Protein AF-A0A0N4XZR8-F1 (afdb_monomer)

pLDDT: mean 72.8, std 21.76, range [27.3, 98.44]

Structure (mmCIF, N/CA/C/O backbone):
data_AF-A0A0N4XZR8-F1
#
_entry.id   AF-A0A0N4XZR8-F1
#
loop_
_atom_site.group_PDB
_atom_site.id
_atom_site.type_symbol
_atom_site.label_atom_id
_atom_site.label_alt_id
_atom_site.label_comp_id
_atom_site.label_asym_id
_atom_site.label_entity_id
_atom_site.label_seq_id
_atom_site.pdbx_PDB_ins_code
_atom_site.Cartn_x
_atom_site.Cartn_y
_atom_site.Cartn_z
_atom_site.occupancy
_atom_site.B_iso_or_equiv
_atom_site.auth_seq_id
_atom_site.auth_comp_id
_atom_site.auth_asym_id
_atom_site.auth_atom_id
_atom_site.pdbx_PDB_model_num
ATOM 1 N N . MET A 1 1 ? 13.103 40.406 -37.052 1.00 43.69 1 MET A N 1
ATOM 2 C CA . MET A 1 1 ? 14.361 39.636 -37.102 1.00 43.69 1 MET A CA 1
ATOM 3 C C . MET A 1 1 ? 15.328 40.404 -36.229 1.00 43.69 1 MET A C 1
ATOM 5 O O . MET A 1 1 ? 16.016 41.290 -36.711 1.00 43.69 1 MET A O 1
ATOM 9 N N . GLU A 1 2 ? 15.231 40.161 -34.929 1.00 39.22 2 GLU A N 1
ATOM 10 C CA . GLU A 1 2 ? 16.139 40.693 -33.917 1.00 39.22 2 GLU A CA 1
ATOM 11 C C . GLU A 1 2 ? 16.948 39.500 -33.421 1.00 39.22 2 GLU A C 1
ATOM 13 O O . GLU A 1 2 ? 16.396 38.419 -33.206 1.00 39.22 2 GLU A O 1
ATOM 18 N N . ILE A 1 3 ? 18.261 39.684 -33.400 1.00 51.00 3 ILE A N 1
ATOM 19 C CA . ILE A 1 3 ? 19.243 38.695 -32.980 1.00 51.00 3 ILE A CA 1
ATOM 20 C C . ILE A 1 3 ? 19.350 38.851 -31.465 1.00 51.00 3 ILE A C 1
ATOM 22 O O . ILE A 1 3 ? 19.669 39.935 -30.985 1.00 51.00 3 ILE A O 1
ATOM 26 N N . ASP A 1 4 ? 18.985 37.789 -30.754 1.00 51.94 4 ASP A N 1
ATOM 27 C CA . ASP A 1 4 ? 19.028 37.687 -29.298 1.00 51.94 4 ASP A CA 1
ATOM 28 C C . ASP A 1 4 ? 20.400 37.132 -28.899 1.00 51.94 4 ASP A C 1
ATOM 30 O O . ASP A 1 4 ? 20.757 36.001 -29.250 1.00 51.94 4 ASP A O 1
ATOM 34 N N . ASP A 1 5 ? 21.197 37.979 -28.252 1.00 47.44 5 ASP A N 1
ATOM 35 C CA . ASP A 1 5 ? 22.560 37.686 -27.832 1.00 47.44 5 ASP A CA 1
ATOM 36 C C . ASP A 1 5 ? 22.550 36.890 -26.524 1.00 47.44 5 ASP A C 1
ATOM 38 O O . ASP A 1 5 ? 22.048 37.317 -25.483 1.00 47.44 5 ASP A O 1
ATOM 42 N N . GLY A 1 6 ? 23.140 35.699 -26.598 1.00 46.34 6 GLY A N 1
ATOM 43 C CA . GLY A 1 6 ? 23.194 34.734 -25.515 1.00 46.34 6 GLY A CA 1
ATOM 44 C C . GLY A 1 6 ? 23.878 35.250 -24.250 1.00 46.34 6 GLY A C 1
ATOM 45 O O . GLY A 1 6 ? 25.059 35.598 -24.243 1.00 46.34 6 GLY A O 1
ATOM 46 N N . HIS A 1 7 ? 23.155 35.143 -23.138 1.00 40.09 7 HIS A N 1
ATOM 47 C CA . HIS A 1 7 ? 23.732 35.084 -21.804 1.00 40.09 7 HIS A CA 1
ATOM 48 C C . HIS A 1 7 ? 23.892 33.621 -21.371 1.00 40.09 7 HIS A C 1
ATOM 50 O O . HIS A 1 7 ? 22.936 32.946 -20.996 1.00 40.09 7 HIS A O 1
ATOM 56 N N . CYS A 1 8 ? 25.135 33.137 -21.400 1.00 43.66 8 CYS A N 1
ATOM 57 C CA . CYS A 1 8 ? 25.556 31.950 -20.662 1.00 43.66 8 CYS A CA 1
ATOM 58 C C . CYS A 1 8 ? 25.603 32.278 -19.162 1.00 43.66 8 CYS A C 1
ATOM 60 O O . CYS A 1 8 ? 26.544 32.923 -18.700 1.00 43.66 8 CYS A O 1
ATOM 62 N N . SER A 1 9 ? 24.624 31.798 -18.397 1.00 41.44 9 SER A N 1
ATOM 63 C CA . SER A 1 9 ? 24.728 31.686 -16.940 1.00 41.44 9 SER A CA 1
ATOM 64 C C . SER A 1 9 ? 25.113 30.257 -16.574 1.00 41.44 9 SER A C 1
ATOM 66 O O . SER A 1 9 ? 24.297 29.343 -16.634 1.00 41.44 9 SER A O 1
ATOM 68 N N . SER A 1 10 ? 26.378 30.075 -16.197 1.00 48.41 10 SER A N 1
ATOM 69 C CA . SER A 1 10 ? 26.842 28.907 -15.456 1.00 48.41 10 SER A CA 1
ATOM 70 C C . SER A 1 10 ? 26.347 29.007 -14.011 1.00 48.41 10 S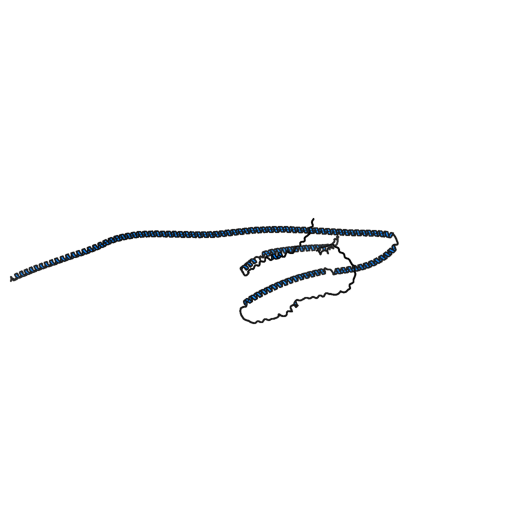ER A C 1
ATOM 72 O O . SER A 1 10 ? 26.773 29.904 -13.282 1.00 48.41 10 SER A O 1
ATOM 74 N N . SER A 1 11 ? 25.476 28.097 -13.584 1.00 43.12 11 SER A N 1
ATOM 75 C CA . SER A 1 11 ? 25.121 27.937 -12.170 1.00 43.12 11 SER A CA 1
ATOM 76 C C . SER A 1 11 ? 24.927 26.459 -11.833 1.00 43.12 11 SER A C 1
ATOM 78 O O . SER A 1 11 ? 23.817 26.017 -11.561 1.00 43.12 11 SER A O 1
ATOM 80 N N . ASP A 1 12 ? 26.025 25.711 -11.848 1.00 49.22 12 ASP A N 1
ATOM 81 C CA . ASP A 1 12 ? 26.140 24.406 -11.199 1.00 49.22 12 ASP A CA 1
ATOM 82 C C . ASP A 1 12 ? 27.288 24.512 -10.192 1.00 49.22 12 ASP A C 1
ATOM 84 O O . ASP A 1 12 ? 28.428 24.662 -10.627 1.00 49.22 12 ASP A O 1
ATOM 88 N N . ALA A 1 13 ? 26.979 24.503 -8.883 1.00 51.62 13 ALA A N 1
ATOM 89 C CA . ALA A 1 13 ? 27.855 24.016 -7.791 1.00 51.62 13 ALA A CA 1
ATOM 90 C C . ALA A 1 13 ? 27.392 24.358 -6.344 1.00 51.62 13 ALA A C 1
ATOM 92 O O . ALA A 1 13 ? 28.215 24.288 -5.437 1.00 51.62 13 ALA A O 1
ATOM 93 N N . GLU A 1 14 ? 26.123 24.693 -6.059 1.00 50.53 14 GLU A N 1
ATOM 94 C CA . GLU A 1 14 ? 25.687 24.954 -4.659 1.00 50.53 14 GLU A CA 1
ATOM 95 C C . GLU A 1 14 ? 24.485 24.114 -4.171 1.00 50.53 14 GLU A C 1
ATOM 97 O O . GLU A 1 14 ? 23.904 24.400 -3.129 1.00 50.53 14 GLU A O 1
ATOM 102 N N . GLY A 1 15 ? 24.119 23.033 -4.873 1.00 46.91 15 GLY A N 1
ATOM 103 C CA . GLY A 1 15 ? 22.958 22.199 -4.510 1.00 46.91 15 GLY A CA 1
ATOM 104 C C . GLY A 1 15 ? 23.203 21.086 -3.478 1.00 46.91 15 GLY A C 1
ATOM 105 O O . GLY A 1 15 ? 22.269 20.682 -2.788 1.00 46.91 15 GLY A O 1
ATOM 106 N N . ASP A 1 16 ? 24.439 20.599 -3.329 1.00 50.31 16 ASP A N 1
ATOM 107 C CA . ASP A 1 16 ? 24.679 19.310 -2.649 1.00 50.31 16 ASP A CA 1
ATOM 108 C C . ASP A 1 16 ? 25.039 19.409 -1.156 1.00 50.31 16 ASP A C 1
ATOM 110 O O . ASP A 1 16 ? 25.024 18.402 -0.446 1.00 50.31 16 ASP A O 1
ATOM 114 N N . VAL A 1 17 ? 25.318 20.605 -0.627 1.00 54.53 17 VAL A N 1
ATOM 115 C CA . VAL A 1 17 ? 25.693 20.759 0.796 1.00 54.53 17 VAL A CA 1
ATOM 116 C C . VAL A 1 17 ? 24.458 20.869 1.703 1.00 54.53 17 VAL A C 1
ATOM 118 O O . VAL A 1 17 ? 24.457 20.343 2.816 1.00 54.53 17 VAL A O 1
ATOM 121 N N . GLU A 1 18 ? 23.351 21.441 1.217 1.00 51.22 18 GLU A N 1
ATOM 122 C CA . GLU A 1 18 ? 22.131 21.622 2.021 1.00 51.22 18 GLU A CA 1
ATOM 123 C C . GLU A 1 18 ? 21.293 20.337 2.185 1.00 51.22 18 GLU A C 1
ATOM 125 O O . GLU A 1 18 ? 20.494 20.216 3.121 1.00 51.22 18 GLU A O 1
ATOM 130 N N . GLN A 1 19 ? 21.473 19.343 1.307 1.00 52.06 19 GLN A N 1
ATOM 131 C CA . GLN A 1 19 ? 20.739 18.074 1.387 1.00 52.06 19 GLN A CA 1
ATOM 132 C C . GLN A 1 19 ? 21.348 17.099 2.410 1.00 52.06 19 GLN A C 1
ATOM 134 O O . GLN A 1 19 ? 20.619 16.318 3.025 1.00 52.06 19 GLN A O 1
ATOM 139 N N . ILE A 1 20 ? 22.656 17.201 2.675 1.00 54.44 20 ILE A N 1
ATOM 140 C CA . ILE A 1 20 ? 23.339 16.398 3.701 1.00 54.44 20 ILE A CA 1
ATOM 141 C C . ILE A 1 20 ? 23.019 16.929 5.111 1.00 54.44 20 ILE A C 1
ATOM 143 O O . ILE A 1 20 ? 22.817 16.139 6.036 1.00 54.44 20 ILE A O 1
ATOM 147 N N . GLU A 1 21 ? 22.853 18.245 5.283 1.00 51.66 21 GLU A N 1
ATOM 148 C CA . GLU A 1 21 ? 22.509 18.839 6.586 1.00 51.66 21 GLU A CA 1
ATOM 149 C C . GLU A 1 21 ? 21.049 18.599 7.019 1.00 51.66 21 GLU A C 1
ATOM 151 O O . GLU A 1 21 ? 20.761 18.535 8.220 1.00 51.66 21 GLU A O 1
ATOM 156 N N . ARG A 1 22 ? 20.116 18.381 6.077 1.00 52.62 22 ARG A N 1
ATOM 157 C CA . ARG A 1 22 ? 18.727 18.001 6.411 1.00 52.62 22 ARG A CA 1
ATOM 158 C C . ARG A 1 22 ? 18.585 16.542 6.864 1.00 52.62 22 ARG A C 1
ATOM 160 O O . ARG A 1 22 ? 17.687 16.257 7.654 1.00 52.62 22 ARG A O 1
ATOM 167 N N . LEU A 1 23 ? 19.484 15.637 6.466 1.00 51.50 23 LEU A N 1
ATOM 168 C CA . LEU A 1 23 ? 19.452 14.228 6.894 1.00 51.50 23 LEU A CA 1
ATOM 169 C C . LEU A 1 23 ? 20.031 13.990 8.302 1.00 51.50 23 LEU A C 1
ATOM 171 O O . LEU A 1 23 ? 19.769 12.952 8.907 1.00 51.50 23 LEU A O 1
ATOM 175 N N . ALA A 1 24 ? 20.750 14.960 8.876 1.00 50.91 24 ALA A N 1
ATOM 176 C CA . ALA A 1 24 ? 21.344 14.839 10.211 1.00 50.91 24 ALA A CA 1
ATOM 177 C C . ALA A 1 24 ? 20.384 15.177 11.379 1.00 50.91 24 ALA A C 1
ATOM 179 O O . ALA A 1 24 ? 20.765 15.038 12.542 1.00 50.91 24 ALA A O 1
ATOM 180 N N . ARG A 1 25 ? 19.135 15.601 11.117 1.00 50.84 25 ARG A N 1
ATOM 181 C CA . ARG A 1 25 ? 18.188 16.075 12.158 1.00 50.84 25 ARG A CA 1
ATOM 182 C C . ARG A 1 25 ? 17.179 15.037 12.674 1.00 50.84 25 ARG A C 1
ATOM 184 O O . ARG A 1 25 ? 16.281 15.398 13.432 1.00 50.84 25 ARG A O 1
ATOM 191 N N . HIS A 1 26 ? 17.330 13.755 12.342 1.00 50.31 26 HIS A N 1
ATOM 192 C CA . HIS A 1 26 ? 16.429 12.687 12.814 1.00 50.31 26 HIS A CA 1
ATOM 193 C C . HIS A 1 26 ? 17.143 11.578 13.602 1.00 50.31 26 HIS A C 1
ATOM 195 O O . HIS A 1 26 ? 16.786 10.408 13.509 1.00 50.31 26 HIS A O 1
ATOM 201 N N . SER A 1 27 ? 18.147 11.934 14.407 1.00 46.78 27 SER A N 1
ATOM 202 C CA . SER A 1 27 ? 18.712 11.019 15.406 1.00 46.78 27 SER A CA 1
ATOM 203 C C . SER A 1 27 ? 17.998 11.213 16.745 1.00 46.78 27 SER A C 1
ATOM 205 O O . SER A 1 27 ? 18.275 12.159 17.482 1.00 46.78 27 SER A O 1
ATOM 207 N N . ALA A 1 28 ? 17.046 10.331 17.056 1.00 55.81 28 ALA A N 1
ATOM 208 C CA . ALA A 1 28 ? 16.466 10.226 18.390 1.00 55.81 28 ALA A CA 1
ATOM 209 C C . ALA A 1 28 ? 17.314 9.250 19.219 1.00 55.81 28 ALA A C 1
ATOM 211 O O . ALA A 1 28 ? 17.250 8.036 19.035 1.00 55.81 28 ALA A O 1
ATOM 212 N N . VAL A 1 29 ? 18.130 9.778 20.135 1.00 58.34 29 VAL A N 1
ATOM 213 C CA . VAL A 1 29 ? 18.889 8.959 21.090 1.00 58.34 29 VAL A CA 1
ATOM 214 C C . VAL A 1 29 ? 17.948 8.541 22.219 1.00 58.34 29 VAL A C 1
ATOM 216 O O . VAL A 1 29 ? 17.728 9.285 23.173 1.00 58.34 29 VAL A O 1
ATOM 219 N N . VAL A 1 30 ? 17.367 7.347 22.104 1.00 58.53 30 VAL A N 1
ATOM 220 C CA . VAL A 1 30 ? 16.531 6.753 23.154 1.00 58.53 30 VAL A CA 1
ATOM 221 C C . VAL A 1 30 ? 17.444 6.087 24.183 1.00 58.53 30 VAL A C 1
ATOM 223 O O . VAL A 1 30 ? 18.068 5.064 23.907 1.00 58.53 30 VAL A O 1
ATOM 226 N N . LYS A 1 31 ? 17.542 6.669 25.382 1.00 70.44 31 LYS A N 1
ATOM 227 C CA . LYS A 1 31 ? 18.174 6.010 26.532 1.00 70.44 31 LYS A CA 1
ATOM 228 C C . LYS A 1 31 ? 17.197 4.983 27.094 1.00 70.44 31 LYS A C 1
ATOM 230 O O . LYS A 1 31 ? 16.239 5.350 27.767 1.00 70.44 31 LYS A O 1
ATOM 235 N N . LEU A 1 32 ? 17.427 3.713 26.780 1.00 71.94 32 LEU A N 1
ATOM 236 C CA . LEU A 1 32 ? 16.693 2.604 27.376 1.00 71.94 32 LEU A CA 1
ATOM 237 C C . LEU A 1 32 ? 17.395 2.191 28.667 1.00 71.94 32 LEU A C 1
ATOM 239 O O . LEU A 1 32 ? 18.562 1.806 28.647 1.00 71.94 32 LEU A O 1
ATOM 243 N N . ASP A 1 33 ? 16.673 2.297 29.776 1.00 73.31 33 ASP A N 1
ATOM 244 C CA . ASP A 1 33 ? 17.107 1.776 31.064 1.00 73.31 33 ASP A CA 1
ATOM 245 C C . ASP A 1 33 ? 16.840 0.264 31.100 1.00 73.31 33 ASP A C 1
ATOM 247 O O . ASP A 1 33 ? 15.709 -0.191 31.299 1.00 73.31 33 ASP A O 1
ATOM 251 N N . LEU A 1 34 ? 17.881 -0.513 30.800 1.00 75.44 34 LEU A N 1
ATOM 252 C CA . LEU A 1 34 ? 17.815 -1.974 30.722 1.00 75.44 34 LEU A CA 1
ATOM 253 C C . LEU A 1 34 ? 17.823 -2.645 32.102 1.00 75.44 34 LEU A C 1
ATOM 255 O O . LEU A 1 34 ? 17.602 -3.854 32.174 1.00 75.44 34 LEU A O 1
ATOM 259 N N . ASP A 1 35 ? 18.012 -1.882 33.181 1.00 80.88 35 ASP A N 1
ATOM 260 C CA . ASP A 1 35 ? 17.936 -2.404 34.548 1.00 80.88 35 ASP A CA 1
ATOM 261 C C . ASP A 1 35 ? 16.470 -2.613 34.981 1.00 80.88 35 ASP A C 1
ATOM 263 O O . ASP A 1 35 ? 16.170 -3.359 35.918 1.00 80.88 35 ASP A O 1
ATOM 267 N N . SER A 1 36 ? 15.518 -2.027 34.243 1.00 79.75 36 SER A N 1
ATOM 268 C CA . SER A 1 36 ? 14.090 -2.295 34.394 1.00 79.75 36 SER A CA 1
ATOM 269 C C . SER A 1 36 ? 13.683 -3.572 33.648 1.00 79.75 36 SER A C 1
ATOM 271 O O . SER A 1 36 ? 13.525 -3.587 32.425 1.00 79.75 36 SER A O 1
ATOM 273 N N . SER A 1 37 ? 13.434 -4.648 34.401 1.00 80.38 37 SER A N 1
ATOM 274 C CA . SER A 1 37 ? 12.974 -5.956 33.889 1.00 80.38 37 SER A CA 1
ATOM 275 C C . SER A 1 37 ? 11.764 -5.854 32.942 1.00 80.38 37 SER A C 1
ATOM 277 O O . SER A 1 37 ? 11.705 -6.517 31.906 1.00 80.38 37 SER A O 1
ATOM 279 N N . THR A 1 38 ? 10.828 -4.952 33.239 1.00 80.44 38 THR A N 1
ATOM 280 C CA . THR A 1 38 ? 9.650 -4.668 32.405 1.00 80.44 38 THR A CA 1
ATOM 281 C C . THR A 1 38 ? 10.000 -4.032 31.058 1.00 80.44 38 THR A C 1
ATOM 283 O O . THR A 1 38 ? 9.399 -4.379 30.038 1.00 80.44 38 THR A O 1
ATOM 286 N N . VAL A 1 39 ? 10.994 -3.139 31.017 1.00 80.56 39 VAL A N 1
ATOM 287 C CA . VAL A 1 39 ? 11.469 -2.521 29.767 1.00 80.56 39 VAL A CA 1
ATOM 288 C C . VAL A 1 39 ? 12.229 -3.551 28.934 1.00 80.56 39 VAL A C 1
ATOM 290 O O . VAL A 1 39 ? 11.979 -3.671 27.736 1.00 80.56 39 VAL A O 1
ATOM 293 N N . ALA A 1 40 ? 13.076 -4.367 29.568 1.00 79.19 40 ALA A N 1
ATOM 294 C CA . ALA A 1 40 ? 13.799 -5.446 28.901 1.00 79.19 40 ALA A CA 1
ATOM 295 C C . ALA A 1 40 ? 12.854 -6.495 28.281 1.00 79.19 40 ALA A C 1
ATOM 297 O O . ALA A 1 40 ? 13.058 -6.902 27.137 1.00 79.19 40 ALA A O 1
ATOM 298 N N . GLN A 1 41 ? 11.787 -6.890 28.988 1.00 80.94 41 GLN A N 1
ATOM 299 C CA . GLN A 1 41 ? 10.768 -7.799 28.448 1.00 80.94 41 GLN A CA 1
ATOM 300 C C . GLN A 1 41 ? 10.012 -7.189 27.268 1.00 80.94 41 GLN A C 1
ATOM 302 O O . GLN A 1 41 ? 9.840 -7.857 26.254 1.00 80.94 41 GLN A O 1
ATOM 307 N N . THR A 1 42 ? 9.627 -5.915 27.353 1.00 79.69 42 THR A N 1
ATOM 308 C CA . THR A 1 42 ? 8.917 -5.228 26.261 1.00 79.69 42 THR A CA 1
ATOM 309 C C . THR A 1 42 ? 9.796 -5.107 25.012 1.00 79.69 42 THR A C 1
ATOM 311 O O . THR A 1 42 ? 9.336 -5.357 23.902 1.00 79.69 42 THR A O 1
ATOM 314 N N . VAL A 1 43 ? 11.087 -4.800 25.178 1.00 78.31 43 VAL A N 1
ATOM 315 C CA . VAL A 1 43 ? 12.054 -4.753 24.070 1.00 78.31 43 VAL A CA 1
ATOM 316 C C . VAL A 1 43 ? 12.259 -6.139 23.452 1.00 78.31 43 VAL A C 1
ATOM 318 O O . VAL A 1 43 ? 12.287 -6.260 22.230 1.00 78.31 43 VAL A O 1
ATOM 321 N N . LEU A 1 44 ? 12.353 -7.197 24.263 1.00 76.19 44 LEU A N 1
ATOM 322 C CA . LEU A 1 44 ? 12.463 -8.573 23.766 1.00 76.19 44 LEU A CA 1
ATOM 323 C C . LEU A 1 44 ? 11.197 -9.042 23.032 1.00 76.19 44 LEU A C 1
ATOM 325 O O . LEU A 1 44 ? 11.311 -9.768 22.045 1.00 76.19 44 LEU A O 1
ATOM 329 N N . GLU A 1 45 ? 10.015 -8.613 23.472 1.00 76.38 45 GLU A N 1
ATOM 330 C CA . GLU A 1 45 ? 8.738 -8.932 22.828 1.00 76.38 45 GLU A CA 1
ATOM 331 C C . GLU A 1 45 ? 8.589 -8.195 21.485 1.00 76.38 45 GLU A C 1
ATOM 333 O O . GLU A 1 45 ? 8.210 -8.798 20.484 1.00 76.38 45 GLU A O 1
ATOM 338 N N . VAL A 1 46 ? 8.987 -6.918 21.417 1.00 73.31 46 VAL A N 1
ATOM 339 C CA . VAL A 1 46 ? 8.976 -6.120 20.175 1.00 73.31 46 VAL A CA 1
ATOM 340 C C . VAL A 1 46 ? 10.023 -6.621 19.172 1.00 73.31 46 VAL A C 1
ATOM 342 O O . VAL A 1 46 ? 9.742 -6.719 17.979 1.00 73.31 46 VAL A O 1
ATOM 345 N N . LEU A 1 47 ? 11.213 -7.021 19.633 1.00 66.62 47 LEU A N 1
ATOM 346 C CA . LEU A 1 47 ? 12.251 -7.603 18.769 1.00 66.62 47 LEU A CA 1
ATOM 347 C C . LEU A 1 47 ? 11.938 -9.039 18.315 1.00 66.62 47 LEU A C 1
ATOM 349 O O . LEU A 1 47 ? 12.574 -9.540 17.385 1.00 66.62 47 LEU A O 1
ATOM 353 N N . ARG A 1 48 ? 10.958 -9.715 18.930 1.00 67.56 48 ARG A N 1
ATOM 354 C CA . ARG A 1 48 ? 10.490 -11.042 18.499 1.00 67.56 48 ARG A CA 1
ATOM 355 C C . ARG A 1 48 ? 9.606 -11.009 17.248 1.00 67.56 48 ARG A C 1
ATOM 357 O O . ARG A 1 48 ? 9.362 -12.073 16.684 1.00 67.56 48 ARG A O 1
ATOM 364 N N . VAL A 1 49 ? 9.174 -9.834 16.781 1.00 53.91 49 VAL A N 1
ATOM 365 C CA . VAL A 1 49 ? 8.147 -9.715 15.730 1.00 53.91 49 VAL A CA 1
ATOM 366 C C . VAL A 1 49 ? 8.650 -9.946 14.294 1.00 53.91 49 VAL A C 1
ATOM 368 O O . VAL A 1 49 ? 7.819 -10.168 13.425 1.00 53.91 49 VAL A O 1
ATOM 371 N N . ASP A 1 50 ? 9.955 -10.021 14.001 1.00 46.97 50 ASP A N 1
ATOM 372 C CA . ASP A 1 50 ? 10.403 -10.115 12.591 1.00 46.97 50 ASP A CA 1
ATOM 373 C C . ASP A 1 50 ? 11.389 -11.256 12.285 1.00 46.97 50 ASP A C 1
ATOM 375 O O . ASP A 1 50 ? 12.421 -11.098 11.632 1.00 46.97 50 ASP A O 1
ATOM 379 N N . LYS A 1 51 ? 11.058 -12.463 12.759 1.00 52.41 51 LYS A N 1
ATOM 380 C CA . LYS A 1 51 ? 11.699 -13.715 12.313 1.00 52.41 51 LYS A CA 1
ATOM 381 C C . LYS A 1 51 ? 10.706 -14.707 11.711 1.00 52.41 51 LYS A C 1
ATOM 383 O O . LYS A 1 51 ? 10.855 -15.907 11.916 1.00 52.41 51 LYS A O 1
ATOM 388 N N . GLU A 1 52 ? 9.718 -14.251 10.943 1.00 49.91 52 GLU A N 1
ATOM 389 C CA . GLU A 1 52 ? 8.960 -15.176 10.095 1.00 49.91 52 GLU A CA 1
ATOM 390 C C . GLU A 1 52 ? 9.820 -15.634 8.896 1.00 49.91 52 GLU A C 1
ATOM 392 O O . GLU A 1 52 ? 10.088 -14.844 7.984 1.00 49.91 52 GLU A O 1
ATOM 397 N N . PRO A 1 53 ? 10.223 -16.920 8.805 1.00 56.47 53 PRO A N 1
ATOM 398 C CA . PRO A 1 53 ? 11.013 -17.436 7.681 1.00 56.47 53 PRO A CA 1
ATOM 399 C C . PRO A 1 53 ? 10.208 -17.511 6.372 1.00 56.47 53 PRO A C 1
ATOM 401 O O . PRO A 1 53 ? 10.751 -17.835 5.316 1.00 56.47 53 PRO A O 1
ATOM 404 N N . SER A 1 54 ? 8.898 -17.267 6.437 1.00 58.34 54 SER A N 1
ATOM 405 C CA . SER A 1 54 ? 7.943 -17.474 5.348 1.00 58.34 54 SER A CA 1
ATOM 406 C C . SER A 1 54 ? 8.011 -16.363 4.298 1.00 58.34 54 SER A C 1
ATOM 408 O O . SER A 1 54 ? 8.007 -16.645 3.097 1.00 58.34 54 SER A O 1
ATOM 410 N N . ARG A 1 55 ? 8.158 -15.102 4.728 1.00 57.44 55 ARG A N 1
ATOM 411 C CA . ARG A 1 55 ? 8.277 -13.944 3.823 1.00 57.44 55 ARG A CA 1
ATOM 412 C C . ARG A 1 55 ? 9.631 -13.897 3.112 1.00 57.44 55 ARG A C 1
ATOM 414 O O . ARG A 1 55 ? 9.682 -13.646 1.908 1.00 57.44 55 ARG A O 1
ATOM 421 N N . SER A 1 56 ? 10.714 -14.206 3.825 1.00 58.22 56 SER A N 1
ATOM 422 C CA . SER A 1 56 ? 12.060 -14.250 3.242 1.00 58.22 56 SER A CA 1
ATOM 423 C C . SER A 1 56 ? 12.225 -15.419 2.266 1.00 58.22 56 SER A C 1
ATOM 425 O O . SER A 1 56 ? 12.772 -15.217 1.185 1.00 58.22 56 SER A O 1
ATOM 427 N N . ASN A 1 57 ? 11.671 -16.604 2.560 1.00 62.31 57 ASN A N 1
ATOM 428 C CA . ASN A 1 57 ? 11.699 -17.743 1.633 1.00 62.31 57 ASN A CA 1
ATOM 429 C C . ASN A 1 57 ? 10.900 -17.500 0.347 1.00 62.31 57 ASN A C 1
ATOM 431 O O . ASN A 1 57 ? 11.317 -17.960 -0.716 1.00 62.31 57 ASN A O 1
ATOM 435 N N . ALA A 1 58 ? 9.767 -16.794 0.411 1.00 68.62 58 ALA A N 1
ATOM 436 C CA . ALA A 1 58 ? 8.987 -16.462 -0.782 1.00 68.62 58 ALA A CA 1
ATOM 437 C C . ALA A 1 58 ? 9.756 -15.505 -1.712 1.00 68.62 58 ALA A C 1
ATOM 439 O O . ALA A 1 58 ? 9.858 -15.763 -2.913 1.00 68.62 58 ALA A O 1
ATOM 440 N N . MET A 1 59 ? 10.377 -14.457 -1.157 1.00 66.62 59 MET A N 1
ATOM 441 C CA . MET A 1 59 ? 11.222 -13.544 -1.937 1.00 66.62 59 MET A CA 1
ATOM 442 C C . MET A 1 59 ? 12.489 -14.223 -2.471 1.00 66.62 59 MET A C 1
ATOM 444 O O . MET A 1 59 ? 12.832 -14.034 -3.638 1.00 66.62 59 MET A O 1
ATOM 448 N N . PHE A 1 60 ? 13.147 -15.077 -1.679 1.00 73.31 60 PHE A N 1
ATOM 449 C CA . PHE A 1 60 ? 14.324 -15.828 -2.134 1.00 73.31 60 PHE A CA 1
ATOM 450 C C . PHE A 1 60 ? 13.997 -16.817 -3.257 1.00 73.31 60 PHE A C 1
ATOM 452 O O . PHE A 1 60 ? 14.773 -16.945 -4.203 1.00 73.31 60 PHE A O 1
ATOM 459 N N . LYS A 1 61 ? 12.840 -17.489 -3.202 1.00 75.50 61 LYS A N 1
ATOM 460 C CA . LYS A 1 61 ? 12.374 -18.361 -4.293 1.00 75.50 61 LYS A CA 1
ATOM 461 C C . LYS A 1 61 ? 12.097 -17.570 -5.574 1.00 75.50 61 LYS A C 1
ATOM 463 O O . LYS A 1 61 ? 12.486 -18.021 -6.647 1.00 75.50 61 LYS A O 1
ATOM 468 N N . GLY A 1 62 ? 11.493 -16.384 -5.462 1.00 82.31 62 GLY A N 1
ATOM 469 C CA . GLY A 1 62 ? 11.256 -15.495 -6.604 1.00 82.31 62 GLY A CA 1
ATOM 470 C C . GLY A 1 62 ? 12.550 -14.996 -7.253 1.00 82.31 62 GLY A C 1
ATOM 471 O O . GLY A 1 62 ? 12.681 -15.037 -8.474 1.00 82.31 62 GLY A O 1
ATOM 472 N N . LEU A 1 63 ? 13.536 -14.591 -6.446 1.00 83.44 63 LEU A N 1
ATOM 473 C CA . LEU A 1 63 ? 14.857 -14.181 -6.937 1.00 83.44 63 LEU A CA 1
ATOM 474 C C . LEU A 1 63 ? 15.617 -15.341 -7.585 1.00 83.44 63 LEU A C 1
ATOM 476 O O . LEU A 1 63 ? 16.200 -15.163 -8.649 1.00 83.44 63 LEU A O 1
ATOM 480 N N . LYS A 1 64 ? 15.559 -16.539 -6.992 1.00 88.25 64 LYS A N 1
ATOM 481 C CA . LYS A 1 64 ? 16.175 -17.738 -7.569 1.00 88.25 64 LYS A CA 1
ATOM 482 C C . LYS A 1 64 ? 15.570 -18.089 -8.931 1.00 88.25 64 LYS A C 1
ATOM 484 O O . LYS A 1 64 ? 16.324 -18.351 -9.859 1.00 88.25 64 LYS A O 1
ATOM 489 N N . SER A 1 65 ? 14.241 -18.039 -9.064 1.00 87.12 65 SER A N 1
ATOM 490 C CA . SER A 1 65 ? 13.559 -18.281 -10.346 1.00 87.12 65 SER A CA 1
ATOM 491 C C . SER A 1 65 ? 13.971 -17.260 -11.406 1.00 87.12 65 SER A C 1
ATOM 493 O O . SER A 1 65 ? 14.320 -17.646 -12.514 1.00 87.12 65 SER A O 1
ATOM 495 N N . LYS A 1 66 ? 14.007 -15.965 -11.057 1.00 89.69 66 LYS A N 1
ATOM 496 C CA . LYS A 1 66 ? 14.429 -14.908 -11.989 1.00 89.69 66 LYS A CA 1
ATOM 497 C C . LYS A 1 66 ? 15.879 -15.073 -12.442 1.00 89.69 66 LYS A C 1
ATOM 499 O O . LYS A 1 66 ? 16.169 -14.896 -13.619 1.00 89.69 66 LYS A O 1
ATOM 504 N N . LEU A 1 67 ? 16.773 -15.439 -11.522 1.00 90.75 67 LEU A N 1
ATOM 505 C CA . LEU A 1 67 ? 18.177 -15.691 -11.842 1.00 90.75 67 LEU A CA 1
ATOM 506 C C . LEU A 1 67 ? 18.332 -16.899 -12.779 1.00 90.75 67 LEU A C 1
ATOM 508 O O . LEU A 1 67 ? 19.145 -16.874 -13.698 1.00 90.75 67 LEU A O 1
ATOM 512 N N . GLU A 1 68 ? 17.539 -17.950 -12.568 1.00 91.94 68 GLU A N 1
ATOM 513 C CA . GLU A 1 68 ? 17.545 -19.143 -13.416 1.00 91.94 68 GLU A CA 1
ATOM 514 C C . GLU A 1 68 ? 16.986 -18.860 -14.822 1.00 91.94 68 GLU A C 1
ATOM 516 O O . GLU A 1 68 ? 17.521 -19.361 -15.813 1.00 91.94 68 GLU A O 1
ATOM 521 N N . ASP A 1 69 ? 15.968 -18.004 -14.930 1.00 93.00 69 ASP A N 1
ATOM 522 C CA . ASP A 1 69 ? 15.411 -17.565 -16.213 1.00 93.00 69 ASP A CA 1
ATOM 523 C C . ASP A 1 69 ? 16.384 -16.658 -16.987 1.00 93.00 69 ASP A C 1
ATOM 525 O O . ASP A 1 69 ? 16.554 -16.828 -18.199 1.00 93.00 69 ASP A O 1
ATOM 529 N N . GLU A 1 70 ? 17.089 -15.742 -16.311 1.00 91.12 70 GLU A N 1
ATOM 530 C CA . GLU A 1 70 ? 18.147 -14.942 -16.944 1.00 91.12 70 GLU A CA 1
ATOM 531 C C . GLU A 1 70 ? 19.339 -15.795 -17.384 1.00 91.12 70 GLU A C 1
ATOM 533 O O . GLU A 1 70 ? 19.858 -15.590 -18.482 1.00 91.12 70 GLU A O 1
ATOM 538 N N . ALA A 1 71 ? 19.732 -16.797 -16.591 1.00 91.81 71 ALA A N 1
ATOM 539 C CA . ALA A 1 71 ? 20.783 -17.737 -16.972 1.00 91.81 71 ALA A CA 1
ATOM 540 C C . ALA A 1 71 ? 20.404 -18.535 -18.231 1.00 91.81 71 ALA A C 1
ATOM 542 O O . ALA A 1 71 ? 21.221 -18.665 -19.144 1.00 91.81 71 ALA A O 1
ATOM 543 N N . LYS A 1 72 ? 19.151 -19.003 -18.337 1.00 93.12 72 LYS A N 1
ATOM 544 C CA . LYS A 1 72 ? 18.638 -19.673 -19.548 1.00 93.12 72 LYS A CA 1
ATOM 545 C C . LYS A 1 72 ? 18.607 -18.736 -20.754 1.00 93.12 72 LYS A C 1
ATOM 547 O O . LYS A 1 72 ? 18.954 -19.150 -21.858 1.00 93.12 72 LYS A O 1
ATOM 552 N N . LYS A 1 73 ? 18.236 -17.468 -20.556 1.00 91.25 73 LYS A N 1
ATOM 553 C CA . LYS A 1 73 ? 18.228 -16.458 -21.623 1.00 91.25 73 LYS A CA 1
ATOM 554 C C . LYS A 1 73 ? 19.641 -16.148 -22.125 1.00 91.25 73 LYS A C 1
ATOM 556 O O . LYS A 1 73 ? 19.856 -16.093 -23.333 1.00 91.25 73 LYS A O 1
ATOM 561 N N . LEU A 1 74 ? 20.606 -16.010 -21.216 1.00 91.81 74 LEU A N 1
ATOM 562 C CA . LEU A 1 74 ? 22.025 -15.864 -21.550 1.00 91.81 74 LEU A CA 1
ATOM 563 C C . LEU A 1 74 ? 22.556 -17.094 -22.289 1.00 91.81 74 LEU A C 1
ATOM 565 O O . LEU A 1 74 ? 23.207 -16.941 -23.317 1.00 91.81 74 LEU A O 1
ATOM 569 N N . GLN A 1 75 ? 22.226 -18.301 -21.826 1.00 93.38 75 GLN A N 1
ATOM 570 C CA . GLN A 1 75 ? 22.616 -19.546 -22.490 1.00 93.38 75 GLN A CA 1
ATOM 571 C C . GLN A 1 75 ? 22.066 -19.633 -23.922 1.00 93.38 75 GLN A C 1
ATOM 573 O O . GLN A 1 75 ? 22.814 -19.971 -24.838 1.00 93.38 75 GLN A O 1
ATOM 578 N N . ALA A 1 76 ? 20.797 -19.270 -24.131 1.00 90.25 76 ALA A N 1
ATOM 579 C CA . ALA A 1 76 ? 20.191 -19.217 -25.460 1.00 90.25 76 ALA A CA 1
ATOM 580 C C . ALA A 1 76 ? 20.868 -18.169 -26.361 1.00 90.25 76 ALA A C 1
ATOM 582 O O . ALA A 1 76 ? 21.131 -18.440 -27.531 1.00 90.25 76 ALA A O 1
ATOM 583 N N . SER A 1 77 ? 21.212 -16.998 -25.816 1.00 89.69 77 SER A N 1
ATOM 584 C CA . SER A 1 77 ? 21.922 -15.959 -26.568 1.00 89.69 77 SER A CA 1
ATOM 585 C C . SER A 1 77 ? 23.334 -16.406 -26.955 1.00 89.69 77 SER A C 1
ATOM 587 O O . SER A 1 77 ? 23.747 -16.206 -28.093 1.00 89.69 77 SER A O 1
ATOM 589 N N . VAL A 1 78 ? 24.065 -17.061 -26.046 1.00 93.25 78 VAL A N 1
ATOM 590 C CA . VAL A 1 78 ? 25.387 -17.643 -26.332 1.00 93.25 78 VAL A CA 1
ATOM 591 C C . VAL A 1 78 ? 25.282 -18.727 -27.406 1.00 93.25 78 VAL A C 1
ATOM 593 O O . VAL A 1 78 ? 26.109 -18.749 -28.314 1.00 93.25 78 VAL A O 1
ATOM 596 N N . GLN A 1 79 ? 24.250 -19.576 -27.360 1.00 91.31 79 GLN A N 1
ATOM 597 C CA . GLN A 1 79 ? 23.993 -20.562 -28.413 1.00 91.31 79 GLN A CA 1
ATOM 598 C C . GLN A 1 79 ? 23.738 -19.895 -29.769 1.00 91.31 79 GLN A C 1
ATOM 600 O O . GLN A 1 79 ? 24.393 -20.264 -30.740 1.00 91.31 79 GLN A O 1
ATOM 605 N N . GLN A 1 80 ? 22.897 -18.860 -29.830 1.00 91.75 80 GLN A N 1
ATOM 606 C CA . GLN A 1 80 ? 22.659 -18.107 -31.068 1.00 91.75 80 GLN A CA 1
ATOM 607 C C . GLN A 1 80 ? 23.931 -17.459 -31.622 1.00 91.75 80 GLN A C 1
ATOM 609 O O . GLN A 1 80 ? 24.188 -17.546 -32.821 1.00 91.75 80 GLN A O 1
ATOM 614 N N . TYR A 1 81 ? 24.758 -16.849 -30.769 1.00 87.25 81 TYR A N 1
ATOM 615 C CA . TYR A 1 81 ? 26.035 -16.284 -31.208 1.00 87.25 81 TYR A CA 1
ATOM 616 C C . TYR A 1 81 ? 27.002 -17.364 -31.691 1.00 87.25 81 TYR A C 1
ATOM 618 O O . TYR A 1 81 ? 27.666 -17.175 -32.707 1.00 87.25 81 TYR A O 1
ATOM 626 N N . SER A 1 82 ? 27.061 -18.511 -31.010 1.00 87.75 82 SER A N 1
ATOM 627 C CA . SER A 1 82 ? 27.897 -19.637 -31.435 1.00 87.75 82 SER A CA 1
ATOM 628 C C . SER A 1 82 ? 27.441 -20.229 -32.773 1.00 87.75 82 SER A C 1
ATOM 630 O O . SER A 1 82 ? 28.274 -20.621 -33.591 1.00 87.75 82 SER A O 1
ATOM 632 N N . GLU A 1 83 ? 26.134 -20.230 -33.036 1.00 89.56 83 GLU A N 1
ATOM 633 C CA . GLU A 1 83 ? 25.546 -20.679 -34.294 1.00 89.56 83 GLU A CA 1
ATOM 634 C C . GLU A 1 83 ? 25.808 -19.674 -35.424 1.00 89.56 83 GLU A C 1
ATOM 636 O O . GLU A 1 83 ? 26.226 -20.080 -36.505 1.00 89.56 83 GLU A O 1
ATOM 641 N N . GLN A 1 84 ? 25.698 -18.365 -35.164 1.00 90.12 84 GLN A N 1
ATOM 642 C CA . GLN A 1 84 ? 26.108 -17.324 -36.118 1.00 90.12 84 GLN A CA 1
ATOM 643 C C . GLN A 1 84 ? 27.597 -17.413 -36.466 1.00 90.12 84 GLN A C 1
ATOM 645 O O . GLN A 1 84 ? 27.962 -17.306 -37.636 1.00 90.12 84 GLN A O 1
ATOM 650 N N . LEU A 1 85 ? 28.460 -17.645 -35.473 1.00 86.69 85 LEU A N 1
ATOM 651 C CA . LEU A 1 85 ? 29.894 -17.825 -35.703 1.00 86.69 85 LEU A CA 1
ATOM 652 C C . LEU A 1 85 ? 30.172 -19.090 -36.519 1.00 86.69 85 LEU A C 1
ATOM 654 O O . LEU A 1 85 ? 30.993 -19.065 -37.432 1.00 86.69 85 LEU A O 1
ATOM 658 N N . SER A 1 86 ? 29.463 -20.181 -36.226 1.00 85.62 86 SER A N 1
ATOM 659 C CA . SER A 1 86 ? 29.581 -21.435 -36.976 1.00 85.62 86 SER A CA 1
ATOM 660 C C . SER A 1 86 ? 29.151 -21.249 -38.431 1.00 85.62 86 SER A C 1
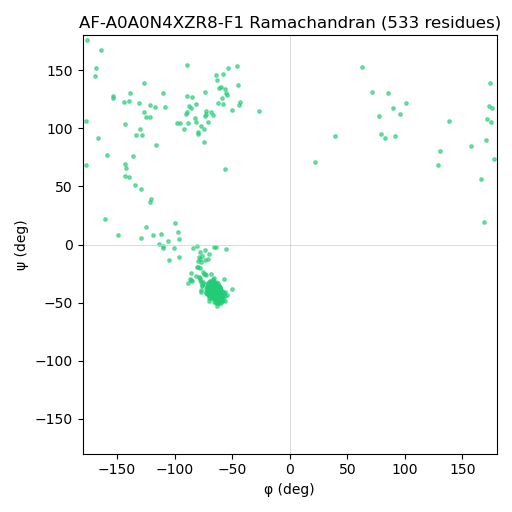ATOM 662 O O . SER A 1 86 ? 29.891 -21.640 -39.328 1.00 85.62 86 SER A O 1
ATOM 664 N N . GLN A 1 87 ? 28.037 -20.555 -38.679 1.00 85.50 87 GLN A N 1
ATOM 665 C CA . GLN A 1 87 ? 27.586 -20.201 -40.029 1.00 85.50 87 GLN A CA 1
ATOM 666 C C . GLN A 1 87 ? 28.586 -19.286 -40.752 1.00 85.50 87 GLN A C 1
ATOM 668 O O . GLN A 1 87 ? 28.839 -19.466 -41.941 1.00 85.50 87 GLN A O 1
ATOM 673 N N . GLN A 1 88 ? 29.210 -18.335 -40.049 1.00 82.75 88 GLN A N 1
ATOM 674 C CA . GLN A 1 88 ? 30.247 -17.473 -40.621 1.00 82.75 88 GLN A CA 1
ATOM 675 C C . GLN A 1 88 ? 31.502 -18.271 -41.010 1.00 82.75 88 GLN A C 1
ATOM 677 O O . GLN A 1 88 ? 32.062 -18.064 -42.088 1.00 82.75 88 GLN A O 1
ATOM 682 N N . VAL A 1 89 ? 31.931 -19.213 -40.168 1.00 82.75 89 VAL A N 1
ATOM 683 C CA . VAL A 1 89 ? 33.068 -20.103 -40.448 1.00 82.75 89 VAL A CA 1
ATOM 684 C C . VAL A 1 89 ? 32.745 -21.071 -41.587 1.00 82.75 89 VAL A C 1
ATOM 686 O O . VAL A 1 89 ? 33.593 -21.311 -42.447 1.00 82.75 89 VAL A O 1
ATOM 689 N N . GLU A 1 90 ? 31.522 -21.592 -41.643 1.00 80.19 90 GLU A N 1
ATOM 690 C CA . GLU A 1 90 ? 31.066 -22.482 -42.709 1.00 80.19 90 GLU A CA 1
ATOM 691 C C . GLU A 1 90 ? 30.930 -21.748 -44.048 1.00 80.19 90 GLU A C 1
ATOM 693 O O . GLU A 1 90 ? 31.330 -22.288 -45.073 1.00 80.19 90 GLU A O 1
ATOM 698 N N . HIS A 1 91 ? 30.527 -20.474 -44.051 1.00 72.06 91 HIS A N 1
ATOM 699 C CA . HIS A 1 91 ? 30.556 -19.622 -45.244 1.00 72.06 91 HIS A CA 1
ATOM 700 C C . HIS A 1 91 ? 31.992 -19.358 -45.739 1.00 72.06 91 HIS A C 1
ATOM 702 O O . HIS A 1 91 ? 32.252 -19.355 -46.943 1.00 72.06 91 HIS A O 1
ATOM 708 N N . ILE A 1 92 ? 32.957 -19.172 -44.831 1.00 73.06 92 ILE A N 1
ATOM 709 C CA . ILE A 1 92 ? 34.382 -19.018 -45.185 1.00 73.06 92 ILE A CA 1
ATOM 710 C C . ILE A 1 92 ? 34.954 -20.335 -45.739 1.00 73.06 92 ILE A C 1
ATOM 712 O O . ILE A 1 92 ? 35.742 -20.326 -46.689 1.00 73.06 92 ILE A O 1
ATOM 716 N N . ARG A 1 93 ? 34.539 -21.478 -45.181 1.00 71.00 93 ARG A N 1
ATOM 717 C CA . ARG A 1 93 ? 34.984 -22.809 -45.618 1.00 71.00 93 ARG A CA 1
ATOM 718 C C . ARG A 1 93 ? 34.311 -23.253 -46.928 1.00 71.00 93 ARG A C 1
ATOM 720 O O . ARG A 1 93 ? 34.974 -23.837 -47.778 1.00 71.00 93 ARG A O 1
ATOM 727 N N . GLY A 1 94 ? 33.042 -22.911 -47.137 1.00 59.78 94 GLY A N 1
ATOM 728 C CA . GLY A 1 94 ? 32.318 -23.124 -48.394 1.00 59.78 94 GLY A CA 1
ATOM 729 C C . GLY A 1 94 ? 32.893 -22.298 -49.547 1.00 59.78 94 GLY A C 1
ATOM 730 O O . GLY A 1 94 ? 33.039 -22.809 -50.651 1.00 59.78 94 GLY A O 1
ATOM 731 N N . ALA A 1 95 ? 33.346 -21.069 -49.274 1.00 55.31 95 ALA A N 1
ATOM 732 C CA . ALA A 1 95 ? 34.023 -20.222 -50.260 1.00 55.31 95 ALA A CA 1
ATOM 733 C C . ALA A 1 95 ? 35.442 -20.698 -50.641 1.00 55.31 95 ALA A C 1
ATOM 735 O O . ALA A 1 95 ? 36.014 -20.198 -51.606 1.00 55.31 95 ALA A O 1
ATOM 736 N N . SER A 1 96 ? 36.029 -21.641 -49.895 1.00 54.25 96 SER A N 1
ATOM 737 C CA . SER A 1 96 ? 37.392 -22.145 -50.128 1.00 54.25 96 SER A CA 1
ATOM 738 C C . SER A 1 96 ? 37.454 -23.588 -50.641 1.00 54.25 96 SER A C 1
ATOM 740 O O . SER A 1 96 ? 38.546 -24.055 -50.960 1.00 54.25 96 SER A O 1
ATOM 742 N N . SER A 1 97 ? 36.315 -24.281 -50.774 1.00 49.41 97 SER A N 1
ATOM 743 C CA . SER A 1 97 ? 36.278 -25.678 -51.234 1.00 49.41 97 SER A CA 1
ATOM 744 C C . SER A 1 97 ? 35.607 -25.909 -52.592 1.00 49.41 97 SER A C 1
ATOM 746 O O . SER A 1 97 ? 35.585 -27.058 -53.031 1.00 49.41 97 SER A O 1
ATOM 748 N N . ASP A 1 98 ? 35.116 -24.872 -53.278 1.00 41.81 98 ASP A N 1
ATOM 749 C CA . ASP A 1 98 ? 34.556 -25.013 -54.629 1.00 41.81 98 ASP A CA 1
ATOM 750 C C . ASP A 1 98 ? 35.395 -24.234 -55.649 1.00 41.81 98 ASP A C 1
ATOM 752 O O . ASP A 1 98 ? 35.194 -23.056 -55.953 1.00 41.81 98 ASP A O 1
ATOM 756 N N . ALA A 1 99 ? 36.440 -24.909 -56.121 1.00 51.19 99 ALA A N 1
ATOM 757 C CA . ALA A 1 99 ? 37.256 -24.453 -57.226 1.00 51.19 99 ALA A CA 1
ATOM 758 C C . ALA A 1 99 ? 36.481 -24.646 -58.537 1.00 51.19 99 ALA A C 1
ATOM 760 O O . ALA A 1 99 ? 36.504 -25.726 -59.122 1.00 51.19 99 ALA A O 1
ATOM 761 N N . GLY A 1 100 ? 35.875 -23.563 -59.029 1.00 47.75 100 GLY A N 1
ATOM 762 C CA . GLY A 1 100 ? 35.619 -23.389 -60.458 1.00 47.75 100 GLY A CA 1
ATOM 763 C C . GLY A 1 100 ? 34.199 -22.999 -60.840 1.00 47.75 100 GLY A C 1
ATOM 764 O O . GLY A 1 100 ? 33.464 -23.840 -61.342 1.00 47.75 100 GLY A O 1
ATOM 765 N N . SER A 1 101 ? 33.863 -21.709 -60.727 1.00 41.62 101 SER A N 1
ATOM 766 C CA . SER A 1 101 ? 33.188 -20.935 -61.789 1.00 41.62 101 SER A CA 1
ATOM 767 C C . SER A 1 101 ? 32.852 -19.512 -61.320 1.00 41.62 101 SER A C 1
ATOM 769 O O . SER A 1 101 ? 32.099 -19.309 -60.380 1.00 41.62 101 SER A O 1
ATOM 771 N N . GLU A 1 102 ? 33.462 -18.541 -62.001 1.00 46.88 102 GLU A N 1
ATOM 772 C CA . GLU A 1 102 ? 32.949 -17.200 -62.325 1.00 46.88 102 GLU A CA 1
ATOM 773 C C . GLU A 1 102 ? 32.129 -16.417 -61.276 1.00 46.88 102 GLU A C 1
ATOM 775 O O . GLU A 1 102 ? 30.903 -16.446 -61.270 1.00 46.88 102 GLU A O 1
ATOM 780 N N . SER A 1 103 ? 32.806 -15.573 -60.486 1.00 39.78 103 SER A N 1
ATOM 781 C CA . SER A 1 103 ? 32.432 -14.158 -60.254 1.00 39.78 103 SER A CA 1
ATOM 782 C C . SER A 1 103 ? 33.344 -13.539 -59.198 1.00 39.78 103 SER A C 1
ATOM 784 O O . SER A 1 103 ? 33.223 -13.800 -58.004 1.00 39.78 103 SER A O 1
ATOM 786 N N . GLY A 1 104 ? 34.279 -12.698 -59.638 1.00 47.25 104 GLY A N 1
ATOM 787 C CA . GLY A 1 104 ? 35.112 -11.909 -58.737 1.00 47.25 104 GLY A CA 1
ATOM 788 C C . GLY A 1 104 ? 34.307 -10.771 -58.112 1.00 47.25 104 GLY A C 1
ATOM 789 O O . GLY A 1 104 ? 33.972 -9.811 -58.799 1.00 47.25 104 GLY A O 1
ATOM 790 N N . SER A 1 105 ? 34.042 -10.858 -56.807 1.00 40.91 105 SER A N 1
ATOM 791 C CA . SER A 1 105 ? 33.576 -9.734 -55.992 1.00 40.91 105 SER A CA 1
ATOM 792 C C . SER A 1 105 ? 34.469 -9.552 -54.767 1.00 40.91 105 SER A C 1
ATOM 794 O O . SER A 1 105 ? 34.962 -10.498 -54.155 1.00 40.91 105 SER A O 1
ATOM 796 N N . SER A 1 106 ? 34.735 -8.288 -54.473 1.00 46.91 106 SER A N 1
ATOM 797 C CA . SER A 1 106 ? 35.791 -7.756 -53.625 1.00 46.91 106 SER A CA 1
ATOM 798 C C . SER A 1 106 ? 35.654 -8.102 -52.138 1.00 46.91 106 SER A C 1
ATOM 800 O O . SER A 1 106 ? 34.828 -7.518 -51.439 1.00 46.91 106 SER A O 1
ATOM 802 N N . ILE A 1 107 ? 36.548 -8.936 -51.603 1.00 46.12 107 ILE A N 1
ATOM 803 C CA . ILE A 1 107 ? 36.761 -9.086 -50.151 1.00 46.12 107 ILE A CA 1
ATOM 804 C C . ILE A 1 107 ? 38.269 -9.133 -49.881 1.00 46.12 107 ILE A C 1
ATOM 806 O O . ILE A 1 107 ? 38.859 -10.189 -49.678 1.00 46.12 107 ILE A O 1
ATOM 810 N N . THR A 1 108 ? 38.953 -7.985 -49.931 1.00 39.31 108 THR A N 1
ATOM 811 C CA . THR A 1 108 ? 40.328 -7.889 -49.379 1.00 39.31 108 THR A CA 1
ATOM 812 C C . THR A 1 108 ? 40.704 -6.503 -48.832 1.00 39.31 108 THR A C 1
ATOM 814 O O . THR A 1 108 ? 41.851 -6.285 -48.465 1.00 39.31 108 THR A O 1
ATOM 817 N N . ARG A 1 109 ? 39.784 -5.532 -48.710 1.00 40.44 109 ARG A N 1
ATOM 818 C CA . ARG A 1 109 ? 40.132 -4.181 -48.204 1.00 40.44 109 ARG A CA 1
ATOM 819 C C . ARG A 1 109 ? 39.168 -3.608 -47.155 1.00 40.44 109 ARG A C 1
ATOM 821 O O . ARG A 1 109 ? 38.726 -2.474 -47.277 1.00 40.44 109 ARG A O 1
ATOM 828 N N . ARG A 1 110 ? 38.859 -4.364 -46.095 1.00 44.53 110 ARG A N 1
ATOM 829 C CA . ARG A 1 110 ? 38.151 -3.841 -44.902 1.00 44.53 110 ARG A CA 1
ATOM 830 C C . ARG A 1 110 ? 38.704 -4.399 -43.584 1.00 44.53 110 ARG A C 1
ATOM 832 O O . ARG A 1 110 ? 37.964 -5.011 -42.830 1.00 44.53 110 ARG A O 1
ATOM 839 N N . PHE A 1 111 ? 39.995 -4.211 -43.298 1.00 37.38 111 PHE A N 1
ATOM 840 C CA . PHE A 1 111 ? 40.551 -4.631 -41.996 1.00 37.38 111 PHE A CA 1
ATOM 841 C C . PHE A 1 111 ? 41.370 -3.585 -41.224 1.00 37.38 111 PHE A C 1
ATOM 843 O O . PHE A 1 111 ? 41.882 -3.912 -40.163 1.00 37.38 111 PHE A O 1
ATOM 850 N N . LEU A 1 112 ? 41.461 -2.324 -41.663 1.00 36.84 112 LEU A N 1
ATOM 851 C CA . LEU A 1 112 ? 42.252 -1.307 -40.945 1.00 36.84 112 LEU A CA 1
ATOM 852 C C . LEU A 1 112 ? 41.611 0.087 -40.971 1.00 36.84 112 LEU A C 1
ATOM 854 O O . LEU A 1 112 ? 42.22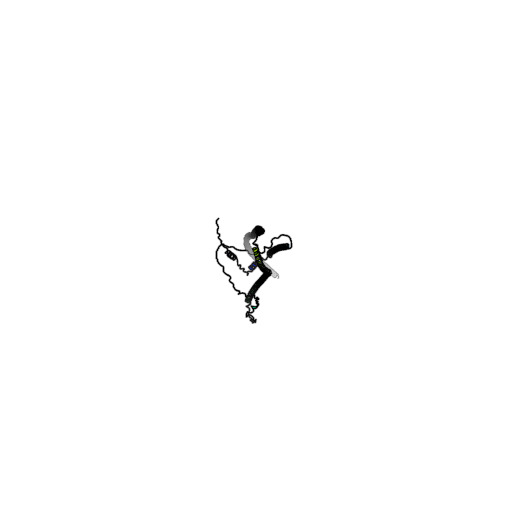1 1.024 -41.470 1.00 36.84 112 LEU A O 1
ATOM 858 N N . ASN A 1 113 ? 40.384 0.251 -40.464 1.00 36.91 113 ASN A N 1
ATOM 859 C CA . ASN A 1 113 ? 39.927 1.597 -40.095 1.00 36.91 113 ASN A CA 1
ATOM 860 C C . ASN A 1 113 ? 38.767 1.590 -39.091 1.00 36.91 113 ASN A C 1
ATOM 862 O O . ASN A 1 113 ? 37.626 1.826 -39.466 1.00 36.91 113 ASN A O 1
ATOM 866 N N . THR A 1 114 ? 39.069 1.330 -37.815 1.00 33.44 114 THR A N 1
ATOM 867 C CA . THR A 1 114 ? 38.235 1.802 -36.691 1.00 33.44 114 THR A CA 1
ATOM 868 C C . THR A 1 114 ? 38.975 1.647 -35.363 1.00 33.44 114 THR A C 1
ATOM 870 O O . THR A 1 114 ? 38.860 0.606 -34.733 1.00 33.44 114 THR A O 1
ATOM 873 N N . VAL A 1 115 ? 39.705 2.683 -34.931 1.00 33.94 115 VAL A N 1
ATOM 874 C CA . VAL A 1 115 ? 39.808 3.110 -33.519 1.00 33.94 115 VAL A CA 1
ATOM 875 C C . VAL A 1 115 ? 40.130 4.609 -33.522 1.00 33.94 115 VAL A C 1
ATOM 877 O O . VAL A 1 115 ? 41.102 5.015 -34.151 1.00 33.94 115 VAL A O 1
ATOM 880 N N . GLY A 1 116 ? 39.336 5.420 -32.818 1.00 29.55 116 GLY A N 1
ATOM 881 C CA . GLY A 1 116 ? 39.704 6.799 -32.472 1.00 29.55 116 GLY A CA 1
ATOM 882 C C . GLY A 1 116 ? 38.661 7.852 -32.827 1.00 29.55 116 GLY A C 1
ATOM 883 O O . GLY A 1 116 ? 38.886 8.679 -33.704 1.00 29.55 116 GLY A O 1
ATOM 884 N N . GLY A 1 117 ? 37.520 7.828 -32.139 1.00 29.38 117 GLY A N 1
ATOM 885 C CA . GLY A 1 117 ? 36.630 8.982 -32.064 1.00 29.38 117 GLY A CA 1
ATOM 886 C C . GLY A 1 117 ? 36.983 9.890 -30.882 1.00 29.38 117 GLY A C 1
ATOM 887 O O . GLY A 1 117 ? 37.449 9.403 -29.853 1.00 29.38 117 GLY A O 1
ATOM 888 N N . SER A 1 118 ? 36.617 11.171 -31.038 1.00 28.83 118 SER A N 1
ATOM 889 C CA . SER A 1 118 ? 36.444 12.223 -30.014 1.00 28.83 118 SER A CA 1
ATOM 890 C C . SER A 1 118 ? 37.715 12.999 -29.600 1.00 28.83 118 SER A C 1
ATOM 892 O O . SER A 1 118 ? 38.721 12.397 -29.265 1.00 28.83 118 SER A O 1
ATOM 894 N N . SER A 1 119 ? 37.777 14.339 -29.544 1.00 29.23 119 SER A N 1
ATOM 895 C CA . SER A 1 119 ? 36.760 15.406 -29.589 1.00 29.23 119 SER A CA 1
ATOM 896 C C . SER A 1 119 ? 37.427 16.771 -29.873 1.00 29.23 119 SER A C 1
ATOM 898 O O . SER A 1 119 ? 38.621 16.928 -29.647 1.00 29.23 119 SER A O 1
ATOM 900 N N . SER A 1 120 ? 36.588 17.762 -30.190 1.00 27.52 120 SER A N 1
ATOM 901 C CA . SER A 1 120 ? 36.758 19.215 -29.996 1.00 27.52 120 SER A CA 1
ATOM 902 C C . SER A 1 120 ? 37.417 20.086 -31.072 1.00 27.52 120 SER A C 1
ATOM 904 O O . SER A 1 120 ? 38.596 20.007 -31.395 1.00 27.52 120 SER A O 1
ATOM 906 N N . ALA A 1 121 ? 36.558 20.999 -31.534 1.00 33.88 121 ALA A N 1
ATOM 907 C CA . ALA A 1 121 ? 36.782 22.245 -32.245 1.00 33.88 121 ALA A CA 1
ATOM 908 C C . ALA A 1 121 ? 37.890 23.131 -31.650 1.00 33.88 121 ALA A C 1
ATOM 910 O O . ALA A 1 121 ? 38.101 23.119 -30.444 1.00 33.88 121 ALA A O 1
ATOM 911 N N . THR A 1 122 ? 38.511 23.970 -32.489 1.00 31.08 122 THR A N 1
ATOM 912 C CA . THR A 1 122 ? 38.229 25.422 -32.593 1.00 31.08 122 THR A CA 1
ATOM 913 C C . THR A 1 122 ? 39.225 26.101 -33.541 1.00 31.08 122 THR A C 1
ATOM 915 O O . THR A 1 122 ? 40.415 25.853 -33.401 1.00 31.08 122 THR A O 1
ATOM 918 N N . ASN A 1 123 ? 38.712 27.028 -34.369 1.00 29.53 123 ASN A N 1
ATOM 919 C CA . ASN A 1 123 ? 39.319 28.314 -34.773 1.00 29.53 123 ASN A CA 1
ATOM 920 C C . ASN A 1 123 ? 40.652 28.295 -35.561 1.00 29.53 123 ASN A C 1
ATOM 922 O O . ASN A 1 123 ? 41.472 27.412 -35.403 1.00 29.53 123 ASN A O 1
ATOM 926 N N . VAL A 1 124 ? 41.032 29.246 -36.413 1.00 32.38 124 VAL A N 1
ATOM 927 C CA . VAL A 1 124 ? 40.493 30.474 -37.017 1.00 32.38 124 VAL A CA 1
ATOM 928 C C . VAL A 1 124 ? 41.519 30.801 -38.121 1.00 32.38 124 VAL A C 1
ATOM 930 O O . VAL A 1 124 ? 42.714 30.557 -37.951 1.00 32.38 124 VAL A O 1
ATOM 933 N N . HIS A 1 125 ? 41.067 31.336 -39.253 1.00 34.22 125 HIS A N 1
ATOM 934 C CA . HIS A 1 125 ? 41.930 32.043 -40.200 1.00 34.22 125 HIS A CA 1
ATOM 935 C C . HIS A 1 125 ? 42.611 33.222 -39.486 1.00 34.22 125 HIS A C 1
ATOM 937 O O . HIS A 1 125 ? 41.890 34.113 -39.058 1.00 34.22 125 HIS A O 1
ATOM 943 N N . ASP A 1 126 ? 43.944 33.292 -39.420 1.00 27.30 126 ASP A N 1
ATOM 944 C CA . ASP A 1 126 ? 44.626 34.457 -39.991 1.00 27.30 126 ASP A CA 1
ATOM 945 C C . ASP A 1 126 ? 46.147 34.329 -40.122 1.00 27.30 126 ASP A C 1
ATOM 947 O O . ASP A 1 126 ? 46.840 33.621 -39.395 1.00 27.30 126 ASP A O 1
ATOM 951 N N . SER A 1 127 ? 46.613 35.064 -41.120 1.00 36.84 127 SER A N 1
ATOM 952 C CA . SER A 1 127 ? 47.968 35.200 -41.637 1.00 36.84 127 SER A CA 1
ATOM 953 C C . SER A 1 127 ? 48.952 35.787 -40.628 1.00 36.84 127 SER A C 1
ATOM 955 O O . SER A 1 127 ? 48.631 36.809 -40.041 1.00 36.84 127 SER A O 1
ATOM 957 N N . LEU A 1 128 ? 50.200 35.296 -40.581 1.00 37.06 128 LEU A N 1
ATOM 958 C CA . LEU A 1 128 ? 51.393 36.152 -40.463 1.00 37.06 128 LEU A CA 1
ATOM 959 C C . LEU A 1 128 ? 52.646 35.479 -41.061 1.00 37.06 128 LEU A C 1
ATOM 961 O O . LEU A 1 128 ? 53.009 34.353 -40.735 1.00 37.06 128 LEU A O 1
ATOM 965 N N . ASN A 1 129 ? 53.288 36.241 -41.947 1.00 34.94 129 ASN A N 1
ATOM 966 C CA . ASN A 1 129 ? 54.612 36.059 -42.542 1.00 34.94 129 ASN A CA 1
ATOM 967 C C . ASN A 1 129 ? 55.739 35.875 -41.512 1.00 34.94 129 ASN A C 1
ATOM 969 O O . ASN A 1 129 ? 55.690 36.509 -40.465 1.00 34.94 129 ASN A O 1
ATOM 973 N N . LEU A 1 130 ? 56.800 35.152 -41.911 1.00 34.47 130 LEU A N 1
ATOM 974 C CA . LEU A 1 130 ? 58.249 35.475 -41.821 1.00 34.47 130 LEU A CA 1
ATOM 975 C C . LEU A 1 130 ? 59.019 34.189 -42.231 1.00 34.47 130 LEU A C 1
ATOM 977 O O . LEU A 1 130 ? 58.859 33.154 -41.604 1.00 34.47 130 LEU A O 1
ATOM 981 N N . SER A 1 131 ? 59.660 34.095 -43.402 1.00 31.83 131 SER A N 1
ATOM 982 C CA . SER A 1 131 ? 60.923 34.735 -43.816 1.00 31.83 131 SER A CA 1
ATOM 983 C C . SER A 1 131 ? 62.187 34.055 -43.253 1.00 31.83 131 SER A C 1
ATOM 985 O O . SER A 1 131 ? 62.511 34.265 -42.093 1.00 31.83 131 SER A O 1
ATOM 987 N N . VAL A 1 132 ? 62.944 33.407 -44.162 1.00 31.61 132 VAL A N 1
ATOM 988 C CA . VAL A 1 132 ? 64.416 33.166 -44.154 1.00 31.61 132 VAL A CA 1
ATOM 989 C C . VAL A 1 132 ? 64.928 32.136 -43.115 1.00 31.61 132 VAL A C 1
ATOM 991 O O . VAL A 1 132 ? 64.601 32.216 -41.947 1.00 31.61 132 VAL A O 1
ATOM 994 N N . GLY A 1 133 ? 65.762 31.141 -43.440 1.00 28.12 133 GLY A N 1
ATOM 995 C CA . GLY A 1 133 ? 66.573 30.939 -44.636 1.00 28.12 133 GLY A CA 1
ATOM 996 C C . GLY A 1 133 ? 67.329 29.603 -44.664 1.00 28.12 133 GLY A C 1
ATOM 997 O O . GLY A 1 133 ? 67.313 28.817 -43.721 1.00 28.12 133 GLY A O 1
ATOM 998 N N . ASN A 1 134 ? 67.999 29.393 -45.798 1.00 37.81 134 ASN A N 1
ATOM 999 C CA . ASN A 1 134 ? 69.047 28.401 -46.025 1.00 37.81 134 ASN A CA 1
ATOM 1000 C C . ASN A 1 134 ? 70.207 28.553 -45.029 1.00 37.81 134 ASN A C 1
ATOM 1002 O O . ASN A 1 134 ? 70.746 29.651 -44.914 1.00 37.81 134 ASN A O 1
ATOM 1006 N N . ALA A 1 135 ? 70.663 27.442 -44.449 1.00 32.91 135 ALA A N 1
ATOM 1007 C CA . ALA A 1 135 ? 72.046 27.169 -44.024 1.00 32.91 135 ALA A CA 1
ATOM 1008 C C . ALA A 1 135 ? 72.062 25.722 -43.491 1.00 32.91 135 ALA A C 1
ATOM 1010 O O . ALA A 1 135 ? 71.332 25.403 -42.565 1.00 32.91 135 ALA A O 1
ATOM 1011 N N . LEU A 1 136 ? 72.638 24.774 -44.229 1.00 33.75 136 LEU A N 1
ATOM 1012 C CA . LEU A 1 136 ? 74.036 24.322 -44.162 1.00 33.75 136 LEU A CA 1
ATOM 1013 C C . LEU A 1 136 ? 74.140 23.006 -43.385 1.00 33.75 136 LEU A C 1
ATOM 1015 O O . LEU A 1 136 ? 73.739 22.898 -42.233 1.00 33.75 136 LEU A O 1
ATOM 1019 N N . MET A 1 137 ? 74.684 22.014 -44.088 1.00 36.50 137 MET A N 1
ATOM 1020 C CA . MET A 1 137 ? 75.341 20.853 -43.511 1.00 36.50 137 MET A CA 1
ATOM 1021 C C . MET A 1 137 ? 76.287 21.273 -42.389 1.00 36.50 137 MET A C 1
ATOM 1023 O O . MET A 1 137 ? 77.104 22.169 -42.597 1.00 36.50 137 MET A O 1
ATOM 1027 N N . GLU A 1 138 ? 76.279 20.524 -41.294 1.00 33.28 138 GLU A N 1
ATOM 1028 C CA . GLU A 1 138 ? 77.473 20.357 -40.480 1.00 33.28 138 GLU A CA 1
ATOM 1029 C C . GLU A 1 138 ? 77.504 18.932 -39.924 1.00 33.28 138 GLU A C 1
ATOM 1031 O O . GLU A 1 138 ? 76.546 18.448 -39.318 1.00 33.28 138 GLU A O 1
ATOM 1036 N N . GLU A 1 139 ? 78.597 18.242 -40.244 1.00 37.50 139 GLU A N 1
ATOM 1037 C CA . GLU A 1 139 ? 79.014 16.983 -39.646 1.00 37.50 139 GLU A CA 1
ATOM 1038 C C . GLU A 1 139 ? 79.114 17.153 -38.129 1.00 37.50 139 GLU A C 1
ATOM 1040 O O . GLU A 1 139 ? 79.794 18.058 -37.649 1.00 37.50 139 GLU A O 1
ATOM 1045 N N . VAL A 1 140 ? 78.513 16.239 -37.367 1.00 34.12 140 VAL A N 1
ATOM 1046 C CA . VAL A 1 140 ? 78.944 15.998 -35.990 1.00 34.12 140 VAL A CA 1
ATOM 1047 C C . VAL A 1 140 ? 79.351 14.541 -35.874 1.00 34.12 140 VAL A C 1
ATOM 1049 O O . VAL A 1 140 ? 78.607 13.609 -36.172 1.00 34.12 140 VAL A O 1
ATOM 1052 N N . THR A 1 141 ? 80.614 14.431 -35.505 1.00 36.72 141 THR A N 1
ATOM 1053 C CA . THR A 1 141 ? 81.490 13.285 -35.365 1.00 36.72 141 THR A CA 1
ATOM 1054 C C . THR A 1 141 ? 80.991 12.226 -34.391 1.00 36.72 141 THR A C 1
ATOM 1056 O O . THR A 1 141 ? 80.411 12.525 -33.349 1.00 36.72 141 THR A O 1
ATOM 1059 N N . GLU A 1 142 ? 81.325 10.985 -34.738 1.00 41.94 142 GLU A N 1
ATOM 1060 C CA . GLU A 1 142 ? 81.316 9.789 -33.902 1.00 41.94 142 GLU A CA 1
ATOM 1061 C C . GLU A 1 142 ? 81.925 10.059 -32.518 1.00 41.94 142 GLU A C 1
ATOM 1063 O O . GLU A 1 142 ? 83.092 10.433 -32.398 1.00 41.94 142 GLU A O 1
ATOM 1068 N N . GLY A 1 143 ? 81.135 9.853 -31.466 1.00 40.88 143 GLY A N 1
ATOM 1069 C CA . GLY A 1 143 ? 81.609 10.021 -30.097 1.00 40.88 143 GLY A CA 1
ATOM 1070 C C . GLY A 1 143 ? 80.488 10.062 -29.069 1.00 40.88 143 GLY A C 1
ATOM 1071 O O . GLY A 1 143 ? 80.370 11.057 -28.375 1.00 40.88 143 GLY A O 1
ATOM 1072 N N . ASP A 1 144 ? 79.648 9.024 -29.027 1.00 33.34 144 ASP A N 1
ATOM 1073 C CA . ASP A 1 144 ? 79.031 8.513 -27.787 1.00 33.34 144 ASP A CA 1
ATOM 1074 C C . ASP A 1 144 ? 78.190 7.269 -28.108 1.00 33.34 144 ASP A C 1
ATOM 1076 O O . ASP A 1 144 ? 76.961 7.226 -28.071 1.00 33.34 144 ASP A O 1
ATOM 1080 N N . LEU A 1 145 ? 78.914 6.217 -28.477 1.00 36.69 145 LEU A N 1
ATOM 1081 C CA . LEU A 1 145 ? 78.458 4.839 -28.416 1.00 36.69 145 LEU A CA 1
ATOM 1082 C C . LEU A 1 145 ? 79.246 4.208 -27.273 1.00 36.69 145 LEU A C 1
ATOM 1084 O O . LEU A 1 145 ? 80.471 4.175 -27.345 1.00 36.69 145 LEU A O 1
ATOM 1088 N N . LEU A 1 146 ? 78.520 3.746 -26.250 1.00 39.56 146 LEU A N 1
ATOM 1089 C CA . LEU A 1 146 ? 78.807 2.645 -25.316 1.00 39.56 146 LEU A CA 1
ATOM 1090 C C . LEU A 1 146 ? 78.423 3.017 -23.879 1.00 39.56 146 LEU A C 1
ATOM 1092 O O . LEU A 1 146 ? 79.146 3.715 -23.175 1.00 39.56 146 LEU A O 1
ATOM 1096 N N . GLY A 1 147 ? 77.322 2.437 -23.404 1.00 30.23 147 GLY A N 1
ATOM 1097 C CA . GLY A 1 147 ? 77.063 2.361 -21.973 1.00 30.23 147 GLY A CA 1
ATOM 1098 C C . GLY A 1 147 ? 75.598 2.180 -21.636 1.00 30.23 147 GLY A C 1
ATOM 1099 O O . GLY A 1 147 ? 74.922 3.154 -21.334 1.00 30.23 147 GLY A O 1
ATOM 1100 N N . LEU A 1 148 ? 75.125 0.933 -21.649 1.00 32.69 148 LEU A N 1
ATOM 1101 C CA . LEU A 1 148 ? 74.571 0.265 -20.464 1.00 32.69 148 LEU A CA 1
ATOM 1102 C C . LEU A 1 148 ? 73.916 -1.050 -20.895 1.00 32.69 148 LEU A C 1
ATOM 1104 O O . LEU A 1 148 ? 72.731 -1.127 -21.215 1.00 32.69 148 LEU A O 1
ATOM 1108 N N . GLU A 1 149 ? 74.739 -2.096 -20.884 1.00 32.06 149 GLU A N 1
ATOM 1109 C CA . GLU A 1 149 ? 74.276 -3.471 -20.803 1.00 32.06 149 GLU A CA 1
ATOM 1110 C C . GLU A 1 149 ? 73.511 -3.708 -19.499 1.00 32.06 149 GLU A C 1
ATOM 1112 O O . GLU A 1 149 ? 73.932 -3.360 -18.392 1.00 32.06 149 GLU A O 1
ATOM 1117 N N . SER A 1 150 ? 72.388 -4.383 -19.678 1.00 33.31 150 SER A N 1
ATOM 1118 C CA . SER A 1 150 ? 71.609 -5.121 -18.704 1.00 33.31 150 SER A CA 1
ATOM 1119 C C . SER A 1 150 ? 72.475 -5.969 -17.763 1.00 33.31 150 SER A C 1
ATOM 1121 O O . SER A 1 150 ? 73.144 -6.906 -18.190 1.00 33.31 150 SER A O 1
ATOM 1123 N N . SER A 1 151 ? 72.357 -5.741 -16.451 1.00 31.17 151 SER A N 1
ATOM 1124 C CA . SER A 1 151 ? 72.693 -6.756 -15.449 1.00 31.17 151 SER A CA 1
ATOM 1125 C C . SER A 1 151 ? 71.555 -6.915 -14.449 1.00 31.17 151 SER A C 1
ATOM 1127 O O . SER A 1 151 ? 71.367 -6.155 -13.499 1.00 31.17 151 SER A O 1
ATOM 1129 N N . SER A 1 152 ? 70.775 -7.956 -14.702 1.00 40.56 152 SER A N 1
ATOM 1130 C CA . SER A 1 152 ? 69.849 -8.606 -13.790 1.00 40.56 152 SER A CA 1
ATOM 1131 C C . SER A 1 152 ? 70.511 -8.945 -12.447 1.00 40.56 152 SER A C 1
ATOM 1133 O O . SER A 1 152 ? 71.365 -9.829 -12.373 1.00 40.56 152 SER A O 1
ATOM 1135 N N . ARG A 1 153 ? 70.050 -8.325 -11.352 1.00 36.78 153 ARG A N 1
ATOM 1136 C CA . ARG A 1 153 ? 70.236 -8.856 -9.990 1.00 36.78 153 ARG A CA 1
ATOM 1137 C C . ARG A 1 153 ? 68.948 -8.808 -9.176 1.00 36.78 153 ARG A C 1
ATOM 1139 O O . ARG A 1 153 ? 68.624 -7.841 -8.493 1.00 36.78 153 ARG A O 1
ATOM 1146 N N . GLN A 1 154 ? 68.273 -9.949 -9.233 1.00 37.72 154 GLN A N 1
ATOM 1147 C CA . GLN A 1 154 ? 67.439 -10.555 -8.202 1.00 37.72 154 GLN A CA 1
ATOM 1148 C C . GLN A 1 154 ? 67.860 -10.135 -6.778 1.00 37.72 154 GLN A C 1
ATOM 1150 O O . GLN A 1 154 ? 68.932 -10.505 -6.302 1.00 37.72 154 GLN A O 1
ATOM 1155 N N . ARG A 1 155 ? 66.993 -9.414 -6.060 1.00 37.44 155 ARG A N 1
ATOM 1156 C CA . ARG A 1 155 ? 67.038 -9.327 -4.593 1.00 37.44 155 ARG A CA 1
ATOM 1157 C C . ARG A 1 155 ? 65.664 -9.661 -4.025 1.00 37.44 155 ARG A C 1
ATOM 1159 O O . ARG A 1 155 ? 64.785 -8.817 -3.915 1.00 37.44 155 ARG A O 1
ATOM 1166 N N . ARG A 1 156 ? 65.504 -10.938 -3.666 1.00 35.97 156 ARG A N 1
ATOM 1167 C CA . ARG A 1 156 ? 64.512 -11.397 -2.691 1.00 35.97 156 ARG A CA 1
ATOM 1168 C C . ARG A 1 156 ? 64.944 -10.857 -1.325 1.00 35.97 156 ARG A C 1
ATOM 1170 O O . ARG A 1 156 ? 65.989 -11.260 -0.828 1.00 35.97 156 ARG A O 1
ATOM 1177 N N . PHE A 1 157 ? 64.162 -9.962 -0.733 1.00 35.41 157 PHE A N 1
ATOM 1178 C CA . PHE A 1 157 ? 64.305 -9.602 0.677 1.00 35.41 157 PHE A CA 1
ATOM 1179 C C . PHE A 1 157 ? 63.442 -10.552 1.513 1.00 35.41 157 PHE A C 1
ATOM 1181 O O . PHE A 1 157 ? 62.220 -10.577 1.378 1.00 35.41 157 PHE A O 1
ATOM 1188 N N . SER A 1 158 ? 64.089 -11.377 2.339 1.00 40.50 158 SER A N 1
ATOM 1189 C CA . SER A 1 158 ? 63.434 -12.217 3.340 1.00 40.50 158 SER A CA 1
ATOM 1190 C C . SER A 1 158 ? 63.210 -11.412 4.621 1.00 40.50 158 SER A C 1
ATOM 1192 O O . SER A 1 158 ? 64.160 -10.873 5.182 1.00 40.50 158 SER A O 1
ATOM 1194 N N . LEU A 1 159 ? 61.973 -11.382 5.117 1.00 43.53 159 LEU A N 1
ATOM 1195 C CA . LEU A 1 159 ? 61.568 -10.737 6.377 1.00 43.53 159 LEU A CA 1
ATOM 1196 C C . LEU A 1 159 ? 62.171 -11.383 7.644 1.00 43.53 159 LEU A C 1
ATOM 1198 O O . LEU A 1 159 ? 61.970 -10.891 8.749 1.00 43.53 159 LEU A O 1
ATOM 1202 N N . SER A 1 160 ? 62.940 -12.462 7.500 1.00 45.41 160 SER A N 1
ATOM 1203 C CA . SER A 1 160 ? 63.595 -13.197 8.586 1.00 45.41 160 SER A CA 1
ATOM 1204 C C . SER A 1 160 ? 64.803 -12.482 9.215 1.00 45.41 160 SER A C 1
ATOM 1206 O O . SER A 1 160 ? 65.319 -12.966 10.216 1.00 45.41 160 SER A O 1
ATOM 1208 N N . THR A 1 161 ? 65.241 -11.330 8.695 1.00 45.81 161 THR A N 1
ATOM 1209 C CA . THR A 1 161 ? 66.430 -10.607 9.200 1.00 45.81 161 THR A CA 1
ATOM 1210 C C . THR A 1 161 ? 66.112 -9.343 10.012 1.00 45.81 161 THR A C 1
ATOM 1212 O O . THR A 1 161 ? 67.031 -8.664 10.453 1.00 45.81 161 THR A O 1
ATOM 1215 N N . LEU A 1 162 ? 64.832 -9.025 10.252 1.00 43.88 162 LEU A N 1
ATOM 1216 C CA . LEU A 1 162 ? 64.413 -7.821 10.998 1.00 43.88 162 LEU A CA 1
ATOM 1217 C C . LEU A 1 162 ? 64.019 -8.080 12.467 1.00 43.88 162 LEU A C 1
ATOM 1219 O O . LEU A 1 162 ? 63.775 -7.130 13.198 1.00 43.88 162 LEU A O 1
ATOM 1223 N N . PHE A 1 163 ? 64.019 -9.338 12.929 1.00 45.25 163 PHE A N 1
ATOM 1224 C CA . PHE A 1 163 ? 63.675 -9.706 14.317 1.00 45.25 163 PHE A CA 1
ATOM 1225 C C . PHE A 1 163 ? 64.851 -10.235 15.163 1.00 45.25 163 PHE A C 1
ATOM 1227 O O . PHE A 1 163 ? 64.641 -10.672 16.289 1.00 45.25 163 PHE A O 1
ATOM 1234 N N . GLN A 1 164 ? 66.096 -10.163 14.679 1.00 44.25 164 GLN A N 1
ATOM 1235 C CA . GLN A 1 164 ? 67.290 -10.582 15.442 1.00 44.25 164 GLN A CA 1
ATOM 1236 C C . GLN A 1 164 ? 68.064 -9.419 16.090 1.00 44.25 164 GLN A C 1
ATOM 1238 O O . GLN A 1 164 ? 69.224 -9.569 16.466 1.00 44.25 164 GLN A O 1
ATOM 1243 N N . SER A 1 165 ? 67.456 -8.242 16.251 1.00 45.00 165 SER A N 1
ATOM 1244 C CA . SER A 1 165 ? 68.111 -7.106 16.918 1.00 45.00 165 SER A CA 1
ATOM 1245 C C . SER A 1 165 ? 67.137 -6.301 17.776 1.00 45.00 165 SER A C 1
ATOM 1247 O O . SER A 1 165 ? 66.868 -5.136 17.508 1.00 45.00 165 SER A O 1
ATOM 1249 N N . ILE A 1 166 ? 66.625 -6.935 18.834 1.00 39.06 166 ILE A N 1
ATOM 1250 C CA . ILE A 1 166 ? 66.145 -6.243 20.037 1.00 39.06 166 ILE A CA 1
ATOM 1251 C C . ILE A 1 166 ? 66.892 -6.862 21.229 1.00 39.06 166 ILE A C 1
ATOM 1253 O O . ILE A 1 166 ? 66.660 -8.028 21.549 1.00 39.06 166 ILE A O 1
ATOM 1257 N N . PRO A 1 167 ? 67.824 -6.135 21.866 1.00 37.41 167 PRO A N 1
ATOM 1258 C CA . PRO A 1 167 ? 68.449 -6.569 23.107 1.00 37.41 167 PRO A CA 1
ATOM 1259 C C . PRO A 1 167 ? 67.467 -6.427 24.275 1.00 37.41 167 PRO A C 1
ATOM 1261 O O . PRO A 1 167 ? 66.904 -5.355 24.479 1.00 37.41 167 PRO A O 1
ATOM 1264 N N . GLY A 1 168 ? 67.336 -7.487 25.074 1.00 42.22 168 GLY A N 1
ATOM 1265 C CA . GLY A 1 168 ? 66.699 -7.443 26.389 1.00 42.22 168 GLY A CA 1
ATOM 1266 C C . GLY A 1 168 ? 65.207 -7.756 26.373 1.00 42.22 168 GLY A C 1
ATOM 1267 O O . GLY A 1 168 ? 64.393 -6.864 26.194 1.00 42.22 168 GLY A O 1
ATOM 1268 N N . LEU A 1 169 ? 64.878 -9.032 26.589 1.00 39.00 169 LEU A N 1
ATOM 1269 C CA . LEU A 1 169 ? 63.739 -9.531 27.377 1.00 39.00 169 LEU A CA 1
ATOM 1270 C C . LEU A 1 169 ? 63.758 -11.062 27.268 1.00 39.00 169 LEU A C 1
ATOM 1272 O O . LEU A 1 169 ? 63.011 -11.697 26.530 1.00 39.00 169 LEU A O 1
ATOM 1276 N N . SER A 1 170 ? 64.711 -11.667 27.967 1.00 37.16 170 SER A N 1
ATOM 1277 C CA . SER A 1 170 ? 64.723 -13.097 28.251 1.00 37.16 170 SER A CA 1
ATOM 1278 C C . SER A 1 170 ? 64.971 -13.254 29.739 1.00 37.16 170 SER A C 1
ATOM 1280 O O . SER A 1 170 ? 65.989 -12.787 30.236 1.00 37.16 170 SER A O 1
ATOM 1282 N N . GLY A 1 171 ? 64.035 -13.918 30.411 1.00 35.44 171 GLY A N 1
ATOM 1283 C CA . GLY A 1 171 ? 64.269 -14.577 31.689 1.00 35.44 171 GLY A CA 1
ATOM 1284 C C . GLY A 1 171 ? 64.281 -13.675 32.918 1.00 35.44 171 GLY A C 1
ATOM 1285 O O . GLY A 1 171 ? 65.332 -13.213 33.346 1.00 35.44 171 GLY A O 1
ATOM 1286 N N . SER A 1 172 ? 63.135 -13.570 33.584 1.00 36.91 172 SER A N 1
ATOM 1287 C CA . SER A 1 172 ? 63.126 -13.539 35.046 1.00 36.91 172 SER A CA 1
ATOM 1288 C C . SER A 1 172 ? 62.180 -14.623 35.534 1.00 36.91 172 SER A C 1
ATOM 1290 O O . SER A 1 172 ? 60.986 -14.640 35.236 1.00 36.91 172 SER A O 1
ATOM 1292 N N . THR A 1 173 ? 62.816 -15.576 36.188 1.00 34.97 173 THR A N 1
ATOM 1293 C CA . THR A 1 173 ? 62.329 -16.796 36.800 1.00 34.97 173 THR A CA 1
ATOM 1294 C C . THR A 1 173 ? 61.370 -16.505 37.947 1.00 34.97 173 THR A C 1
ATOM 1296 O O . THR A 1 173 ? 61.536 -15.532 38.678 1.00 34.97 173 THR A O 1
ATOM 1299 N N . LEU A 1 174 ? 60.383 -17.385 38.092 1.00 39.41 174 LEU A N 1
ATOM 1300 C CA . LEU A 1 174 ? 59.551 -17.523 39.281 1.00 39.41 174 LEU A CA 1
ATOM 1301 C C . LEU A 1 174 ? 60.427 -17.863 40.493 1.00 39.41 174 LEU A C 1
ATOM 1303 O O . LEU A 1 174 ? 61.255 -18.766 40.389 1.00 39.41 174 LEU A O 1
ATOM 1307 N N . ASP A 1 175 ? 60.173 -17.202 41.619 1.00 31.70 175 ASP A N 1
ATOM 1308 C CA . ASP A 1 175 ? 60.419 -17.747 42.956 1.00 31.70 175 ASP A CA 1
ATOM 1309 C C . ASP A 1 175 ? 59.227 -17.367 43.858 1.00 31.70 175 ASP A C 1
ATOM 1311 O O . ASP A 1 175 ? 58.813 -16.201 43.844 1.00 31.70 175 ASP A O 1
ATOM 1315 N N . PRO A 1 176 ? 58.624 -18.322 44.592 1.00 45.47 176 PRO A N 1
ATOM 1316 C CA . PRO A 1 176 ? 57.515 -18.068 45.499 1.00 45.47 176 PRO A CA 1
ATOM 1317 C C . PRO A 1 176 ? 58.054 -17.726 46.894 1.00 45.47 176 PRO A C 1
ATOM 1319 O O . PRO A 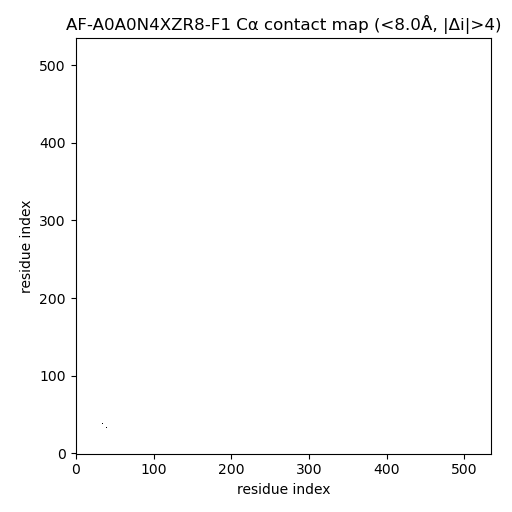1 176 ? 58.851 -18.472 47.459 1.00 45.47 176 PRO A O 1
ATOM 1322 N N . VAL A 1 177 ? 57.602 -16.608 47.460 1.00 41.75 177 VAL A N 1
ATOM 1323 C CA . VAL A 1 177 ? 57.800 -16.299 48.880 1.00 41.75 177 VAL A CA 1
ATOM 1324 C C . VAL A 1 177 ? 56.429 -16.224 49.531 1.00 41.75 177 VAL A C 1
ATOM 1326 O O . VAL A 1 177 ? 55.592 -15.410 49.140 1.00 41.75 177 VAL A O 1
ATOM 1329 N N . ASP A 1 178 ? 56.236 -17.118 50.494 1.00 41.28 178 ASP A N 1
ATOM 1330 C CA . ASP A 1 178 ? 55.101 -17.206 51.402 1.00 41.28 178 ASP A CA 1
ATOM 1331 C C . ASP A 1 178 ? 54.870 -15.882 52.141 1.00 41.28 178 ASP A C 1
ATOM 1333 O O . ASP A 1 178 ? 55.780 -15.350 52.779 1.00 41.28 178 ASP A O 1
ATOM 1337 N N . PHE A 1 179 ? 53.633 -15.390 52.099 1.00 38.84 179 PHE A N 1
ATOM 1338 C CA . PHE A 1 179 ? 53.076 -14.499 53.112 1.00 38.84 179 PHE A CA 1
ATOM 1339 C C . PHE A 1 179 ? 51.601 -14.857 53.313 1.00 38.84 179 PHE A C 1
ATOM 1341 O O . PHE A 1 179 ? 50.744 -14.540 52.488 1.00 38.84 179 PHE A O 1
ATOM 1348 N N . ASP A 1 180 ? 51.345 -15.548 54.421 1.00 42.31 180 ASP A N 1
ATOM 1349 C CA . ASP A 1 180 ? 50.054 -15.587 55.095 1.00 42.31 180 ASP A CA 1
ATOM 1350 C C . ASP A 1 180 ? 49.711 -14.169 55.576 1.00 42.31 180 ASP A C 1
ATOM 1352 O O . ASP A 1 180 ? 50.503 -13.567 56.298 1.00 42.31 180 ASP A O 1
ATOM 1356 N N . ASP A 1 181 ? 48.573 -13.623 55.137 1.00 41.53 181 ASP A N 1
ATOM 1357 C CA . ASP A 1 181 ? 47.586 -12.974 56.012 1.00 41.53 181 ASP A CA 1
ATOM 1358 C C . ASP A 1 181 ? 46.455 -12.293 55.209 1.00 41.53 181 ASP A C 1
ATOM 1360 O O . ASP A 1 181 ? 46.642 -11.311 54.492 1.00 41.53 181 ASP A O 1
ATOM 1364 N N . ASN A 1 182 ? 45.246 -12.797 55.474 1.00 39.78 182 ASN A N 1
ATOM 1365 C CA . ASN A 1 182 ? 44.037 -12.027 55.772 1.00 39.78 182 ASN A CA 1
ATOM 1366 C C . ASN A 1 182 ? 43.188 -11.436 54.617 1.00 39.78 182 ASN A C 1
ATOM 1368 O O . ASN A 1 182 ? 43.347 -10.299 54.180 1.00 39.78 182 ASN A O 1
ATOM 1372 N N . GLU A 1 183 ? 42.199 -12.237 54.201 1.00 46.16 183 GLU A N 1
ATOM 1373 C CA . GLU A 1 183 ? 40.798 -11.863 53.924 1.00 46.16 183 GLU A CA 1
ATOM 1374 C C . GLU A 1 183 ? 40.501 -10.377 53.623 1.00 46.16 183 GLU A C 1
ATOM 1376 O O . GLU A 1 183 ? 39.891 -9.682 54.424 1.00 46.16 183 GLU A O 1
ATOM 1381 N N . THR A 1 184 ? 40.904 -9.849 52.464 1.00 49.62 184 THR A N 1
ATOM 1382 C CA . THR A 1 184 ? 40.325 -8.602 51.891 1.00 49.62 184 THR A CA 1
ATOM 1383 C C . THR A 1 184 ? 40.585 -8.450 50.380 1.00 49.62 184 THR A C 1
ATOM 1385 O O . THR A 1 184 ? 40.535 -7.348 49.836 1.00 49.62 184 THR A O 1
ATOM 1388 N N . LEU A 1 185 ? 40.859 -9.547 49.659 1.00 45.50 185 LEU A N 1
ATOM 1389 C CA . LEU A 1 185 ? 41.255 -9.509 48.238 1.00 45.50 185 LEU A CA 1
ATOM 1390 C C . LEU A 1 185 ? 40.192 -10.047 47.258 1.00 45.50 185 LEU A C 1
ATOM 1392 O O . LEU A 1 185 ? 40.402 -10.006 46.048 1.00 45.50 185 LEU A O 1
ATOM 1396 N N . ASP A 1 186 ? 39.033 -10.513 47.723 1.00 49.28 186 ASP A N 1
ATOM 1397 C CA . ASP A 1 186 ? 38.035 -11.112 46.818 1.00 49.28 186 ASP A CA 1
ATOM 1398 C C . ASP A 1 186 ? 37.188 -10.078 46.051 1.00 49.28 186 ASP A C 1
ATOM 1400 O O . ASP A 1 186 ? 36.649 -10.373 44.981 1.00 49.28 186 ASP A O 1
ATOM 1404 N N . GLU A 1 187 ? 37.128 -8.828 46.520 1.00 49.06 187 GLU A N 1
ATOM 1405 C CA . GLU A 1 187 ? 36.309 -7.785 45.885 1.00 49.06 187 GLU A CA 1
ATOM 1406 C C . GLU A 1 187 ? 37.061 -7.026 44.772 1.00 49.06 187 GLU A C 1
ATOM 1408 O O . GLU A 1 187 ? 36.488 -6.705 43.727 1.00 49.06 187 GLU A O 1
ATOM 1413 N N . TRP A 1 188 ? 38.378 -6.841 44.918 1.00 50.53 188 TRP A N 1
ATOM 1414 C CA . TRP A 1 188 ? 39.228 -6.204 43.899 1.00 50.53 188 TRP A CA 1
ATOM 1415 C C . TRP A 1 188 ? 39.750 -7.203 42.855 1.00 50.53 188 TRP A C 1
ATOM 1417 O O . TRP A 1 188 ? 39.894 -6.845 41.684 1.00 50.53 188 TRP A O 1
ATOM 1427 N N . GLY A 1 189 ? 39.934 -8.476 43.227 1.00 49.56 189 GLY A N 1
ATOM 1428 C CA . GLY A 1 189 ? 40.273 -9.551 42.290 1.00 49.56 189 GLY A CA 1
ATOM 1429 C C . GLY A 1 189 ? 39.172 -9.799 41.254 1.00 49.56 189 GLY A C 1
ATOM 1430 O O . GLY A 1 189 ? 39.458 -9.928 40.066 1.00 49.56 189 GLY A O 1
ATOM 1431 N N . SER A 1 190 ? 37.894 -9.761 41.654 1.00 53.97 190 SER A N 1
ATOM 1432 C CA . SER A 1 190 ? 36.764 -9.947 40.726 1.00 53.97 190 SER A CA 1
ATOM 1433 C C . SER A 1 190 ? 36.650 -8.818 39.692 1.00 53.97 190 SER A C 1
ATOM 1435 O O . SER A 1 190 ? 36.351 -9.068 38.522 1.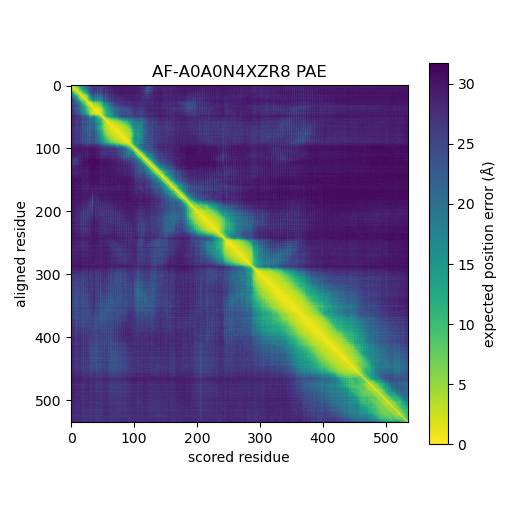00 53.97 190 SER A O 1
ATOM 1437 N N . GLY A 1 191 ? 36.927 -7.572 40.095 1.00 54.91 191 GLY A N 1
ATOM 1438 C CA . GLY A 1 191 ? 36.950 -6.412 39.199 1.00 54.91 191 GLY A CA 1
ATOM 1439 C C . GLY A 1 191 ? 38.080 -6.483 38.171 1.00 54.91 191 GLY A C 1
ATOM 1440 O O . GLY A 1 191 ? 37.832 -6.281 36.982 1.00 54.91 191 GLY A O 1
ATOM 1441 N N . VAL A 1 192 ? 39.285 -6.857 38.614 1.00 57.34 192 VAL A N 1
ATOM 1442 C CA . VAL A 1 192 ? 40.472 -7.009 37.757 1.00 57.34 192 VAL A CA 1
ATOM 1443 C C . VAL A 1 192 ? 40.350 -8.216 36.819 1.00 57.34 192 VAL A C 1
ATOM 1445 O O . VAL A 1 192 ? 40.741 -8.131 35.659 1.00 57.34 192 VAL A O 1
ATOM 1448 N N . ILE A 1 193 ? 39.738 -9.321 37.255 1.00 60.25 193 ILE A N 1
ATOM 1449 C CA . ILE A 1 193 ? 39.475 -10.491 36.398 1.00 60.25 193 ILE A CA 1
ATOM 1450 C C . ILE A 1 193 ? 38.394 -10.171 35.355 1.00 60.25 193 ILE A C 1
ATOM 1452 O O . ILE A 1 193 ? 38.516 -10.564 34.194 1.00 60.25 193 ILE A O 1
ATOM 1456 N N . LYS A 1 194 ? 37.354 -9.406 35.718 1.00 60.78 194 LYS A N 1
ATOM 1457 C CA . LYS A 1 194 ? 36.331 -8.944 34.764 1.00 60.78 194 LYS A CA 1
ATOM 1458 C C . LYS A 1 194 ? 36.883 -7.920 33.771 1.00 60.78 194 LYS A C 1
ATOM 1460 O O . LYS A 1 194 ? 36.483 -7.959 32.609 1.00 60.78 194 LYS A O 1
ATOM 1465 N N . SER A 1 195 ? 37.778 -7.017 34.182 1.00 60.91 195 SER A N 1
ATOM 1466 C CA . SER A 1 195 ? 38.445 -6.092 33.255 1.00 60.91 195 SER A CA 1
ATOM 1467 C C . SER A 1 195 ? 39.443 -6.822 32.358 1.00 60.91 195 SER A C 1
ATOM 1469 O O . SER A 1 195 ? 39.384 -6.649 31.148 1.00 60.91 195 SER A O 1
ATOM 1471 N N . ALA A 1 196 ? 40.251 -7.736 32.904 1.00 66.19 196 ALA A N 1
ATOM 1472 C CA . ALA A 1 196 ? 41.158 -8.576 32.124 1.00 66.19 196 ALA A CA 1
ATOM 1473 C C . ALA A 1 196 ? 40.404 -9.462 31.116 1.00 66.19 196 ALA A C 1
ATOM 1475 O O . ALA A 1 196 ? 40.840 -9.607 29.980 1.00 66.19 196 ALA A O 1
ATOM 1476 N N . SER A 1 197 ? 39.233 -9.994 31.481 1.00 68.69 197 SER A N 1
ATOM 1477 C CA . SER A 1 197 ? 38.364 -10.749 30.567 1.00 68.69 197 SER A CA 1
ATOM 1478 C C . SER A 1 197 ? 37.779 -9.872 29.449 1.00 68.69 197 SER A C 1
ATOM 1480 O O . SER A 1 197 ? 37.702 -10.305 28.295 1.00 68.69 197 SER A O 1
ATOM 1482 N N . LYS A 1 198 ? 37.415 -8.617 29.749 1.00 73.88 198 LYS A N 1
ATOM 1483 C CA . LYS A 1 198 ? 36.984 -7.639 28.737 1.00 73.88 198 LYS A CA 1
ATOM 1484 C C . LYS A 1 198 ? 38.127 -7.277 27.791 1.00 73.88 198 LYS A C 1
ATOM 1486 O O . LYS A 1 198 ? 37.928 -7.329 26.581 1.00 73.88 198 LYS A O 1
ATOM 1491 N N . ASP A 1 199 ? 39.317 -7.004 28.315 1.00 74.69 199 ASP A N 1
ATOM 1492 C CA . ASP A 1 199 ? 40.500 -6.681 27.512 1.00 74.69 199 ASP A CA 1
ATOM 1493 C C . ASP A 1 199 ? 40.939 -7.876 26.653 1.00 74.69 199 ASP A C 1
ATOM 1495 O O . ASP A 1 199 ? 41.268 -7.717 25.479 1.00 74.69 199 ASP A O 1
ATOM 1499 N N . GLN A 1 200 ? 40.830 -9.099 27.177 1.00 77.00 200 GLN A N 1
ATOM 1500 C CA . GLN A 1 200 ? 41.066 -10.333 26.426 1.00 77.00 200 GLN A CA 1
ATOM 1501 C C . GLN A 1 200 ? 40.035 -10.538 25.305 1.00 77.00 200 GLN A C 1
ATOM 1503 O O . GLN A 1 200 ? 40.390 -10.982 24.213 1.00 77.00 200 GLN A O 1
ATOM 1508 N N . THR A 1 201 ? 38.776 -10.155 25.530 1.00 78.56 201 THR A N 1
ATOM 1509 C CA . THR A 1 201 ? 37.724 -10.196 24.502 1.00 78.56 201 THR A CA 1
ATOM 1510 C C . THR A 1 201 ? 37.956 -9.138 23.421 1.00 78.56 201 THR A C 1
ATOM 1512 O O . THR A 1 201 ? 37.808 -9.427 22.236 1.00 78.56 201 THR A O 1
ATOM 1515 N N . VAL A 1 202 ? 38.368 -7.925 23.801 1.00 82.69 202 VAL A N 1
ATOM 1516 C CA . VAL A 1 202 ? 38.717 -6.853 22.855 1.00 82.69 202 VAL A CA 1
ATOM 1517 C C . VAL A 1 202 ? 39.936 -7.245 22.020 1.00 82.69 202 VAL A C 1
ATOM 1519 O O . VAL A 1 202 ? 39.940 -7.025 20.807 1.00 82.69 202 VAL A O 1
ATOM 1522 N N . LEU A 1 203 ? 40.942 -7.878 22.626 1.00 83.75 203 LEU A N 1
ATOM 1523 C CA . LEU A 1 203 ? 42.106 -8.407 21.914 1.00 83.75 203 LEU A CA 1
ATOM 1524 C C . LEU A 1 203 ? 41.719 -9.524 20.943 1.00 83.75 203 LEU A C 1
ATOM 1526 O O . LEU A 1 203 ? 42.128 -9.462 19.787 1.00 83.75 203 LEU A O 1
ATOM 1530 N N . ALA A 1 204 ? 40.878 -10.476 21.360 1.00 81.19 204 ALA A N 1
ATOM 1531 C CA . ALA A 1 204 ? 40.372 -11.532 20.484 1.00 81.19 204 ALA A CA 1
ATOM 1532 C C . ALA A 1 204 ? 39.586 -10.954 19.294 1.00 81.19 204 ALA A C 1
ATOM 1534 O O . ALA A 1 204 ? 39.888 -11.258 18.147 1.00 81.19 204 ALA A O 1
ATOM 1535 N N . GLN A 1 205 ? 38.668 -10.013 19.537 1.00 81.88 205 GLN A N 1
ATOM 1536 C CA . GLN A 1 205 ? 37.916 -9.345 18.468 1.00 81.88 205 GLN A CA 1
ATOM 1537 C C . GLN A 1 205 ? 38.807 -8.518 17.532 1.00 81.88 205 GLN A C 1
ATOM 1539 O O . GLN A 1 205 ? 38.539 -8.416 16.334 1.00 81.88 205 GLN A O 1
ATOM 1544 N N . THR A 1 206 ? 39.857 -7.891 18.064 1.00 85.62 206 THR A N 1
ATOM 1545 C CA . THR A 1 206 ? 40.818 -7.126 17.258 1.00 85.62 206 THR A CA 1
ATOM 1546 C C . THR A 1 206 ? 41.691 -8.061 16.423 1.00 85.62 206 THR A C 1
ATOM 1548 O O . THR A 1 206 ? 41.971 -7.764 15.261 1.00 85.62 206 THR A O 1
ATOM 1551 N N . GLN A 1 207 ? 42.062 -9.215 16.979 1.00 88.62 207 GLN A N 1
ATOM 1552 C CA . GLN A 1 207 ? 42.782 -10.273 16.283 1.00 88.62 207 GLN A CA 1
ATOM 1553 C C . GLN A 1 207 ? 41.928 -10.888 15.168 1.00 88.62 207 GLN A C 1
ATOM 1555 O O . GLN A 1 207 ? 42.414 -10.995 14.044 1.00 88.62 207 GLN A O 1
ATOM 1560 N N . ASP A 1 208 ? 40.655 -11.187 15.422 1.00 86.75 208 ASP A N 1
ATOM 1561 C CA . ASP A 1 208 ? 39.725 -11.718 14.419 1.00 86.75 208 ASP A CA 1
ATOM 1562 C C . ASP A 1 208 ? 39.526 -10.728 13.263 1.00 86.75 208 ASP A C 1
ATOM 1564 O O . ASP A 1 208 ? 39.698 -11.080 12.097 1.00 86.75 208 ASP A O 1
ATOM 1568 N N . LYS A 1 209 ? 39.305 -9.440 13.564 1.00 88.81 209 LYS A N 1
ATOM 1569 C CA . LYS A 1 209 ? 39.213 -8.385 12.536 1.00 88.81 209 LYS A CA 1
ATOM 1570 C C . LYS A 1 209 ? 40.501 -8.237 11.720 1.00 88.81 209 LYS A C 1
ATOM 1572 O O . LYS A 1 209 ? 40.451 -7.939 10.523 1.00 88.81 209 LYS A O 1
ATOM 1577 N N . ALA A 1 210 ? 41.663 -8.402 12.351 1.00 88.12 210 ALA A N 1
ATOM 1578 C CA . ALA A 1 210 ? 42.944 -8.371 11.654 1.00 88.12 210 ALA A CA 1
ATOM 1579 C C . ALA A 1 210 ? 43.115 -9.595 10.741 1.00 88.12 210 ALA A C 1
ATOM 1581 O O . ALA A 1 210 ? 43.573 -9.444 9.606 1.00 88.12 210 ALA A O 1
ATOM 1582 N N . LEU A 1 211 ? 42.703 -10.782 11.195 1.00 90.88 211 LEU A N 1
ATOM 1583 C CA . LEU A 1 211 ? 42.720 -12.011 10.403 1.00 90.88 211 LEU A CA 1
ATOM 1584 C C . LEU A 1 211 ? 41.778 -11.924 9.196 1.00 90.88 211 LEU A C 1
ATOM 1586 O O . LEU A 1 211 ? 42.219 -12.230 8.088 1.00 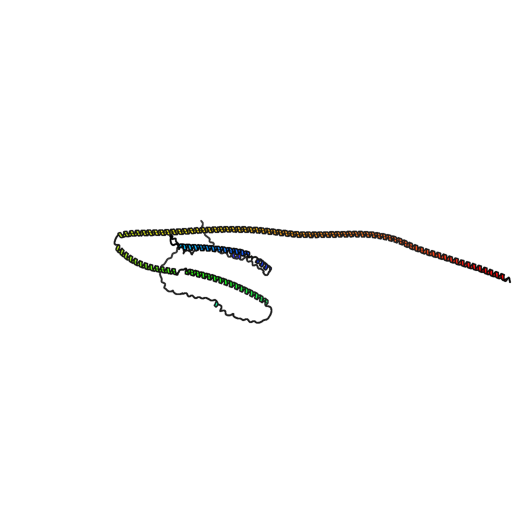90.88 211 LEU A O 1
ATOM 1590 N N . ASP A 1 212 ? 40.565 -11.394 9.361 1.00 88.88 212 ASP A N 1
ATOM 1591 C CA . ASP A 1 212 ? 39.624 -11.147 8.258 1.00 88.88 212 ASP A CA 1
ATOM 1592 C C . ASP A 1 212 ? 40.215 -10.195 7.208 1.00 88.88 212 ASP A C 1
ATOM 1594 O O . ASP A 1 212 ? 40.125 -10.422 5.996 1.00 88.88 212 ASP A O 1
ATOM 1598 N N . ARG A 1 213 ? 40.884 -9.125 7.659 1.00 90.25 213 ARG A N 1
ATOM 1599 C CA . ARG A 1 213 ? 41.551 -8.172 6.762 1.00 90.25 213 ARG A CA 1
ATOM 1600 C C . ARG A 1 213 ? 42.719 -8.819 6.017 1.00 90.25 213 ARG A C 1
ATOM 1602 O O . ARG A 1 213 ? 42.902 -8.554 4.829 1.00 90.25 213 ARG A O 1
ATOM 1609 N N . ILE A 1 214 ? 43.485 -9.683 6.682 1.00 89.44 214 ILE A N 1
ATOM 1610 C CA . ILE A 1 214 ? 44.564 -10.462 6.060 1.00 89.44 214 ILE A CA 1
ATOM 1611 C C . ILE A 1 214 ? 43.997 -11.457 5.043 1.00 89.44 214 ILE A C 1
ATOM 1613 O O . ILE A 1 214 ? 44.565 -11.603 3.960 1.00 89.44 214 ILE A O 1
ATOM 1617 N N . GLU A 1 215 ? 42.889 -12.130 5.347 1.00 89.44 215 GLU A N 1
ATOM 1618 C CA . GLU A 1 215 ? 42.252 -13.066 4.422 1.00 89.44 215 GLU A CA 1
ATOM 1619 C C . GLU A 1 215 ? 41.730 -12.347 3.173 1.00 89.44 215 GLU A C 1
ATOM 1621 O O . GLU A 1 215 ? 41.972 -12.804 2.052 1.00 89.44 215 GLU A O 1
ATOM 1626 N N . LYS A 1 216 ? 41.104 -11.177 3.343 1.00 90.81 216 LYS A N 1
ATOM 1627 C CA . LYS A 1 216 ? 40.680 -10.324 2.226 1.00 90.81 216 LYS A CA 1
ATOM 1628 C C . LYS A 1 216 ? 41.864 -9.918 1.347 1.00 90.81 216 LYS A C 1
ATOM 1630 O O . LYS A 1 216 ? 41.834 -10.144 0.142 1.00 90.81 216 LYS A O 1
ATOM 1635 N N . LEU A 1 217 ? 42.953 -9.437 1.948 1.00 90.38 217 LEU A N 1
ATOM 1636 C CA . LEU A 1 217 ? 44.171 -9.079 1.212 1.00 90.38 217 LEU A CA 1
ATOM 1637 C C . LEU A 1 217 ? 44.814 -10.281 0.501 1.00 90.38 217 LEU A C 1
ATOM 1639 O O . LEU A 1 217 ? 45.379 -10.125 -0.580 1.00 90.38 217 LEU A O 1
ATOM 1643 N N . LYS A 1 218 ? 44.723 -11.493 1.064 1.00 90.44 218 LYS A N 1
ATOM 1644 C CA . LYS A 1 218 ? 45.182 -12.723 0.396 1.00 90.44 218 LYS A CA 1
ATOM 1645 C C . LYS A 1 218 ? 44.320 -13.071 -0.821 1.00 90.44 218 LYS A C 1
ATOM 1647 O O . LYS A 1 218 ? 44.884 -13.462 -1.844 1.00 90.44 218 LYS A O 1
ATOM 1652 N N . LYS A 1 219 ? 42.993 -12.917 -0.731 1.00 90.00 219 LYS A N 1
ATOM 1653 C CA . LYS A 1 219 ? 42.067 -13.107 -1.865 1.00 90.00 219 LYS A CA 1
ATOM 1654 C C . LYS A 1 219 ? 42.341 -12.087 -2.969 1.00 90.00 219 LYS A C 1
ATOM 1656 O O . LYS A 1 219 ? 42.534 -12.486 -4.115 1.00 90.00 219 LYS A O 1
ATOM 1661 N N . ASP A 1 220 ? 42.485 -10.814 -2.610 1.00 89.00 220 ASP A N 1
ATOM 1662 C CA . ASP A 1 220 ? 42.787 -9.737 -3.559 1.00 89.00 220 ASP A CA 1
ATOM 1663 C C . ASP A 1 220 ? 44.152 -9.948 -4.233 1.00 89.00 220 ASP A C 1
ATOM 1665 O O . ASP A 1 220 ? 44.270 -9.841 -5.452 1.00 89.00 220 ASP A O 1
ATOM 1669 N N . LYS A 1 221 ? 45.183 -10.345 -3.472 1.00 91.94 221 LYS A N 1
ATOM 1670 C CA . LYS A 1 221 ? 46.505 -10.688 -4.022 1.00 91.94 221 LYS A CA 1
ATOM 1671 C C . LYS A 1 221 ? 46.436 -11.853 -5.010 1.00 91.94 221 LYS A C 1
ATOM 1673 O O . LYS A 1 221 ? 47.132 -11.824 -6.022 1.00 91.94 221 LYS A O 1
ATOM 1678 N N . LYS A 1 222 ? 45.625 -12.878 -4.729 1.00 91.44 222 LYS A N 1
ATOM 1679 C CA . LYS A 1 222 ? 45.435 -14.012 -5.641 1.00 91.44 222 LYS A CA 1
ATOM 1680 C C . LYS A 1 222 ? 44.739 -13.569 -6.931 1.00 91.44 222 LYS A C 1
ATOM 1682 O O . LYS A 1 222 ? 45.238 -13.883 -8.004 1.00 91.44 222 LYS A O 1
ATOM 1687 N N . ALA A 1 223 ? 43.666 -12.786 -6.826 1.00 88.25 223 ALA A N 1
ATOM 1688 C CA . ALA A 1 223 ? 42.940 -12.261 -7.982 1.00 88.25 223 ALA A CA 1
ATOM 1689 C C . ALA A 1 223 ? 43.813 -11.340 -8.853 1.00 88.25 223 ALA A C 1
ATOM 1691 O O . ALA A 1 223 ? 43.797 -11.434 -10.077 1.00 88.25 223 ALA A O 1
ATOM 1692 N N . LEU A 1 224 ? 44.621 -10.474 -8.233 1.00 87.94 224 LEU A N 1
ATOM 1693 C CA . LEU A 1 224 ? 45.580 -9.633 -8.953 1.00 87.94 224 LEU A CA 1
ATOM 1694 C C . LEU A 1 224 ? 46.696 -10.458 -9.603 1.00 87.94 224 LEU A C 1
ATOM 1696 O O . LEU A 1 224 ? 47.110 -10.137 -10.711 1.00 87.94 224 LEU A O 1
ATOM 1700 N N . GLY A 1 225 ? 47.161 -11.525 -8.948 1.00 89.44 225 GLY A N 1
ATOM 1701 C CA . GLY A 1 225 ? 48.128 -12.461 -9.526 1.00 89.44 225 GLY A CA 1
ATOM 1702 C C . GLY A 1 225 ? 47.572 -13.226 -10.730 1.00 89.44 225 GLY A C 1
ATOM 1703 O O . GLY A 1 225 ? 48.279 -13.399 -11.718 1.00 89.44 225 GLY A O 1
ATOM 1704 N N . GLU A 1 226 ? 46.303 -13.638 -10.681 1.00 84.56 226 GLU A N 1
ATOM 1705 C CA . GLU A 1 226 ? 45.614 -14.257 -11.819 1.00 84.56 226 GLU A CA 1
ATOM 1706 C C . GLU A 1 226 ? 45.460 -13.273 -12.982 1.00 84.56 226 GLU A C 1
ATOM 1708 O O . GLU A 1 226 ? 45.834 -13.625 -14.095 1.00 84.56 226 GLU A O 1
ATOM 1713 N N . LYS A 1 227 ? 45.058 -12.021 -12.720 1.00 87.50 227 LYS A N 1
ATOM 1714 C CA . LYS A 1 227 ? 45.001 -10.961 -13.743 1.00 87.50 227 LYS A CA 1
ATOM 1715 C C . LYS A 1 227 ? 46.361 -10.636 -14.359 1.00 87.50 227 LYS A C 1
ATOM 1717 O O . LYS A 1 227 ? 46.447 -10.388 -15.554 1.00 87.50 227 LYS A O 1
ATOM 1722 N N . LEU A 1 228 ? 47.426 -10.615 -13.555 1.00 83.88 228 LEU A N 1
ATOM 1723 C CA . LEU A 1 228 ? 48.792 -10.410 -14.048 1.00 83.88 228 LEU A CA 1
ATOM 1724 C C . LEU A 1 228 ? 49.214 -11.542 -14.980 1.00 83.88 228 LEU A C 1
ATOM 1726 O O . LEU A 1 228 ? 49.742 -11.274 -16.050 1.00 83.88 228 LEU A O 1
ATOM 1730 N N . ARG A 1 229 ? 48.925 -12.789 -14.598 1.00 86.00 229 ARG A N 1
ATOM 1731 C CA . ARG A 1 229 ? 49.191 -13.959 -15.434 1.00 86.00 229 ARG A CA 1
ATOM 1732 C C . ARG A 1 229 ? 48.367 -13.936 -16.723 1.00 86.00 229 ARG A C 1
ATOM 1734 O O . ARG A 1 229 ? 48.934 -14.193 -17.770 1.00 86.00 229 ARG A O 1
ATOM 1741 N N . GLU A 1 230 ? 47.086 -13.574 -16.669 1.00 81.94 230 GLU A N 1
ATOM 1742 C CA . GLU A 1 230 ? 46.244 -13.413 -17.866 1.00 81.94 230 GLU A CA 1
ATOM 1743 C C . GLU A 1 230 ? 46.769 -12.312 -18.794 1.00 81.94 230 GLU A C 1
ATOM 1745 O O . GLU A 1 230 ? 46.793 -12.499 -20.006 1.00 81.94 230 GLU A O 1
ATOM 1750 N N . LEU A 1 231 ? 47.227 -11.180 -18.252 1.00 77.31 231 LEU A N 1
ATOM 1751 C CA . LEU A 1 231 ? 47.837 -10.104 -19.041 1.00 77.31 231 LEU A CA 1
ATOM 1752 C C . LEU A 1 231 ? 49.178 -10.517 -19.648 1.00 77.31 231 LEU A C 1
ATOM 1754 O O . LEU A 1 231 ? 49.485 -10.129 -20.770 1.00 77.31 231 LEU A O 1
ATOM 1758 N N . GLU A 1 232 ? 49.985 -11.282 -18.920 1.00 79.38 232 GLU A N 1
ATOM 1759 C CA . GLU A 1 232 ? 51.280 -11.764 -19.394 1.00 79.38 232 GLU A CA 1
ATOM 1760 C C . GLU A 1 232 ? 51.108 -12.856 -20.456 1.00 79.38 232 GLU A C 1
ATOM 1762 O O . GLU A 1 232 ? 51.791 -12.824 -21.472 1.00 79.38 232 GLU A O 1
ATOM 1767 N N . GLU A 1 233 ? 50.119 -13.735 -20.295 1.00 77.06 233 GLU A N 1
ATOM 1768 C CA . GLU A 1 233 ? 49.720 -14.731 -21.291 1.00 77.06 233 GLU A CA 1
ATOM 1769 C C . GLU A 1 233 ? 49.121 -14.056 -22.533 1.00 77.06 233 GLU A C 1
ATOM 1771 O O . GLU A 1 233 ? 49.543 -14.367 -23.641 1.00 77.06 233 GLU A O 1
ATOM 1776 N N . SER A 1 234 ? 48.272 -13.033 -22.356 1.00 71.56 234 SER A N 1
ATOM 1777 C CA . SER A 1 234 ? 47.746 -12.196 -23.449 1.00 71.56 234 SER A CA 1
ATOM 1778 C C . SER A 1 234 ? 48.870 -11.484 -24.207 1.00 71.56 234 SER A C 1
ATOM 1780 O O . SER A 1 234 ? 48.895 -11.493 -25.436 1.00 71.56 234 SER A O 1
ATOM 1782 N N . ARG A 1 235 ? 49.849 -10.929 -23.484 1.00 66.19 235 ARG A N 1
ATOM 1783 C CA . ARG A 1 235 ? 51.012 -10.239 -24.055 1.00 66.19 235 ARG A CA 1
ATOM 1784 C C . ARG A 1 235 ? 51.980 -11.196 -24.745 1.00 66.19 235 ARG A C 1
ATOM 1786 O O . ARG A 1 235 ? 52.538 -10.829 -25.772 1.00 66.19 235 ARG A O 1
ATOM 1793 N N . SER A 1 236 ? 52.181 -12.402 -24.220 1.00 62.16 236 SER A N 1
ATOM 1794 C CA . SER A 1 236 ? 52.969 -13.444 -24.884 1.00 62.16 236 SER A CA 1
ATOM 1795 C C . SER A 1 236 ? 52.273 -13.946 -26.143 1.00 62.16 236 SER A C 1
ATOM 1797 O O . SER A 1 236 ? 52.927 -14.054 -27.173 1.00 62.16 236 SER A O 1
ATOM 1799 N N . SER A 1 237 ? 50.951 -14.138 -26.118 1.00 58.88 237 SER A N 1
ATOM 1800 C CA . SER A 1 237 ? 50.194 -14.467 -27.327 1.00 58.88 237 SER A CA 1
ATOM 1801 C C . SER A 1 237 ? 50.166 -13.321 -28.344 1.00 58.88 237 SER A C 1
ATOM 1803 O O . SER A 1 237 ? 50.162 -13.580 -29.541 1.00 58.88 237 SER A O 1
ATOM 1805 N N . GLU A 1 238 ? 50.228 -12.058 -27.913 1.00 54.88 238 GLU A N 1
ATOM 1806 C CA . GLU A 1 238 ? 50.342 -10.892 -28.801 1.00 54.88 238 GLU A CA 1
ATOM 1807 C C . GLU A 1 238 ? 51.771 -10.710 -29.348 1.00 54.88 238 GLU A C 1
ATOM 1809 O O . GLU A 1 238 ? 51.947 -10.324 -30.502 1.00 54.88 238 GLU A O 1
ATOM 1814 N N . ALA A 1 239 ? 52.797 -11.074 -28.571 1.00 54.47 239 ALA A N 1
ATOM 1815 C CA . ALA A 1 239 ? 54.194 -11.104 -29.003 1.00 54.47 239 ALA A CA 1
ATOM 1816 C C . ALA A 1 239 ? 54.504 -12.283 -29.946 1.00 54.47 239 ALA A C 1
ATOM 1818 O O . ALA A 1 239 ? 55.291 -12.114 -30.872 1.00 54.47 239 ALA A O 1
ATOM 1819 N N . GLU A 1 240 ? 53.866 -13.444 -29.765 1.00 55.22 240 GLU A N 1
ATOM 1820 C CA . GLU A 1 240 ? 53.938 -14.582 -30.696 1.00 55.22 240 GLU A CA 1
ATOM 1821 C C . GLU A 1 240 ? 53.051 -14.374 -31.939 1.00 55.22 240 GLU A C 1
ATOM 1823 O O . GLU A 1 240 ? 53.404 -14.822 -33.032 1.00 55.22 240 GLU A O 1
ATOM 1828 N N . ALA A 1 241 ? 51.931 -13.646 -31.821 1.00 51.81 241 ALA A N 1
ATOM 1829 C CA . ALA A 1 241 ? 51.092 -13.249 -32.958 1.00 51.81 241 ALA A CA 1
ATOM 1830 C C . ALA A 1 241 ? 51.703 -12.105 -33.788 1.00 51.81 241 ALA A C 1
ATOM 1832 O O . ALA A 1 241 ? 51.423 -11.977 -34.987 1.00 51.81 241 ALA A O 1
ATOM 1833 N N . LEU A 1 242 ? 52.581 -11.293 -33.194 1.00 51.78 242 LEU A N 1
ATOM 1834 C CA . LEU A 1 242 ? 53.454 -10.383 -33.921 1.00 51.78 242 LEU A CA 1
ATOM 1835 C C . LEU A 1 242 ? 54.573 -11.197 -34.584 1.00 51.78 242 LEU A C 1
ATOM 1837 O O . LEU A 1 242 ? 55.666 -11.363 -34.058 1.00 51.78 242 LEU A O 1
ATOM 1841 N N . GLN A 1 243 ? 54.283 -11.666 -35.800 1.00 51.66 243 GLN A N 1
ATOM 1842 C CA . GLN A 1 243 ? 55.229 -12.163 -36.805 1.00 51.66 243 GLN A CA 1
ATOM 1843 C C . GLN A 1 243 ? 56.307 -11.113 -37.154 1.00 51.66 243 GLN A C 1
ATOM 1845 O O . GLN A 1 243 ? 56.361 -10.604 -38.278 1.00 51.66 243 GLN A O 1
ATOM 1850 N N . VAL A 1 244 ? 57.162 -10.747 -36.204 1.00 56.31 244 VAL A N 1
ATOM 1851 C CA . VAL A 1 244 ? 58.264 -9.807 -36.427 1.00 56.31 244 VAL A CA 1
ATOM 1852 C C . VAL A 1 244 ? 59.343 -10.478 -37.282 1.00 56.31 244 VAL A C 1
ATOM 1854 O O . VAL A 1 244 ? 59.838 -9.857 -38.216 1.00 56.31 244 VAL A O 1
ATOM 1857 N N . ASP A 1 245 ? 59.597 -11.773 -37.088 1.00 58.62 245 ASP A N 1
ATOM 1858 C CA . ASP A 1 245 ? 60.641 -12.512 -37.815 1.00 58.62 245 ASP A CA 1
ATOM 1859 C C . ASP A 1 245 ? 60.317 -12.751 -39.313 1.00 58.62 245 ASP A C 1
ATOM 1861 O O . ASP A 1 245 ? 61.107 -12.371 -40.181 1.00 58.62 245 ASP A O 1
ATOM 1865 N N . PRO A 1 246 ? 59.114 -13.241 -39.698 1.00 65.75 246 PRO A N 1
ATOM 1866 C CA . PRO A 1 246 ? 58.765 -13.425 -41.110 1.00 65.75 246 PRO A CA 1
ATOM 1867 C C . PRO A 1 246 ? 58.642 -12.104 -41.874 1.00 65.75 246 PRO A C 1
ATOM 1869 O O . PRO A 1 246 ? 58.938 -12.048 -43.067 1.00 65.75 246 PRO A O 1
ATOM 1872 N N . ARG A 1 247 ? 58.185 -11.027 -41.214 1.00 72.81 247 ARG A N 1
ATOM 1873 C CA . ARG A 1 247 ? 58.090 -9.699 -41.839 1.00 72.81 247 ARG A CA 1
ATOM 1874 C C . ARG A 1 247 ? 59.465 -9.101 -42.080 1.00 72.81 247 ARG A C 1
ATOM 1876 O O . ARG A 1 247 ? 59.678 -8.590 -43.175 1.00 72.81 247 ARG A O 1
ATOM 1883 N N . ILE A 1 248 ? 60.377 -9.180 -41.110 1.00 74.19 248 ILE A N 1
ATOM 1884 C CA . ILE A 1 248 ? 61.758 -8.709 -41.278 1.00 74.19 248 ILE A CA 1
ATOM 1885 C C . ILE A 1 248 ? 62.426 -9.464 -42.424 1.00 74.19 248 ILE A C 1
ATOM 1887 O O . ILE A 1 248 ? 62.924 -8.822 -43.344 1.00 74.19 248 ILE A O 1
ATOM 1891 N N . HIS A 1 249 ? 62.311 -10.792 -42.464 1.00 75.25 249 HIS A N 1
ATOM 1892 C CA . HIS A 1 249 ? 62.918 -11.576 -43.537 1.00 75.25 249 HIS A CA 1
ATOM 1893 C C . HIS A 1 249 ? 62.334 -11.246 -44.922 1.00 75.25 249 HIS A C 1
ATOM 1895 O O . HIS A 1 249 ? 63.052 -11.157 -45.916 1.00 75.25 249 HIS A O 1
ATOM 1901 N N . ARG A 1 250 ? 61.026 -10.962 -44.994 1.00 80.12 250 ARG A N 1
ATOM 1902 C CA . ARG A 1 250 ? 60.368 -10.510 -46.229 1.00 80.12 250 ARG A CA 1
ATOM 1903 C C . ARG A 1 250 ? 60.825 -9.114 -46.653 1.00 80.12 250 ARG A C 1
ATOM 1905 O O . ARG A 1 250 ? 60.955 -8.857 -47.849 1.00 80.12 250 ARG A O 1
ATOM 1912 N N . TYR A 1 251 ? 61.068 -8.214 -45.700 1.00 80.69 251 TYR A N 1
ATOM 1913 C CA . TYR A 1 251 ? 61.638 -6.898 -45.984 1.00 80.69 251 TYR A CA 1
ATOM 1914 C C . TYR A 1 251 ? 63.088 -7.008 -46.458 1.00 80.69 251 TYR A C 1
ATOM 1916 O O . TYR A 1 251 ? 63.428 -6.366 -47.447 1.00 80.69 251 TYR A O 1
ATOM 1924 N N . GLU A 1 252 ? 63.908 -7.856 -45.840 1.00 82.25 252 GLU A N 1
ATOM 1925 C CA . GLU A 1 252 ? 65.284 -8.130 -46.272 1.00 82.25 252 GLU A CA 1
ATOM 1926 C C . GLU A 1 252 ? 65.331 -8.726 -47.686 1.00 82.25 252 GLU A C 1
ATOM 1928 O O . GLU A 1 252 ? 66.084 -8.247 -48.535 1.00 82.25 252 GLU A O 1
ATOM 1933 N N . GLU A 1 253 ? 64.467 -9.700 -47.986 1.00 85.50 253 GLU A N 1
ATOM 1934 C CA . GLU A 1 253 ? 64.371 -10.311 -49.315 1.00 85.50 253 GLU A CA 1
ATOM 1935 C C . GLU A 1 253 ? 63.932 -9.294 -50.384 1.00 85.50 253 GLU A C 1
ATOM 1937 O O . GLU A 1 253 ? 64.492 -9.252 -51.483 1.00 85.50 253 GLU A O 1
ATOM 1942 N N . MET A 1 254 ? 62.951 -8.436 -50.077 1.00 87.69 254 MET A N 1
ATOM 1943 C CA . MET A 1 254 ? 62.547 -7.353 -50.981 1.00 87.69 254 MET A CA 1
ATOM 1944 C C . MET A 1 254 ? 63.670 -6.335 -51.190 1.00 87.69 254 MET A C 1
ATOM 1946 O O . MET A 1 254 ? 63.832 -5.820 -52.295 1.00 87.69 254 MET A O 1
ATOM 1950 N N . LEU A 1 255 ? 64.464 -6.058 -50.158 1.00 87.44 255 LEU A N 1
ATOM 1951 C CA . LEU A 1 255 ? 65.554 -5.092 -50.218 1.00 87.44 255 LEU A CA 1
ATOM 1952 C C . LEU A 1 255 ? 66.720 -5.622 -51.067 1.00 87.44 255 LEU A C 1
ATOM 1954 O O . LEU A 1 255 ? 67.247 -4.883 -51.902 1.00 87.44 255 LEU A O 1
ATOM 1958 N N . GLU A 1 256 ? 67.059 -6.908 -50.953 1.00 88.75 256 GLU A N 1
ATOM 1959 C CA . GLU A 1 256 ? 68.028 -7.560 -51.845 1.00 88.75 256 GLU A CA 1
ATOM 1960 C C . GLU A 1 256 ? 67.521 -7.657 -53.290 1.00 88.75 256 GLU A C 1
ATOM 1962 O O . GLU A 1 256 ? 68.269 -7.355 -54.225 1.00 88.75 256 GLU A O 1
ATOM 1967 N N . LYS A 1 257 ? 66.229 -7.955 -53.502 1.00 90.38 257 LYS A N 1
ATOM 1968 C CA . LYS A 1 257 ? 65.615 -7.883 -54.840 1.00 90.38 257 LYS A CA 1
ATOM 1969 C C . LYS A 1 257 ? 65.716 -6.476 -55.423 1.00 90.38 257 LYS A C 1
ATOM 1971 O O . LYS A 1 257 ? 66.150 -6.339 -56.560 1.00 90.38 257 LYS A O 1
ATOM 1976 N N . CYS A 1 258 ? 65.415 -5.433 -54.650 1.00 88.62 258 CYS A N 1
ATOM 1977 C CA . CYS A 1 258 ? 65.565 -4.044 -55.086 1.00 88.62 258 CYS A CA 1
ATOM 1978 C C . CYS A 1 258 ? 67.016 -3.690 -55.432 1.00 88.62 258 CYS A C 1
ATOM 1980 O O . CYS A 1 258 ? 67.260 -3.058 -56.457 1.00 88.62 258 CYS A O 1
ATOM 1982 N N . LYS A 1 259 ? 68.005 -4.111 -54.636 1.00 91.00 259 LYS A N 1
ATOM 1983 C CA . LYS A 1 259 ? 69.427 -3.887 -54.955 1.00 91.00 259 LYS A CA 1
ATOM 1984 C C . LYS A 1 259 ? 69.838 -4.589 -56.253 1.00 91.00 259 LYS A C 1
ATOM 1986 O O . LYS A 1 259 ? 70.498 -3.981 -57.105 1.00 91.00 259 LYS A O 1
ATOM 1991 N N . ALA A 1 260 ? 69.426 -5.843 -56.437 1.00 88.75 260 ALA A N 1
ATOM 1992 C CA . ALA A 1 260 ? 69.662 -6.590 -57.670 1.00 88.75 260 ALA A CA 1
ATOM 1993 C C . ALA A 1 260 ? 68.962 -5.932 -58.876 1.00 88.75 260 ALA A C 1
ATOM 1995 O O . ALA A 1 260 ? 69.550 -5.806 -59.949 1.00 88.75 260 ALA A O 1
ATOM 1996 N N . GLU A 1 261 ? 67.740 -5.432 -58.695 1.00 91.19 261 GLU A N 1
ATOM 1997 C CA . GLU A 1 261 ? 66.987 -4.715 -59.727 1.00 91.19 261 GLU A CA 1
ATOM 1998 C C . GLU A 1 261 ? 67.650 -3.383 -60.094 1.00 91.19 261 GLU A C 1
ATOM 2000 O O . GLU A 1 261 ? 67.773 -3.060 -61.272 1.00 91.19 261 GLU A O 1
ATOM 2005 N N . ILE A 1 262 ? 68.149 -2.626 -59.111 1.00 89.06 262 ILE A N 1
ATOM 2006 C CA . ILE A 1 262 ? 68.855 -1.354 -59.329 1.00 89.06 262 ILE A CA 1
ATOM 2007 C C . ILE A 1 262 ? 70.167 -1.589 -60.076 1.00 89.06 262 ILE A C 1
ATOM 2009 O O . ILE A 1 262 ? 70.499 -0.838 -60.992 1.00 89.06 262 ILE A O 1
ATOM 2013 N N . THR A 1 263 ? 70.929 -2.620 -59.713 1.00 89.81 263 THR A N 1
ATOM 2014 C CA . THR A 1 263 ? 72.181 -2.958 -60.410 1.00 89.81 263 THR A CA 1
ATOM 2015 C C . THR A 1 263 ? 71.921 -3.430 -61.839 1.00 89.81 263 THR A C 1
ATOM 2017 O O . THR A 1 263 ? 72.586 -2.945 -62.758 1.00 89.81 263 THR A O 1
ATOM 2020 N N . ARG A 1 264 ? 70.903 -4.273 -62.055 1.00 89.94 264 ARG A N 1
ATOM 2021 C CA . ARG A 1 264 ? 70.455 -4.685 -63.393 1.00 89.94 264 ARG A CA 1
ATOM 2022 C C . ARG A 1 264 ? 69.958 -3.495 -64.214 1.00 89.94 264 ARG A C 1
ATOM 2024 O O . ARG A 1 264 ? 70.376 -3.336 -65.356 1.00 89.94 264 ARG A O 1
ATOM 2031 N N . SER A 1 265 ? 69.153 -2.616 -63.621 1.00 87.88 265 SER A N 1
ATOM 2032 C CA . SER A 1 265 ? 68.647 -1.397 -64.263 1.00 87.88 265 SER A CA 1
ATOM 2033 C C . SER A 1 265 ? 69.780 -0.441 -64.616 1.00 87.88 265 SER A C 1
ATOM 2035 O O . SER A 1 265 ? 69.812 0.082 -65.720 1.00 87.88 265 SER A O 1
ATOM 2037 N N . ARG A 1 266 ? 70.776 -0.257 -63.741 1.00 90.69 266 ARG A N 1
ATOM 2038 C CA . ARG A 1 266 ? 71.971 0.550 -64.040 1.00 90.69 266 ARG A CA 1
ATOM 2039 C C . ARG A 1 266 ? 72.808 -0.046 -65.168 1.00 90.69 266 ARG A C 1
ATOM 2041 O O . ARG A 1 266 ? 73.287 0.705 -66.015 1.00 90.69 266 ARG A O 1
ATOM 2048 N N . ALA A 1 267 ? 72.998 -1.365 -65.189 1.00 89.75 267 ALA A N 1
ATOM 2049 C CA . ALA A 1 267 ? 73.686 -2.043 -66.286 1.00 89.75 267 ALA A CA 1
ATOM 2050 C C . ALA A 1 267 ? 72.911 -1.881 -67.600 1.00 89.75 267 ALA A C 1
ATOM 2052 O O . ALA A 1 267 ? 73.505 -1.523 -68.614 1.00 89.75 267 ALA A O 1
ATOM 2053 N N . LYS A 1 268 ? 71.582 -2.036 -67.555 1.00 92.38 268 LYS A N 1
ATOM 2054 C CA . LYS A 1 268 ? 70.715 -1.850 -68.718 1.00 92.38 268 LYS A CA 1
ATOM 2055 C C . LYS A 1 268 ? 70.703 -0.407 -69.206 1.00 92.38 268 LYS A C 1
ATOM 2057 O O . LYS A 1 268 ? 70.775 -0.192 -70.404 1.00 92.38 268 LYS A O 1
ATOM 2062 N N . ILE A 1 269 ? 70.693 0.577 -68.309 1.00 88.50 269 ILE A N 1
ATOM 2063 C CA . ILE A 1 269 ? 70.831 1.995 -68.666 1.00 88.50 269 ILE A CA 1
ATOM 2064 C C . ILE A 1 269 ? 72.176 2.236 -69.353 1.00 88.50 269 ILE A C 1
ATOM 2066 O O . ILE A 1 269 ? 72.205 2.897 -70.377 1.00 88.50 269 ILE A O 1
ATOM 2070 N N . LYS A 1 270 ? 73.288 1.679 -68.853 1.00 90.50 270 LYS A N 1
ATOM 2071 C CA . LYS A 1 270 ? 74.592 1.813 -69.526 1.00 90.50 270 LYS A CA 1
ATOM 2072 C C . LYS A 1 270 ? 74.593 1.189 -70.920 1.00 90.50 270 LYS A C 1
ATOM 2074 O O . LYS A 1 270 ? 75.116 1.799 -71.845 1.00 90.50 270 LYS A O 1
ATOM 2079 N N . GLU A 1 271 ? 74.019 -0.001 -71.062 1.00 90.38 271 GLU A N 1
ATOM 2080 C CA . GLU A 1 271 ? 73.884 -0.681 -72.351 1.00 90.38 271 GLU A CA 1
ATOM 2081 C C . GLU A 1 271 ? 73.018 0.137 -73.318 1.00 90.38 271 GLU A C 1
ATOM 2083 O O . GLU A 1 271 ? 73.465 0.444 -74.417 1.00 90.38 271 GLU A O 1
ATOM 2088 N N . LEU A 1 272 ? 71.832 0.568 -72.879 1.00 86.88 272 LEU A N 1
ATOM 2089 C CA . LEU A 1 272 ? 70.923 1.399 -73.667 1.00 86.88 272 LEU A CA 1
ATOM 2090 C C . LEU A 1 272 ? 71.535 2.757 -74.007 1.00 86.88 272 LEU A C 1
ATOM 2092 O O . LEU A 1 272 ? 71.304 3.255 -75.098 1.00 86.88 272 LEU A O 1
ATOM 2096 N N . SER A 1 273 ? 72.338 3.357 -73.128 1.00 86.94 273 SER A N 1
ATOM 2097 C CA . SER A 1 273 ? 73.064 4.592 -73.437 1.00 86.94 273 SER A CA 1
ATOM 2098 C C . SER A 1 273 ? 74.134 4.365 -74.505 1.00 86.94 273 SER A C 1
ATOM 2100 O O . SER A 1 273 ? 74.253 5.174 -75.418 1.00 86.94 273 SER A O 1
ATOM 2102 N N . GLN A 1 274 ? 74.881 3.257 -74.438 1.00 86.75 274 GLN A N 1
ATOM 2103 C CA . GLN A 1 274 ? 75.852 2.895 -75.479 1.00 86.75 274 GLN A CA 1
ATOM 2104 C C . GLN A 1 274 ? 75.168 2.567 -76.810 1.00 86.75 274 GLN A C 1
ATOM 2106 O O . GLN A 1 274 ? 75.677 2.916 -77.873 1.00 86.75 274 GLN A O 1
ATOM 2111 N N . GLU A 1 275 ? 74.022 1.892 -76.764 1.00 84.31 275 GLU A N 1
ATOM 2112 C CA . GLU A 1 275 ? 73.207 1.590 -77.936 1.00 84.31 275 GLU A CA 1
ATOM 2113 C C . GLU A 1 275 ? 72.597 2.863 -78.528 1.00 84.31 275 GLU A C 1
ATOM 2115 O O . GLU A 1 275 ? 72.706 3.066 -79.730 1.00 84.31 275 GLU A O 1
ATOM 2120 N N . ASN A 1 276 ? 72.071 3.772 -77.705 1.00 80.19 276 ASN A N 1
ATOM 2121 C CA . ASN A 1 276 ? 71.596 5.084 -78.146 1.00 80.19 276 ASN A CA 1
ATOM 2122 C C . ASN A 1 276 ? 72.712 5.916 -78.768 1.00 80.19 276 ASN A C 1
ATOM 2124 O O . ASN A 1 276 ? 72.468 6.603 -79.749 1.00 80.19 276 ASN A O 1
ATOM 2128 N N . GLU A 1 277 ? 73.934 5.861 -78.244 1.00 85.44 277 GLU A N 1
ATOM 2129 C CA . GLU A 1 277 ? 75.061 6.577 -78.838 1.00 85.44 277 GLU A CA 1
ATOM 2130 C C . GLU A 1 277 ? 75.459 5.980 -80.198 1.00 85.44 277 GLU A C 1
ATOM 2132 O O . GLU A 1 277 ? 75.693 6.723 -81.153 1.00 85.44 277 GLU A O 1
ATOM 2137 N N . LYS A 1 278 ? 75.427 4.647 -80.336 1.00 82.38 278 LYS A N 1
ATOM 2138 C CA . LYS A 1 278 ? 75.610 3.960 -81.628 1.00 82.38 278 LYS A CA 1
ATOM 2139 C C . LYS A 1 278 ? 74.484 4.268 -82.615 1.00 82.38 278 LYS A C 1
ATOM 2141 O O . LYS A 1 278 ? 74.757 4.536 -83.781 1.00 82.38 278 LYS A O 1
ATOM 2146 N N . LEU A 1 279 ? 73.232 4.250 -82.163 1.00 79.94 279 LEU A N 1
ATOM 2147 C CA . LEU A 1 279 ? 72.065 4.576 -82.978 1.00 79.94 279 LEU A CA 1
ATOM 2148 C C . LEU A 1 279 ? 72.082 6.049 -83.381 1.00 79.94 279 LEU A C 1
ATOM 2150 O O . LEU A 1 279 ? 71.862 6.340 -84.544 1.00 79.94 279 LEU A O 1
ATOM 2154 N N . ALA A 1 280 ? 72.439 6.971 -82.488 1.00 78.75 280 ALA A N 1
ATOM 2155 C CA . ALA A 1 280 ? 72.593 8.387 -82.812 1.00 78.75 280 ALA A CA 1
ATOM 2156 C C . ALA A 1 280 ? 73.707 8.622 -83.845 1.00 78.75 280 ALA A C 1
ATOM 2158 O O . ALA A 1 280 ? 73.544 9.445 -84.743 1.00 78.75 280 ALA A O 1
ATOM 2159 N N . GLN A 1 281 ? 74.820 7.884 -83.768 1.00 75.81 281 GLN A N 1
ATOM 2160 C CA . GLN A 1 281 ? 75.869 7.910 -84.797 1.00 75.81 281 GLN A CA 1
ATOM 2161 C C . GLN A 1 281 ? 75.387 7.309 -86.127 1.00 75.81 281 GLN A C 1
ATOM 2163 O O . GLN A 1 281 ? 75.687 7.855 -87.190 1.00 75.81 281 GLN A O 1
ATOM 2168 N N . SER A 1 282 ? 74.602 6.229 -86.084 1.00 71.56 282 SER A N 1
ATOM 2169 C CA . SER A 1 282 ? 73.994 5.609 -87.267 1.00 71.56 282 SER A CA 1
ATOM 2170 C C . SER A 1 282 ? 72.939 6.507 -87.920 1.00 71.56 282 SER A C 1
ATOM 2172 O O . SER A 1 282 ? 72.886 6.577 -89.141 1.00 71.56 282 SER A O 1
ATOM 2174 N N . VAL A 1 283 ? 72.129 7.213 -87.127 1.00 67.38 283 VAL A N 1
ATOM 2175 C CA . VAL A 1 283 ? 71.109 8.163 -87.590 1.00 67.38 283 VAL A CA 1
ATOM 2176 C C . VAL A 1 283 ? 71.776 9.403 -88.176 1.00 67.38 283 VAL A C 1
ATOM 2178 O O . VAL A 1 283 ? 71.469 9.746 -89.308 1.00 67.38 283 VAL A O 1
ATOM 2181 N N . LYS A 1 284 ? 72.789 9.987 -87.517 1.00 66.69 284 LYS A N 1
ATOM 2182 C CA . LYS A 1 284 ? 73.605 11.072 -88.107 1.00 66.69 284 LYS A CA 1
ATOM 2183 C C . LYS A 1 284 ? 74.276 10.680 -89.425 1.00 66.69 284 LYS A C 1
ATOM 2185 O O . LYS A 1 284 ? 74.517 11.537 -90.266 1.00 66.69 284 LYS A O 1
ATOM 2190 N N . SER A 1 285 ? 74.595 9.398 -89.600 1.00 63.00 285 SER A N 1
ATOM 2191 C CA . SER A 1 285 ? 75.149 8.871 -90.855 1.00 63.00 285 SER A CA 1
ATOM 2192 C C . SER A 1 285 ? 74.074 8.604 -91.921 1.00 63.00 285 SER A C 1
ATOM 2194 O O . SER A 1 285 ? 74.410 8.512 -93.097 1.00 63.00 285 SER A O 1
ATOM 2196 N N . ALA A 1 286 ? 72.802 8.482 -91.526 1.00 60.12 286 ALA A N 1
ATOM 2197 C CA . ALA A 1 286 ? 71.657 8.176 -92.388 1.00 60.12 286 ALA A CA 1
ATOM 2198 C C . ALA A 1 286 ? 70.755 9.394 -92.690 1.00 60.12 286 ALA A C 1
ATOM 2200 O O . ALA A 1 286 ? 69.960 9.338 -93.622 1.00 60.12 286 ALA A O 1
ATOM 2201 N N . GLU A 1 287 ? 70.906 10.511 -91.967 1.00 53.00 287 GLU A N 1
ATOM 2202 C CA . GLU A 1 287 ? 70.186 11.787 -92.166 1.00 53.00 287 GLU A CA 1
ATOM 2203 C C . GLU A 1 287 ? 70.483 12.477 -93.515 1.00 53.00 287 GLU A C 1
ATOM 2205 O O . GLU A 1 287 ? 69.907 13.519 -93.821 1.00 53.00 287 GLU A O 1
ATOM 2210 N N . GLY A 1 288 ? 71.363 11.901 -94.341 1.00 53.56 288 GLY A N 1
ATOM 2211 C CA . GLY A 1 288 ? 71.690 12.409 -95.671 1.00 53.56 288 GLY A CA 1
ATOM 2212 C C . GLY A 1 288 ? 70.659 12.114 -96.765 1.00 53.56 288 GLY A C 1
ATOM 2213 O O . GLY A 1 288 ? 70.764 12.731 -97.819 1.00 53.56 288 GLY A O 1
ATOM 2214 N N . ASP A 1 289 ? 69.676 11.228 -96.549 1.00 48.72 289 ASP A N 1
ATOM 2215 C CA . ASP A 1 289 ? 68.759 10.806 -97.615 1.00 48.72 289 ASP A CA 1
ATOM 2216 C C . ASP A 1 289 ? 67.285 10.667 -97.176 1.00 48.72 289 ASP A C 1
ATOM 2218 O O . ASP A 1 289 ? 66.916 9.816 -96.368 1.00 48.72 289 ASP A O 1
ATOM 2222 N N . SER A 1 290 ? 66.428 11.401 -97.896 1.00 53.94 290 SER A N 1
ATOM 2223 C CA . SER A 1 290 ? 65.089 10.989 -98.351 1.00 53.94 290 SER A CA 1
ATOM 2224 C C . SER A 1 290 ? 63.842 11.367 -97.529 1.00 53.94 290 SER A C 1
ATOM 2226 O O . SER A 1 290 ? 63.496 10.753 -96.519 1.00 53.94 290 SER A O 1
ATOM 2228 N N . ASP A 1 291 ? 63.034 12.242 -98.140 1.00 56.62 291 ASP A N 1
ATOM 2229 C CA . ASP A 1 291 ? 61.618 12.544 -97.855 1.00 56.62 291 ASP A CA 1
ATOM 2230 C C . ASP A 1 291 ? 60.666 11.316 -97.883 1.00 56.62 291 ASP A C 1
ATOM 2232 O O . ASP A 1 291 ? 59.480 11.433 -97.585 1.00 56.62 291 ASP A O 1
ATOM 2236 N N . MET A 1 292 ? 61.136 10.111 -98.235 1.00 54.16 292 MET A N 1
ATOM 2237 C CA . MET A 1 292 ? 60.353 8.869 -98.096 1.00 54.16 292 MET A CA 1
ATOM 2238 C C . MET A 1 292 ? 60.358 8.352 -96.643 1.00 54.16 292 MET A C 1
ATOM 2240 O O . MET A 1 292 ? 59.403 7.712 -96.199 1.00 54.16 292 MET A O 1
ATOM 2244 N N . SER A 1 293 ? 61.420 8.650 -95.887 1.00 62.94 293 SER A N 1
ATOM 2245 C CA . SER A 1 293 ? 61.564 8.279 -94.474 1.00 62.94 293 SER A CA 1
ATOM 2246 C C . SER A 1 293 ? 60.580 9.049 -93.581 1.00 62.94 293 SER A C 1
ATOM 2248 O O . SER A 1 293 ? 60.038 8.496 -92.624 1.00 62.94 293 SER A O 1
ATOM 2250 N N . THR A 1 294 ? 60.259 10.294 -93.946 1.00 66.31 294 THR A N 1
ATOM 2251 C CA . THR A 1 294 ? 59.316 11.152 -93.211 1.00 66.31 294 THR A CA 1
ATOM 2252 C C . THR A 1 294 ? 57.874 10.655 -93.321 1.00 66.31 294 THR A C 1
ATOM 2254 O O . THR A 1 294 ? 57.199 10.561 -92.305 1.00 66.31 294 THR A O 1
ATOM 2257 N N . LEU A 1 295 ? 57.416 10.206 -94.497 1.00 75.62 295 LEU A N 1
ATOM 2258 C CA . LEU A 1 295 ? 56.058 9.653 -94.657 1.00 75.62 295 LEU A CA 1
ATOM 2259 C C . LEU A 1 295 ? 55.845 8.334 -93.893 1.00 75.62 295 LEU A C 1
ATOM 2261 O O . LEU A 1 295 ? 54.761 8.086 -93.357 1.00 75.62 295 LEU A O 1
ATOM 2265 N N . VAL A 1 296 ? 56.866 7.471 -93.831 1.00 77.88 296 VAL A N 1
ATOM 2266 C CA . VAL A 1 296 ? 56.812 6.241 -93.021 1.00 77.88 296 VAL A CA 1
ATOM 2267 C C . VAL A 1 296 ? 56.834 6.583 -91.531 1.00 77.88 296 VAL A C 1
ATOM 2269 O O . VAL A 1 296 ? 56.057 6.004 -90.771 1.00 77.88 296 VAL A O 1
ATOM 2272 N N . ALA A 1 297 ? 57.657 7.552 -91.120 1.00 80.44 297 ALA A N 1
ATOM 2273 C CA . ALA A 1 297 ? 57.673 8.060 -89.752 1.00 80.44 297 ALA A CA 1
ATOM 2274 C C . ALA A 1 297 ? 56.318 8.669 -89.351 1.00 80.44 297 ALA A C 1
ATOM 2276 O O . ALA A 1 297 ? 55.824 8.352 -88.273 1.00 80.44 297 ALA A O 1
ATOM 2277 N N . ASP A 1 298 ? 55.670 9.436 -90.231 1.00 81.56 298 ASP A N 1
ATOM 2278 C CA . ASP A 1 298 ? 54.351 10.034 -89.995 1.00 81.56 298 ASP A CA 1
ATOM 2279 C C . ASP A 1 298 ? 53.250 8.977 -89.871 1.00 81.56 298 ASP A C 1
ATOM 2281 O O . ASP A 1 298 ? 52.387 9.061 -88.995 1.00 81.56 298 ASP A O 1
ATOM 2285 N N . ARG A 1 299 ? 53.273 7.937 -90.715 1.00 87.62 299 ARG A N 1
ATOM 2286 C CA . ARG A 1 299 ? 52.323 6.822 -90.598 1.00 87.62 299 ARG A CA 1
ATOM 2287 C C . ARG A 1 299 ? 52.488 6.094 -89.270 1.00 87.62 299 ARG A C 1
ATOM 2289 O O . ARG A 1 299 ? 51.497 5.847 -88.586 1.00 87.62 299 ARG A O 1
ATOM 2296 N N . VAL A 1 300 ? 53.723 5.748 -88.915 1.00 88.56 300 VAL A N 1
ATOM 2297 C CA . VAL A 1 300 ? 54.023 5.087 -87.644 1.00 88.56 300 VAL A CA 1
ATOM 2298 C C . VAL A 1 300 ? 53.601 5.999 -86.490 1.00 88.56 300 VAL A C 1
ATOM 2300 O O . VAL A 1 300 ? 52.874 5.549 -85.611 1.00 88.56 300 VAL A O 1
ATOM 2303 N N . ALA A 1 301 ? 53.934 7.289 -86.526 1.00 87.81 301 ALA A N 1
ATOM 2304 C CA . ALA A 1 301 ? 53.518 8.263 -85.520 1.00 87.81 301 ALA A CA 1
ATOM 2305 C C . ALA A 1 301 ? 51.990 8.333 -85.368 1.00 87.81 301 ALA A C 1
ATOM 2307 O O . ALA A 1 301 ? 51.497 8.342 -84.243 1.00 87.81 301 ALA A O 1
ATOM 2308 N N . ASN A 1 302 ? 51.234 8.300 -86.469 1.00 88.31 302 ASN A N 1
ATOM 2309 C CA . ASN A 1 302 ? 49.770 8.270 -86.434 1.00 88.31 302 ASN A CA 1
ATOM 2310 C C . ASN A 1 302 ? 49.214 6.964 -85.842 1.00 88.31 302 ASN A C 1
ATOM 2312 O O . ASN A 1 302 ? 48.273 7.012 -85.054 1.00 88.31 302 ASN A O 1
ATOM 2316 N N . GLU A 1 303 ? 49.792 5.802 -86.168 1.00 92.06 303 GLU A N 1
ATOM 2317 C CA . GLU A 1 303 ? 49.393 4.515 -85.576 1.00 92.06 303 GLU A CA 1
ATOM 2318 C C . GLU A 1 303 ? 49.701 4.462 -84.067 1.00 92.06 303 GLU A C 1
ATOM 2320 O O . GLU A 1 303 ? 48.882 3.982 -83.279 1.00 92.06 303 GLU A O 1
ATOM 2325 N N . TRP A 1 304 ? 50.854 4.987 -83.640 1.00 94.81 304 TRP A N 1
ATOM 2326 C CA . TRP A 1 304 ? 51.196 5.121 -82.220 1.00 94.81 304 TRP A CA 1
ATOM 2327 C C . TRP A 1 304 ? 50.274 6.104 -81.510 1.00 94.81 304 TRP A C 1
ATOM 2329 O O . TRP A 1 304 ? 49.785 5.783 -80.430 1.00 94.81 304 TRP A O 1
ATOM 2339 N N . LYS A 1 305 ? 49.978 7.247 -82.133 1.00 95.56 305 LYS A N 1
ATOM 2340 C CA . LYS A 1 305 ? 49.027 8.226 -81.610 1.00 95.56 305 LYS A CA 1
ATOM 2341 C C . LYS A 1 305 ? 47.649 7.601 -81.412 1.00 95.56 305 LYS A C 1
ATOM 2343 O O . LYS A 1 305 ? 47.120 7.673 -80.317 1.00 95.56 305 LYS A O 1
ATOM 2348 N N . GLN A 1 306 ? 47.125 6.878 -82.402 1.00 95.25 306 GLN A N 1
ATOM 2349 C CA . GLN A 1 306 ? 45.833 6.200 -82.276 1.00 95.25 306 GLN A CA 1
ATOM 2350 C C . GLN A 1 306 ? 45.816 5.168 -81.135 1.00 95.25 306 GLN A C 1
ATOM 2352 O O . GLN A 1 306 ? 44.811 5.020 -80.443 1.00 95.25 306 GLN A O 1
ATOM 2357 N N . ARG A 1 307 ? 46.915 4.429 -80.932 1.00 94.81 307 ARG A N 1
ATOM 2358 C CA . ARG A 1 307 ? 47.026 3.484 -79.809 1.00 94.81 307 ARG A CA 1
ATOM 2359 C C . ARG A 1 307 ? 47.093 4.198 -78.463 1.00 94.81 307 ARG A C 1
ATOM 2361 O O . ARG A 1 307 ? 46.491 3.703 -77.517 1.00 94.81 307 ARG A O 1
ATOM 2368 N N . ILE A 1 308 ? 47.813 5.317 -78.384 1.00 94.62 308 ILE A N 1
ATOM 2369 C CA . ILE A 1 308 ? 47.878 6.158 -77.185 1.00 94.62 308 ILE A CA 1
ATOM 2370 C C . ILE A 1 308 ? 46.487 6.713 -76.878 1.00 94.62 308 ILE A C 1
ATOM 2372 O O . ILE A 1 308 ? 45.983 6.437 -75.796 1.00 94.62 308 ILE A O 1
ATOM 2376 N N . ASP A 1 309 ? 45.826 7.347 -77.851 1.00 95.69 309 ASP A N 1
ATOM 2377 C CA . ASP A 1 309 ? 44.474 7.900 -77.711 1.00 95.69 309 ASP A CA 1
ATOM 2378 C C . ASP A 1 309 ? 43.485 6.820 -77.225 1.00 95.69 309 ASP A C 1
ATOM 2380 O O . ASP A 1 309 ? 42.712 7.049 -76.299 1.00 95.69 309 ASP A O 1
ATOM 2384 N N . LYS A 1 310 ? 43.557 5.598 -77.777 1.00 96.06 310 LYS A N 1
ATOM 2385 C CA . LYS A 1 310 ? 42.715 4.473 -77.338 1.00 96.06 310 LYS A CA 1
ATOM 2386 C C . LYS A 1 310 ? 43.009 4.031 -75.900 1.00 96.06 310 LYS A C 1
ATOM 2388 O O . LYS A 1 310 ? 42.091 3.701 -75.157 1.00 96.06 310 LYS A O 1
ATOM 2393 N N . VAL A 1 311 ? 44.279 3.972 -75.498 1.00 96.06 311 VAL A N 1
ATOM 2394 C CA . VAL A 1 311 ? 44.650 3.604 -74.120 1.00 96.06 311 VAL A CA 1
ATOM 2395 C C . VAL A 1 311 ? 44.233 4.696 -73.134 1.00 96.06 311 VAL A C 1
ATOM 2397 O O . VAL A 1 311 ? 43.790 4.372 -72.034 1.00 96.06 311 VAL A O 1
ATOM 2400 N N . GLU A 1 312 ? 44.340 5.967 -73.518 1.00 94.62 312 GLU A N 1
ATOM 2401 C CA . GLU A 1 312 ? 43.856 7.105 -72.733 1.00 94.62 312 GLU A CA 1
ATOM 2402 C C . GLU A 1 312 ? 42.329 7.067 -72.583 1.00 94.62 312 GLU A C 1
ATOM 2404 O O . GLU A 1 312 ? 41.820 7.218 -71.471 1.00 94.62 312 GLU A O 1
ATOM 2409 N N . GLU A 1 313 ? 41.595 6.772 -73.658 1.00 96.25 313 GLU A N 1
ATOM 2410 C CA . GLU A 1 313 ? 40.145 6.555 -73.624 1.00 96.25 313 GLU A CA 1
ATOM 2411 C C . GLU A 1 313 ? 39.781 5.389 -72.689 1.00 96.25 313 GLU A C 1
ATOM 2413 O O . GLU A 1 313 ? 39.015 5.570 -71.749 1.00 96.25 313 GLU A O 1
ATOM 2418 N N . GLU A 1 314 ? 40.415 4.221 -72.826 1.00 96.12 314 GLU A N 1
ATOM 2419 C CA . GLU A 1 314 ? 40.165 3.085 -71.927 1.00 96.12 314 GLU A CA 1
ATOM 2420 C C . GLU A 1 314 ? 40.519 3.394 -70.461 1.00 96.12 314 GLU A C 1
ATOM 2422 O O . GLU A 1 314 ? 39.869 2.900 -69.536 1.00 96.12 314 GLU A O 1
ATOM 2427 N N . TRP A 1 315 ? 41.581 4.163 -70.206 1.00 96.56 315 TRP A N 1
ATOM 2428 C CA . TRP A 1 315 ? 41.975 4.528 -68.845 1.00 96.56 315 TRP A CA 1
ATOM 2429 C C . TRP A 1 315 ? 40.997 5.529 -68.228 1.00 96.56 315 TRP A C 1
ATOM 2431 O O . TRP A 1 315 ? 40.590 5.346 -67.080 1.00 96.56 315 TRP A O 1
ATOM 2441 N N . THR A 1 316 ? 40.560 6.527 -68.998 1.00 96.25 316 THR A N 1
ATOM 2442 C CA . THR A 1 316 ? 39.527 7.478 -68.565 1.00 96.25 316 THR A CA 1
ATOM 2443 C C . THR A 1 316 ? 38.178 6.789 -68.360 1.00 96.25 316 THR A C 1
ATOM 2445 O O . THR A 1 316 ? 37.526 7.046 -67.351 1.00 96.25 316 THR A O 1
ATOM 2448 N N . GLU A 1 317 ? 37.789 5.836 -69.211 1.00 96.81 317 GLU A N 1
ATOM 2449 C CA . GLU A 1 317 ? 36.598 5.003 -69.009 1.00 96.81 317 GLU A CA 1
ATOM 2450 C C . GLU A 1 317 ? 36.691 4.152 -67.739 1.00 96.81 317 GLU A C 1
ATOM 2452 O O . GLU A 1 317 ? 35.743 4.115 -66.954 1.00 96.81 317 GLU A O 1
ATOM 2457 N N . ARG A 1 318 ? 37.828 3.483 -67.494 1.00 96.50 318 ARG A N 1
ATOM 2458 C CA . ARG A 1 318 ? 38.034 2.703 -66.261 1.00 96.50 318 ARG A CA 1
ATOM 2459 C C . ARG A 1 318 ? 37.980 3.587 -65.020 1.00 96.50 318 ARG A C 1
ATOM 2461 O O . ARG A 1 318 ? 37.388 3.172 -64.027 1.00 96.50 318 ARG A O 1
ATOM 2468 N N . MET A 1 319 ? 38.581 4.774 -65.075 1.00 95.75 319 MET A N 1
ATOM 2469 C CA . MET A 1 319 ? 38.557 5.739 -63.977 1.00 95.75 319 MET A CA 1
ATOM 2470 C C . MET A 1 319 ? 37.128 6.220 -63.708 1.00 95.75 319 MET A C 1
ATOM 2472 O O . MET A 1 319 ? 36.647 6.091 -62.587 1.00 95.75 319 MET A O 1
ATOM 2476 N N . ASN A 1 320 ? 36.411 6.653 -64.749 1.00 96.88 320 ASN A N 1
ATOM 2477 C CA . ASN A 1 320 ? 35.016 7.080 -64.645 1.00 96.88 320 ASN A CA 1
ATOM 2478 C C . ASN A 1 320 ? 34.123 5.957 -64.106 1.00 96.88 320 ASN A C 1
ATOM 2480 O O . ASN A 1 320 ? 33.311 6.192 -63.215 1.00 96.88 320 ASN A O 1
ATOM 2484 N N . LYS A 1 321 ? 34.295 4.722 -64.595 1.00 97.44 321 LYS A N 1
ATOM 2485 C CA . LYS A 1 321 ? 33.564 3.556 -64.089 1.00 97.44 321 LYS A CA 1
ATOM 2486 C C . LYS A 1 321 ? 33.855 3.316 -62.607 1.00 97.44 321 LYS A C 1
ATOM 2488 O O . LYS A 1 321 ? 32.920 3.150 -61.829 1.00 97.44 321 LYS A O 1
ATOM 2493 N N . ASN A 1 322 ? 35.126 3.343 -62.210 1.00 96.75 322 ASN A N 1
ATOM 2494 C CA . ASN A 1 322 ? 35.523 3.178 -60.815 1.00 96.75 322 ASN A CA 1
ATOM 2495 C C . ASN A 1 322 ? 34.912 4.266 -59.913 1.00 96.75 322 ASN A C 1
ATOM 2497 O O . ASN A 1 322 ? 34.388 3.950 -58.847 1.00 96.75 322 ASN A O 1
ATOM 2501 N N . ASP A 1 323 ? 34.899 5.523 -60.358 1.00 96.00 323 ASP A N 1
ATOM 2502 C CA . ASP A 1 323 ? 34.277 6.629 -59.625 1.00 96.00 323 ASP A CA 1
ATOM 2503 C C . ASP A 1 323 ? 32.752 6.462 -59.522 1.00 96.00 323 ASP A C 1
ATOM 2505 O O . ASP A 1 323 ? 32.177 6.679 -58.451 1.00 96.00 323 ASP A O 1
ATOM 2509 N N . THR A 1 324 ? 32.086 5.997 -60.588 1.00 97.12 324 THR A N 1
ATOM 2510 C CA . THR A 1 324 ? 30.648 5.680 -60.540 1.00 97.12 324 THR A CA 1
ATOM 2511 C C . THR A 1 324 ? 30.335 4.507 -59.613 1.00 97.12 324 THR A C 1
ATOM 2513 O O . THR A 1 324 ? 29.379 4.588 -58.841 1.00 97.12 324 THR A O 1
ATOM 2516 N N . ASP A 1 325 ? 31.154 3.452 -59.614 1.00 96.88 325 ASP A N 1
ATOM 2517 C CA . ASP A 1 325 ? 30.986 2.294 -58.733 1.00 96.88 325 ASP A CA 1
ATOM 2518 C C . ASP A 1 325 ? 31.207 2.696 -57.266 1.00 96.88 325 ASP A C 1
ATOM 2520 O O . ASP A 1 325 ? 30.432 2.307 -56.388 1.00 96.88 325 ASP A O 1
ATOM 2524 N N . HIS A 1 326 ? 32.208 3.537 -56.984 1.00 97.00 326 HIS A N 1
ATOM 2525 C CA . HIS A 1 326 ? 32.418 4.109 -55.654 1.00 97.00 326 HIS A CA 1
ATOM 2526 C C . HIS A 1 326 ? 31.244 4.990 -55.208 1.00 97.00 326 HIS A C 1
ATOM 2528 O O . HIS A 1 326 ? 30.795 4.872 -54.065 1.00 97.00 326 HIS A O 1
ATOM 2534 N N . ALA A 1 327 ? 30.702 5.827 -56.096 1.00 97.94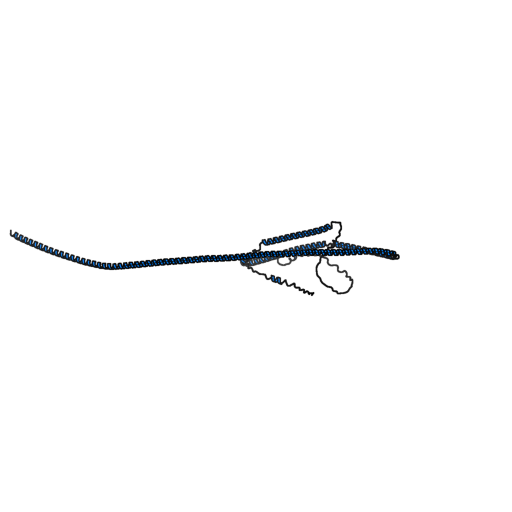 327 ALA A N 1
ATOM 2535 C CA . ALA A 1 327 ? 29.526 6.642 -55.802 1.00 97.94 327 ALA A CA 1
ATOM 2536 C C . ALA A 1 327 ? 28.289 5.776 -55.502 1.00 97.94 327 ALA A C 1
ATOM 2538 O O . ALA A 1 327 ? 27.575 6.039 -54.532 1.00 97.94 327 ALA A O 1
ATOM 2539 N N . LEU A 1 328 ? 28.064 4.707 -56.273 1.00 97.69 328 LEU A N 1
ATOM 2540 C CA . LEU A 1 328 ? 26.980 3.749 -56.039 1.00 97.69 328 LEU A CA 1
ATOM 2541 C C . LEU A 1 328 ? 27.154 2.991 -54.719 1.00 97.69 328 LEU A C 1
ATOM 2543 O O . LEU A 1 328 ? 26.186 2.833 -53.973 1.00 97.69 328 LEU A O 1
ATOM 2547 N N . GLN A 1 329 ? 28.374 2.562 -54.387 1.00 97.88 329 GLN A N 1
ATOM 2548 C CA . GLN A 1 329 ? 28.664 1.921 -53.103 1.00 97.88 329 GLN A CA 1
ATOM 2549 C C . GLN A 1 329 ? 28.384 2.862 -51.930 1.00 97.88 329 GLN A C 1
ATOM 2551 O O . GLN A 1 329 ? 27.742 2.447 -50.968 1.00 97.88 329 GLN A O 1
ATOM 2556 N N . LEU A 1 330 ? 28.815 4.125 -52.010 1.00 97.69 330 LEU A N 1
ATOM 2557 C CA . LEU A 1 330 ? 28.532 5.133 -50.985 1.00 97.69 330 LEU A CA 1
ATOM 2558 C C . LEU A 1 330 ? 27.031 5.417 -50.853 1.00 97.69 330 LEU A C 1
ATOM 2560 O O . LEU A 1 330 ? 26.525 5.545 -49.740 1.00 97.69 330 LEU A O 1
ATOM 2564 N N . ALA A 1 331 ? 26.303 5.493 -51.968 1.00 97.81 331 ALA A N 1
ATOM 2565 C CA . ALA A 1 331 ? 24.855 5.674 -51.947 1.00 97.81 331 ALA A CA 1
ATOM 2566 C C . ALA A 1 331 ? 24.140 4.471 -51.310 1.00 97.81 331 ALA A C 1
ATOM 2568 O O . ALA A 1 331 ? 23.239 4.657 -50.493 1.00 97.81 331 ALA A O 1
ATOM 2569 N N . THR A 1 332 ? 24.579 3.252 -51.631 1.00 98.00 332 THR A N 1
ATOM 2570 C CA . THR A 1 332 ? 24.012 2.007 -51.091 1.00 98.00 332 THR A CA 1
ATOM 2571 C C . THR A 1 332 ? 24.263 1.896 -49.591 1.00 98.00 332 THR A C 1
ATOM 2573 O O . THR A 1 332 ? 23.320 1.726 -48.826 1.00 98.00 332 THR A O 1
ATOM 2576 N N . THR A 1 333 ? 25.505 2.096 -49.134 1.00 97.88 333 THR A N 1
ATOM 2577 C CA . THR A 1 333 ? 25.816 2.055 -47.696 1.00 97.88 333 THR A CA 1
ATOM 2578 C C . THR A 1 333 ? 25.080 3.147 -46.929 1.00 97.88 333 THR A C 1
ATOM 2580 O O . THR A 1 333 ? 24.616 2.909 -45.816 1.00 97.88 333 THR A O 1
ATOM 2583 N N . LYS A 1 334 ? 24.913 4.336 -47.524 1.00 98.38 334 LYS A N 1
ATOM 2584 C CA . LYS A 1 334 ? 24.102 5.405 -46.937 1.00 98.38 334 LYS A CA 1
ATOM 2585 C C . LYS A 1 334 ? 22.629 5.004 -46.816 1.00 98.38 334 LYS A C 1
ATOM 2587 O O . LYS A 1 334 ? 22.039 5.240 -45.765 1.00 98.38 334 LYS A O 1
ATOM 2592 N N . ALA A 1 335 ? 22.044 4.394 -47.846 1.00 98.06 335 ALA A N 1
ATOM 2593 C CA . ALA A 1 335 ? 20.664 3.911 -47.810 1.00 98.06 335 ALA A CA 1
ATOM 2594 C C . ALA A 1 335 ? 20.464 2.822 -46.741 1.00 98.06 335 ALA A C 1
ATOM 2596 O O . ALA A 1 335 ? 19.526 2.916 -45.950 1.00 98.06 335 ALA A O 1
ATOM 2597 N N . ASP A 1 336 ? 21.385 1.860 -46.647 1.00 96.75 336 ASP A N 1
ATOM 2598 C CA . ASP A 1 336 ? 21.346 0.796 -45.637 1.00 96.75 336 ASP A CA 1
ATOM 2599 C C . ASP A 1 336 ? 21.440 1.357 -44.211 1.00 96.75 336 ASP A C 1
ATOM 2601 O O . ASP A 1 336 ? 20.703 0.934 -43.319 1.00 96.75 336 ASP A O 1
ATOM 2605 N N . MET A 1 337 ? 22.305 2.355 -43.987 1.00 98.06 337 MET A N 1
ATOM 2606 C CA . MET A 1 337 ? 22.394 3.042 -42.694 1.00 98.06 337 MET A CA 1
ATOM 2607 C C . MET A 1 337 ? 21.093 3.770 -42.344 1.00 98.06 337 MET A C 1
ATOM 2609 O O . MET A 1 337 ? 20.641 3.671 -41.205 1.00 98.06 337 MET A O 1
ATOM 2613 N N . HIS A 1 338 ? 20.466 4.469 -43.296 1.00 98.25 338 HIS A N 1
ATOM 2614 C CA . HIS A 1 338 ? 19.170 5.111 -43.058 1.00 98.25 338 HIS A CA 1
ATOM 2615 C C . HIS A 1 338 ? 18.077 4.083 -42.730 1.00 98.25 338 HIS A C 1
ATOM 2617 O O . HIS A 1 338 ? 17.350 4.273 -41.758 1.00 98.25 338 HIS A O 1
ATOM 2623 N N . ALA A 1 339 ? 18.015 2.960 -43.450 1.00 98.00 339 ALA A N 1
ATOM 2624 C CA . ALA A 1 339 ? 17.067 1.885 -43.159 1.00 98.00 339 ALA A CA 1
ATOM 2625 C C . ALA A 1 339 ? 17.289 1.267 -41.763 1.00 98.00 339 ALA A C 1
ATOM 2627 O O . ALA A 1 339 ? 16.329 0.991 -41.039 1.00 98.00 339 ALA A O 1
ATOM 2628 N N . ALA A 1 340 ? 18.548 1.083 -41.354 1.00 97.69 340 ALA A N 1
ATOM 2629 C CA . ALA A 1 340 ? 18.892 0.590 -40.021 1.00 97.69 340 ALA A CA 1
ATOM 2630 C C . ALA A 1 340 ? 18.510 1.585 -38.912 1.00 97.69 340 ALA A C 1
ATOM 2632 O O . ALA A 1 340 ? 18.009 1.167 -37.864 1.00 97.69 340 ALA A O 1
ATOM 2633 N N . LEU A 1 341 ? 18.708 2.888 -39.143 1.00 97.88 341 LEU A N 1
ATOM 2634 C CA . LEU A 1 341 ? 18.284 3.942 -38.219 1.00 97.88 341 LEU A CA 1
ATOM 2635 C C . LEU A 1 341 ? 16.760 3.969 -38.070 1.00 97.88 341 LEU A C 1
ATOM 2637 O O . LEU A 1 341 ? 16.270 3.899 -36.948 1.00 97.88 341 LEU A O 1
ATOM 2641 N N . GLU A 1 342 ? 16.005 3.932 -39.169 1.00 98.19 342 GLU A N 1
ATOM 2642 C CA . GLU A 1 342 ? 14.537 3.871 -39.118 1.00 98.19 342 GLU A CA 1
ATOM 2643 C C . GLU A 1 342 ? 14.020 2.620 -38.391 1.00 98.19 342 GLU A C 1
ATOM 2645 O O . GLU A 1 342 ? 13.019 2.672 -37.671 1.00 98.19 342 GLU A O 1
ATOM 2650 N N . ALA A 1 343 ? 14.686 1.473 -38.562 1.00 97.81 343 ALA A N 1
ATOM 2651 C CA . ALA A 1 343 ? 14.344 0.256 -37.831 1.00 97.81 343 ALA A CA 1
ATOM 2652 C C . ALA A 1 343 ? 14.575 0.422 -36.320 1.00 97.81 343 ALA A C 1
ATOM 2654 O O . ALA A 1 343 ? 13.739 -0.007 -35.519 1.00 97.81 343 ALA A O 1
ATOM 2655 N N . LYS A 1 344 ? 15.676 1.074 -35.927 1.00 98.12 344 LYS A N 1
ATOM 2656 C CA . LYS A 1 344 ? 15.975 1.379 -34.523 1.00 98.12 344 LYS A CA 1
ATOM 2657 C C . LYS A 1 344 ? 15.011 2.405 -33.935 1.00 98.12 344 LYS A C 1
ATOM 2659 O O . LYS A 1 344 ? 14.561 2.205 -32.809 1.00 98.12 344 LYS A O 1
ATOM 2664 N N . ASP A 1 345 ? 14.611 3.417 -34.695 1.00 98.44 345 ASP A N 1
ATOM 2665 C CA . ASP A 1 345 ? 13.608 4.394 -34.263 1.00 98.44 345 ASP A CA 1
ATOM 2666 C C . ASP A 1 345 ? 12.249 3.729 -34.001 1.00 98.44 345 ASP A C 1
ATOM 2668 O O . ASP A 1 345 ? 11.653 3.932 -32.941 1.00 98.44 345 ASP A O 1
ATOM 2672 N N . LYS A 1 346 ? 11.804 2.827 -34.886 1.00 98.38 346 LYS A N 1
ATOM 2673 C CA . LYS A 1 346 ? 10.587 2.020 -34.669 1.00 98.38 346 LYS A CA 1
ATOM 2674 C C . LYS A 1 346 ? 10.688 1.134 -33.427 1.00 98.38 346 LYS A C 1
ATOM 2676 O O . LYS A 1 346 ? 9.709 0.964 -32.697 1.00 98.38 346 LYS A O 1
ATOM 2681 N N . GLU A 1 347 ? 11.862 0.558 -33.169 1.00 98.25 347 GLU A N 1
ATOM 2682 C CA . GLU A 1 347 ? 12.109 -0.237 -31.965 1.00 98.25 347 GLU A CA 1
ATOM 2683 C C . GLU A 1 347 ? 11.998 0.635 -30.701 1.00 98.25 347 GLU A C 1
ATOM 2685 O O . GLU A 1 347 ? 11.297 0.268 -29.756 1.00 98.25 347 GLU A O 1
ATOM 2690 N N . ILE A 1 348 ? 12.610 1.824 -30.708 1.00 98.00 348 ILE A N 1
ATOM 2691 C CA . ILE A 1 348 ? 12.524 2.808 -29.619 1.00 98.00 348 ILE A CA 1
ATOM 2692 C C . ILE A 1 348 ? 11.072 3.236 -29.384 1.00 98.00 348 ILE A C 1
ATOM 2694 O O . ILE A 1 348 ? 10.621 3.273 -28.238 1.00 98.00 348 ILE A O 1
ATOM 2698 N N . GLU A 1 349 ? 10.308 3.523 -30.436 1.00 98.31 349 GLU A N 1
ATOM 2699 C CA . GLU A 1 349 ? 8.885 3.856 -30.327 1.00 98.31 349 GLU A CA 1
ATOM 2700 C C . GLU A 1 349 ? 8.061 2.705 -29.740 1.00 98.31 349 GLU A C 1
ATOM 2702 O O . GLU A 1 349 ? 7.201 2.936 -28.883 1.00 98.31 349 GLU A O 1
ATOM 2707 N N . SER A 1 350 ? 8.358 1.460 -30.127 1.00 98.44 350 SER A N 1
ATOM 2708 C CA . SER A 1 350 ? 7.735 0.269 -29.542 1.00 98.44 350 SER A CA 1
ATOM 2709 C C . SER A 1 350 ? 8.023 0.167 -28.044 1.00 98.44 350 SER A C 1
ATOM 2711 O O . SER A 1 350 ? 7.097 -0.031 -27.254 1.00 98.44 350 SER A O 1
ATOM 2713 N N . TRP A 1 351 ? 9.279 0.362 -27.628 1.00 98.19 351 TRP A N 1
ATOM 2714 C CA . TRP A 1 351 ? 9.662 0.369 -26.214 1.00 98.19 351 TRP A CA 1
ATOM 2715 C C . TRP A 1 351 ? 8.985 1.503 -25.443 1.00 98.19 351 TRP A C 1
ATOM 2717 O O . TRP A 1 351 ? 8.398 1.252 -24.393 1.00 98.19 351 TRP A O 1
ATOM 2727 N N . ARG A 1 352 ? 8.956 2.723 -25.993 1.00 98.12 352 ARG A N 1
ATOM 2728 C CA . ARG A 1 352 ? 8.237 3.865 -25.401 1.00 98.12 352 ARG A CA 1
ATOM 2729 C C . ARG A 1 352 ? 6.743 3.582 -25.240 1.00 98.12 352 ARG A C 1
ATOM 2731 O O . ARG A 1 352 ? 6.156 3.936 -24.222 1.00 98.12 352 ARG A O 1
ATOM 2738 N N . SER A 1 353 ? 6.114 2.934 -26.221 1.00 98.19 353 SER A N 1
ATOM 2739 C CA . SER A 1 353 ? 4.704 2.541 -26.142 1.00 98.19 353 SER A CA 1
ATOM 2740 C C . SER A 1 353 ? 4.469 1.486 -25.054 1.00 98.19 353 SER A C 1
ATOM 2742 O O . SER A 1 353 ? 3.574 1.655 -24.229 1.00 98.19 353 SER A O 1
ATOM 2744 N N . LYS A 1 354 ? 5.323 0.456 -24.968 1.00 98.44 354 LYS A N 1
ATOM 2745 C CA . LYS A 1 354 ? 5.267 -0.558 -23.897 1.00 98.44 354 LYS A CA 1
ATOM 2746 C C . LYS A 1 354 ? 5.434 0.054 -22.505 1.00 98.44 354 LYS A C 1
ATOM 2748 O O . LYS A 1 354 ? 4.666 -0.298 -21.616 1.00 98.44 354 LYS A O 1
ATOM 2753 N N . CYS A 1 355 ? 6.377 0.981 -22.321 1.00 97.19 355 CYS A N 1
ATOM 2754 C CA . CYS A 1 355 ? 6.558 1.679 -21.045 1.00 97.19 355 CYS A CA 1
ATOM 2755 C C . CYS A 1 355 ? 5.300 2.455 -20.643 1.00 97.19 355 CYS A C 1
ATOM 2757 O O . CYS A 1 355 ? 4.836 2.290 -19.521 1.00 97.19 355 CYS A O 1
ATOM 2759 N N . ARG A 1 356 ? 4.691 3.211 -21.570 1.00 98.06 356 ARG A N 1
ATOM 2760 C CA . ARG A 1 356 ? 3.429 3.926 -21.303 1.00 98.06 356 ARG A CA 1
ATOM 2761 C C . ARG A 1 356 ? 2.295 2.980 -20.905 1.00 98.06 356 ARG A C 1
ATOM 2763 O O . ARG A 1 356 ? 1.527 3.289 -20.004 1.00 98.06 356 ARG A O 1
ATOM 2770 N N . VAL A 1 357 ? 2.184 1.822 -21.558 1.00 98.06 357 VAL A N 1
ATOM 2771 C CA . VAL A 1 357 ? 1.168 0.818 -21.201 1.00 98.06 357 VAL A CA 1
ATOM 2772 C C . VAL A 1 357 ? 1.409 0.259 -19.800 1.00 98.06 357 VAL A C 1
ATOM 2774 O O . VAL A 1 357 ? 0.456 0.141 -19.035 1.00 98.06 357 VAL A O 1
ATOM 2777 N N . LEU A 1 358 ? 2.656 -0.070 -19.456 1.00 96.69 358 LEU A N 1
ATOM 2778 C CA . LEU A 1 358 ? 3.002 -0.568 -18.122 1.00 96.69 358 LEU A CA 1
ATOM 2779 C C . LEU A 1 358 ? 2.746 0.480 -17.037 1.00 96.69 358 LEU A C 1
ATOM 2781 O O . LEU A 1 358 ? 2.197 0.137 -16.001 1.00 96.69 358 LEU A O 1
ATOM 2785 N N . GLU A 1 359 ? 3.071 1.744 -17.293 1.00 97.19 359 GLU A N 1
ATOM 2786 C CA . GLU A 1 359 ? 2.803 2.857 -16.377 1.00 97.19 359 GLU A CA 1
ATOM 2787 C C . GLU A 1 359 ? 1.299 3.030 -16.116 1.00 97.19 359 GLU A C 1
ATOM 2789 O O . GLU A 1 359 ? 0.873 3.141 -14.968 1.00 97.19 359 GLU A O 1
ATOM 2794 N N . ILE A 1 360 ? 0.468 2.949 -17.163 1.00 97.38 360 ILE A N 1
ATOM 2795 C CA . ILE A 1 360 ? -0.996 2.972 -17.016 1.00 97.38 360 ILE A CA 1
ATOM 2796 C C . ILE A 1 360 ? -1.491 1.746 -16.239 1.00 97.38 360 ILE A C 1
ATOM 2798 O O . ILE A 1 360 ? -2.365 1.875 -15.383 1.00 97.38 360 ILE A O 1
ATOM 2802 N N . GLN A 1 361 ? -0.964 0.553 -16.529 1.00 97.12 361 GLN A N 1
ATOM 2803 C CA . GLN A 1 361 ? -1.354 -0.671 -15.824 1.00 97.12 361 GLN A CA 1
ATOM 2804 C C . GLN A 1 361 ? -0.983 -0.622 -14.341 1.00 97.12 361 GLN A C 1
ATOM 2806 O O . GLN A 1 361 ? -1.791 -1.037 -13.512 1.00 97.12 361 GLN A O 1
ATOM 2811 N N . ASP A 1 362 ? 0.198 -0.104 -14.008 1.00 95.94 362 ASP A N 1
ATOM 2812 C CA . ASP A 1 362 ? 0.656 0.056 -12.629 1.00 95.94 362 ASP A CA 1
ATOM 2813 C C . ASP A 1 362 ? -0.192 1.098 -11.889 1.00 95.94 362 ASP A C 1
ATOM 2815 O O . ASP A 1 362 ? -0.697 0.822 -10.802 1.00 95.94 362 ASP A O 1
ATOM 2819 N N . GLY A 1 363 ? -0.492 2.232 -12.537 1.00 97.19 363 GLY A N 1
ATOM 2820 C CA . GLY A 1 363 ? -1.433 3.229 -12.021 1.00 97.19 363 GLY A CA 1
ATOM 2821 C C . GLY A 1 363 ? -2.817 2.637 -11.726 1.00 97.19 363 GLY A C 1
ATOM 2822 O O . GLY A 1 363 ? -3.332 2.781 -10.619 1.00 97.19 363 GLY A O 1
ATOM 2823 N N . GLN A 1 364 ? -3.390 1.877 -12.665 1.00 97.25 364 GLN A N 1
ATOM 2824 C CA . GLN A 1 364 ? -4.682 1.202 -12.477 1.00 97.25 364 GLN A CA 1
ATOM 2825 C C . GLN A 1 364 ? -4.641 0.118 -11.391 1.00 97.25 364 GLN A C 1
ATOM 2827 O O . GLN A 1 364 ? -5.620 -0.075 -10.665 1.00 97.25 364 GLN A O 1
ATOM 2832 N N . ALA A 1 365 ? -3.545 -0.637 -11.291 1.00 96.00 365 ALA A N 1
ATOM 2833 C CA . ALA A 1 365 ? -3.370 -1.638 -10.245 1.00 96.00 365 ALA A CA 1
ATOM 2834 C C . ALA A 1 365 ? -3.300 -0.973 -8.867 1.00 96.00 365 ALA A C 1
ATOM 2836 O O . ALA A 1 365 ? -3.962 -1.441 -7.939 1.00 96.00 365 ALA A O 1
ATOM 2837 N N . ASN A 1 366 ? -2.573 0.141 -8.764 1.00 97.50 366 ASN A N 1
ATOM 2838 C CA . ASN A 1 366 ? -2.468 0.933 -7.550 1.00 97.50 366 ASN A CA 1
ATOM 2839 C C . ASN A 1 366 ? -3.821 1.543 -7.150 1.00 97.50 366 ASN A C 1
ATOM 2841 O O . ASN A 1 366 ? -4.225 1.401 -6.003 1.00 97.50 366 ASN A O 1
ATOM 2845 N N . GLU A 1 367 ? -4.586 2.107 -8.092 1.00 97.50 367 GLU A N 1
ATOM 2846 C CA . GLU A 1 367 ? -5.950 2.603 -7.838 1.00 97.50 367 GLU A CA 1
ATOM 2847 C C . GLU A 1 367 ? -6.890 1.504 -7.318 1.00 97.50 367 GLU A C 1
ATOM 2849 O O . GLU A 1 367 ? -7.645 1.713 -6.368 1.00 97.50 367 GLU A O 1
ATOM 2854 N N . ARG A 1 368 ? -6.840 0.299 -7.904 1.00 96.88 368 ARG A N 1
ATOM 2855 C CA . ARG A 1 368 ? -7.636 -0.848 -7.429 1.00 96.88 368 ARG A CA 1
ATOM 2856 C C . ARG A 1 368 ? -7.240 -1.272 -6.021 1.00 96.88 368 ARG A C 1
ATOM 2858 O O . ARG A 1 368 ? -8.107 -1.654 -5.235 1.00 96.88 368 ARG A O 1
ATOM 2865 N N . TRP A 1 369 ? -5.943 -1.254 -5.726 1.00 97.94 369 TRP A N 1
ATOM 2866 C CA . TRP A 1 369 ? -5.432 -1.590 -4.404 1.00 97.94 369 TRP A CA 1
ATOM 2867 C C . TRP A 1 369 ? -5.848 -0.541 -3.377 1.00 97.94 369 TRP A C 1
ATOM 2869 O O . TRP A 1 369 ? -6.346 -0.914 -2.319 1.00 97.94 369 TRP A O 1
ATOM 2879 N N . GLN A 1 370 ? -5.743 0.741 -3.727 1.00 97.94 370 GLN A N 1
ATOM 2880 C CA . GLN A 1 370 ? -6.184 1.845 -2.885 1.00 97.94 370 GLN A CA 1
ATOM 2881 C C . GLN A 1 370 ? -7.677 1.739 -2.579 1.00 97.94 370 GLN A C 1
ATOM 2883 O O . GLN A 1 370 ? -8.049 1.731 -1.415 1.00 97.94 370 GLN A O 1
ATOM 2888 N N . LYS A 1 371 ? -8.521 1.499 -3.590 1.00 98.06 371 LYS A N 1
ATOM 2889 C CA . LYS A 1 371 ? -9.956 1.281 -3.373 1.00 98.06 371 LYS A CA 1
ATOM 2890 C C . LYS A 1 371 ? -10.231 0.134 -2.394 1.00 98.06 371 LYS A C 1
ATOM 2892 O O . LYS A 1 371 ? -11.101 0.244 -1.543 1.00 98.06 371 LYS A O 1
ATOM 2897 N N . LYS A 1 372 ? -9.482 -0.969 -2.493 1.00 97.75 372 LYS A N 1
ATOM 2898 C CA . LYS A 1 372 ? -9.626 -2.100 -1.567 1.00 97.75 372 LYS A CA 1
ATOM 2899 C C . LYS A 1 372 ? -9.178 -1.746 -0.146 1.00 97.75 372 LYS A C 1
ATOM 2901 O O . LYS A 1 372 ? -9.756 -2.260 0.806 1.00 97.75 372 LYS A O 1
ATOM 2906 N N . VAL A 1 373 ? -8.148 -0.913 -0.003 1.00 98.44 373 VAL A N 1
ATOM 2907 C CA . VAL A 1 373 ? -7.712 -0.382 1.296 1.00 98.44 373 VAL A CA 1
ATOM 2908 C C . VAL A 1 373 ? -8.791 0.516 1.887 1.00 98.44 373 VAL A C 1
ATOM 2910 O O . VAL A 1 373 ? -9.154 0.300 3.038 1.00 98.44 373 VAL A O 1
ATOM 2913 N N . ASP A 1 374 ? -9.348 1.434 1.101 1.00 98.25 374 ASP A N 1
ATOM 2914 C CA . ASP A 1 374 ? -10.414 2.341 1.533 1.00 98.25 374 ASP A CA 1
ATOM 2915 C C . ASP A 1 374 ? -11.674 1.553 1.947 1.00 98.25 374 ASP A C 1
ATOM 2917 O O . ASP A 1 374 ? -12.222 1.773 3.024 1.00 98.25 374 ASP A O 1
ATOM 2921 N N . ASP A 1 375 ? -12.087 0.554 1.153 1.00 98.31 375 ASP A N 1
ATOM 2922 C CA . ASP A 1 375 ? -13.214 -0.332 1.482 1.00 98.31 375 ASP A CA 1
ATOM 2923 C C . ASP A 1 375 ? -12.970 -1.094 2.802 1.00 98.31 375 ASP A C 1
ATOM 2925 O O . ASP A 1 375 ? -13.877 -1.242 3.623 1.00 98.31 375 ASP A O 1
ATOM 2929 N N . LEU A 1 376 ? -11.743 -1.578 3.034 1.00 98.19 376 LEU A N 1
ATOM 2930 C CA . LEU A 1 376 ? -11.380 -2.250 4.286 1.00 98.19 376 LEU A CA 1
ATOM 2931 C C . LEU A 1 376 ? -11.356 -1.283 5.475 1.00 98.19 376 LEU A C 1
ATOM 2933 O O . LEU A 1 376 ? -11.783 -1.672 6.559 1.00 98.19 376 LEU A O 1
ATOM 2937 N N . GLN A 1 377 ? -10.889 -0.048 5.287 1.00 98.44 377 GLN A N 1
ATOM 2938 C CA . GLN A 1 377 ? -10.921 0.989 6.321 1.00 98.44 377 GLN A CA 1
ATOM 2939 C C . GLN A 1 377 ? -12.360 1.311 6.727 1.00 98.44 377 GLN A C 1
ATOM 2941 O O . GLN A 1 377 ? -12.660 1.293 7.916 1.00 98.44 377 GLN A O 1
ATOM 2946 N N . LEU A 1 378 ? -13.270 1.467 5.761 1.00 98.19 378 LEU A N 1
ATOM 2947 C CA . LEU A 1 378 ? -14.695 1.681 6.037 1.00 98.19 378 LEU A CA 1
ATOM 2948 C C . LEU A 1 378 ? -15.322 0.524 6.827 1.00 98.19 378 LEU A C 1
ATOM 2950 O O . LEU A 1 378 ? -16.113 0.751 7.741 1.00 98.19 378 LEU A O 1
ATOM 2954 N N . VAL A 1 379 ? -14.968 -0.726 6.507 1.00 98.19 379 VAL A N 1
ATOM 2955 C CA . VAL A 1 379 ? -15.444 -1.894 7.269 1.00 98.19 379 VAL A CA 1
ATOM 2956 C C . VAL A 1 379 ? -14.889 -1.890 8.695 1.00 98.19 379 VAL A C 1
ATOM 2958 O O . VAL A 1 379 ? -15.625 -2.205 9.628 1.00 98.19 379 VAL A O 1
ATOM 2961 N N . VAL A 1 380 ? -13.617 -1.531 8.884 1.00 98.25 380 VAL A N 1
ATOM 2962 C CA . VAL A 1 380 ? -13.016 -1.419 10.222 1.00 98.25 380 VAL A CA 1
ATOM 2963 C C . VAL A 1 380 ? -13.711 -0.329 11.036 1.00 98.25 380 VAL A C 1
ATOM 2965 O O . VAL A 1 380 ? -14.126 -0.609 12.156 1.00 98.25 380 VAL A O 1
ATOM 2968 N N . GLU A 1 381 ? -13.918 0.859 10.468 1.00 98.19 381 GLU A N 1
ATOM 2969 C CA . GLU A 1 381 ? -14.630 1.960 11.129 1.00 98.19 381 GLU A CA 1
ATOM 2970 C C . GLU A 1 381 ? -16.060 1.560 11.524 1.00 98.19 381 GLU A C 1
ATOM 2972 O O . GLU A 1 381 ? -16.496 1.828 12.645 1.00 98.19 381 GLU A O 1
ATOM 2977 N N . ALA A 1 382 ? -16.780 0.854 10.646 1.00 97.94 382 ALA A N 1
ATOM 2978 C CA . ALA A 1 382 ? -18.114 0.341 10.949 1.00 97.94 382 ALA A CA 1
ATOM 2979 C C . ALA A 1 382 ? -18.097 -0.674 12.106 1.00 97.94 382 ALA A C 1
ATOM 2981 O O . ALA A 1 382 ? -18.919 -0.586 13.017 1.00 97.94 382 ALA A O 1
ATOM 2982 N N . LEU A 1 383 ? -17.140 -1.609 12.114 1.00 97.88 383 LEU A N 1
ATOM 2983 C CA . LEU A 1 383 ? -16.993 -2.586 13.199 1.00 97.88 383 LEU A CA 1
ATOM 2984 C C . LEU A 1 383 ? -16.579 -1.931 14.524 1.00 97.88 383 LEU A C 1
ATOM 2986 O O . LEU A 1 383 ? -17.015 -2.363 15.593 1.00 97.88 383 LEU A O 1
ATOM 2990 N N . GLU A 1 384 ? -15.746 -0.893 14.481 1.00 97.88 384 GLU A N 1
ATOM 2991 C CA . GLU A 1 384 ? -15.376 -0.109 15.661 1.00 97.88 384 GLU A CA 1
ATOM 2992 C C . GLU A 1 384 ? -16.579 0.651 16.230 1.00 97.88 384 GLU A C 1
ATOM 2994 O O . GLU A 1 384 ? -16.779 0.641 17.449 1.00 97.88 384 GLU A O 1
ATOM 2999 N N . ALA A 1 385 ? -17.421 1.226 15.365 1.00 97.88 385 ALA A N 1
ATOM 3000 C CA . ALA A 1 385 ? -18.681 1.847 15.762 1.00 97.88 385 ALA A CA 1
ATOM 3001 C C . ALA A 1 385 ? -19.647 0.822 16.383 1.00 97.88 385 ALA A C 1
ATOM 3003 O O . ALA A 1 385 ? -20.130 1.037 17.493 1.00 97.88 385 ALA A O 1
ATOM 3004 N N . GLU A 1 386 ? -19.854 -0.339 15.749 1.00 97.88 386 GLU A N 1
ATOM 3005 C CA . GLU A 1 386 ? -20.700 -1.412 16.297 1.00 97.88 386 GLU A CA 1
ATOM 3006 C C . GLU A 1 386 ? -20.195 -1.922 17.655 1.00 97.88 386 GLU A C 1
ATOM 3008 O O . GLU A 1 386 ? -20.981 -2.180 18.572 1.00 97.88 386 GLU A O 1
ATOM 3013 N N . LYS A 1 387 ? -18.873 -2.051 17.818 1.00 98.25 387 LYS A N 1
ATOM 3014 C CA . LYS A 1 387 ? -18.256 -2.418 19.096 1.00 98.25 387 LYS A CA 1
ATOM 3015 C C . LYS A 1 387 ? -18.511 -1.348 20.157 1.00 98.25 387 LYS A C 1
ATOM 3017 O O . LYS A 1 387 ? -18.826 -1.703 21.294 1.00 98.25 387 LYS A O 1
ATOM 3022 N N . SER A 1 388 ? -18.375 -0.070 19.807 1.00 97.81 388 SER A N 1
ATOM 3023 C CA . SER A 1 388 ? -18.671 1.053 20.705 1.00 97.81 388 SER A CA 1
ATOM 3024 C C . SER A 1 388 ? -20.136 1.032 21.155 1.00 97.81 388 SER A C 1
ATOM 3026 O O . SER A 1 388 ? -20.406 1.022 22.357 1.00 97.81 388 SER A O 1
ATOM 3028 N N . ASP A 1 389 ? -21.071 0.880 20.215 1.00 98.12 389 ASP A N 1
ATOM 3029 C CA . ASP A 1 389 ? -22.508 0.757 20.484 1.00 98.12 389 ASP A CA 1
ATOM 3030 C C . ASP A 1 389 ? -22.827 -0.439 21.392 1.00 98.12 389 ASP A C 1
ATOM 3032 O O . ASP A 1 389 ? -23.679 -0.364 22.282 1.00 98.12 389 ASP A O 1
ATOM 3036 N N . MET A 1 390 ? -22.156 -1.575 21.182 1.00 98.00 390 MET A N 1
ATOM 3037 C CA . MET A 1 390 ? -22.334 -2.759 22.021 1.00 98.00 390 MET A CA 1
ATOM 3038 C C . MET A 1 390 ? -21.821 -2.522 23.445 1.00 98.00 390 MET A C 1
ATOM 3040 O O . MET A 1 390 ? -22.484 -2.920 24.404 1.00 98.00 390 MET A O 1
ATOM 3044 N N . ILE A 1 391 ? -20.668 -1.862 23.597 1.00 97.81 391 ILE A N 1
ATOM 3045 C CA . ILE A 1 391 ? -20.122 -1.479 24.905 1.00 97.81 391 ILE A CA 1
ATOM 3046 C C . ILE A 1 391 ? -21.088 -0.532 25.620 1.00 97.81 391 ILE A C 1
ATOM 3048 O O . ILE A 1 391 ? -21.375 -0.742 26.801 1.00 97.81 391 ILE A O 1
ATOM 3052 N N . GLU A 1 392 ? -21.641 0.458 24.917 1.00 97.81 392 GLU A N 1
ATOM 3053 C CA . GLU A 1 392 ? -22.623 1.382 25.478 1.00 97.81 392 GLU A CA 1
ATOM 3054 C C . GLU A 1 392 ? -23.879 0.635 25.945 1.00 97.81 392 GLU A C 1
ATOM 3056 O O . GLU A 1 392 ? -24.255 0.748 27.114 1.00 97.81 392 GLU A O 1
ATOM 3061 N N . LYS A 1 393 ? -24.464 -0.225 25.100 1.00 97.81 393 LYS A N 1
ATOM 3062 C CA . LYS A 1 393 ? -25.632 -1.052 25.456 1.00 97.81 393 LYS A CA 1
ATOM 3063 C C . LYS A 1 393 ? -25.364 -1.966 26.651 1.00 97.81 393 LYS A C 1
ATOM 3065 O O . LYS A 1 393 ? -26.206 -2.057 27.544 1.00 97.81 393 LYS A O 1
ATOM 3070 N N . LEU A 1 394 ? -24.201 -2.618 26.709 1.00 97.44 394 LEU A N 1
ATOM 3071 C CA . LEU A 1 394 ? -23.810 -3.458 27.848 1.00 97.44 394 LEU A CA 1
ATOM 3072 C C . LEU A 1 394 ? -23.630 -2.634 29.126 1.00 97.44 394 LEU A C 1
ATOM 3074 O O . LEU A 1 394 ? -24.049 -3.065 30.201 1.00 97.44 394 LEU A O 1
ATOM 3078 N N . SER A 1 395 ? -23.040 -1.442 29.023 1.00 96.38 395 SER A N 1
ATOM 3079 C CA . SER A 1 395 ? -22.879 -0.537 30.161 1.00 96.38 395 SER A CA 1
ATOM 3080 C C . SER A 1 395 ? -24.233 -0.040 30.682 1.00 96.38 395 SER A C 1
ATOM 3082 O O . SER A 1 395 ? -24.473 -0.088 31.890 1.00 96.38 395 SER A O 1
ATOM 3084 N N . ALA A 1 396 ? -25.157 0.321 29.786 1.00 97.38 396 ALA A N 1
ATOM 3085 C CA . ALA A 1 396 ? -26.514 0.735 30.121 1.00 97.38 396 ALA A CA 1
ATOM 3086 C C . ALA A 1 396 ? -27.306 -0.410 30.767 1.00 97.38 396 ALA A C 1
ATOM 3088 O O . ALA A 1 396 ? -27.905 -0.217 31.825 1.00 97.38 396 ALA A O 1
ATOM 3089 N N . ALA A 1 397 ? -27.239 -1.620 30.202 1.00 97.19 397 ALA A N 1
ATOM 3090 C CA . ALA A 1 397 ? -27.876 -2.810 30.765 1.00 97.19 397 ALA A CA 1
ATOM 3091 C C . ALA A 1 397 ? -27.326 -3.148 32.161 1.00 97.19 397 ALA A C 1
ATOM 3093 O O . ALA A 1 397 ? -28.094 -3.456 33.072 1.00 97.19 397 ALA A O 1
ATOM 3094 N N . LYS A 1 398 ? -26.007 -3.026 32.370 1.00 97.94 398 LYS A N 1
ATOM 3095 C CA . LYS A 1 398 ? -25.382 -3.202 33.689 1.00 97.94 398 LYS A CA 1
ATOM 3096 C C . LYS A 1 398 ? -25.900 -2.176 34.699 1.00 97.94 398 LYS A C 1
ATOM 3098 O O . LYS A 1 398 ? -26.243 -2.550 35.818 1.00 97.94 398 LYS A O 1
ATOM 3103 N N . VAL A 1 399 ? -25.968 -0.898 34.321 1.00 97.31 399 VAL A N 1
ATOM 3104 C CA . VAL A 1 399 ? -26.493 0.170 35.190 1.00 97.31 399 VAL A CA 1
ATOM 3105 C C . VAL A 1 399 ? -27.967 -0.065 35.518 1.00 97.31 399 VAL A C 1
ATOM 3107 O O . VAL A 1 399 ? -28.357 0.064 36.678 1.00 97.31 399 VAL A O 1
ATOM 3110 N N . GLN A 1 400 ? -28.774 -0.454 34.530 1.00 96.38 400 GLN A N 1
ATOM 3111 C CA . GLN A 1 400 ? -30.183 -0.781 34.728 1.00 96.38 400 GLN A CA 1
ATOM 3112 C C . GLN A 1 400 ? -30.360 -1.981 35.666 1.00 96.38 400 GLN A C 1
ATOM 3114 O O . GLN A 1 400 ? -31.185 -1.912 36.570 1.00 96.38 400 GLN A O 1
ATOM 3119 N N . GLY A 1 401 ? -29.558 -3.038 35.510 1.00 96.62 401 GLY A N 1
ATOM 3120 C CA . GLY A 1 401 ? -29.584 -4.198 36.405 1.00 96.62 401 GLY A CA 1
ATOM 3121 C C . GLY A 1 401 ? -29.229 -3.838 37.850 1.00 96.62 401 GLY A C 1
ATOM 3122 O O . GLY A 1 401 ? -29.924 -4.245 38.775 1.00 96.62 401 GLY A O 1
ATOM 3123 N N . VAL A 1 402 ? -28.199 -3.009 38.059 1.00 97.81 402 VAL A N 1
ATOM 3124 C CA . VAL A 1 402 ? -27.842 -2.512 39.402 1.00 97.81 402 VAL A CA 1
ATOM 3125 C C . VAL A 1 402 ? -28.960 -1.656 40.000 1.00 97.81 402 VAL A C 1
ATOM 3127 O O . VAL A 1 402 ? -29.223 -1.758 41.197 1.00 97.81 402 VAL A O 1
ATOM 3130 N N . ARG A 1 403 ? -29.622 -0.823 39.187 1.00 96.38 403 ARG A N 1
ATOM 3131 C CA . ARG A 1 403 ? -30.771 -0.026 39.632 1.00 96.38 403 ARG A CA 1
ATOM 3132 C C . ARG A 1 403 ? -31.938 -0.922 40.046 1.00 96.38 403 ARG A C 1
ATOM 3134 O O . ARG A 1 403 ? -32.411 -0.768 41.157 1.00 96.38 403 ARG A O 1
ATOM 3141 N N . ALA A 1 404 ? -32.319 -1.895 39.219 1.00 96.25 404 ALA A N 1
ATOM 3142 C CA . ALA A 1 404 ? -33.415 -2.814 39.527 1.00 96.25 404 ALA A CA 1
ATOM 3143 C C . ALA A 1 404 ? -33.194 -3.559 40.855 1.00 96.25 404 ALA A C 1
ATOM 3145 O O . ALA A 1 404 ? -34.086 -3.594 41.692 1.00 96.25 404 ALA A O 1
ATOM 3146 N N . VAL A 1 405 ? -31.979 -4.067 41.100 1.00 97.31 405 VAL A N 1
ATOM 3147 C CA . VAL A 1 405 ? -31.643 -4.718 42.381 1.00 97.31 405 VAL A CA 1
ATOM 3148 C C . VAL A 1 405 ? -31.713 -3.737 43.551 1.00 97.31 405 VAL A C 1
ATOM 3150 O O . VAL A 1 405 ? -32.155 -4.106 44.636 1.00 97.31 405 VAL A O 1
ATOM 3153 N N . ARG A 1 406 ? -31.270 -2.488 43.362 1.00 95.38 406 ARG A N 1
ATOM 3154 C CA . ARG A 1 406 ? -31.375 -1.462 44.406 1.00 95.38 406 ARG A CA 1
ATOM 3155 C C . ARG A 1 406 ? -32.838 -1.168 44.737 1.00 95.38 406 ARG A C 1
ATOM 3157 O O . ARG A 1 406 ? -33.153 -1.136 45.920 1.00 95.38 406 ARG A O 1
ATOM 3164 N N . ASP A 1 407 ? -33.677 -0.988 43.723 1.00 95.94 407 ASP A N 1
ATOM 3165 C CA . ASP A 1 407 ? -35.100 -0.679 43.876 1.00 95.94 407 ASP A CA 1
ATOM 3166 C C . ASP A 1 407 ? -35.837 -1.856 44.548 1.00 95.94 407 ASP A C 1
ATOM 3168 O O . ASP A 1 407 ? -36.601 -1.644 45.483 1.00 95.94 407 ASP A O 1
ATOM 3172 N N . GLU A 1 408 ? -35.541 -3.108 44.168 1.00 95.44 408 GLU A N 1
ATOM 3173 C CA . GLU A 1 408 ? -36.075 -4.308 44.838 1.00 95.44 408 GLU A CA 1
ATOM 3174 C C . GLU A 1 408 ? -35.636 -4.404 46.310 1.00 95.44 408 GLU A C 1
ATOM 3176 O O . GLU A 1 408 ? -36.428 -4.755 47.183 1.00 95.44 408 GLU A O 1
ATOM 3181 N N . GLU A 1 409 ? -34.371 -4.105 46.618 1.00 95.56 409 GLU A N 1
ATOM 3182 C CA . GLU A 1 409 ? -33.870 -4.101 47.998 1.00 95.56 409 GLU A CA 1
ATOM 3183 C C . GLU A 1 409 ? -34.431 -2.935 48.823 1.00 95.56 409 GLU A C 1
ATOM 3185 O O . GLU A 1 409 ? -34.617 -3.071 50.030 1.00 95.56 409 GLU A O 1
ATOM 3190 N N . GLU A 1 410 ? -34.691 -1.783 48.208 1.00 96.19 410 GLU A N 1
ATOM 3191 C CA . GLU A 1 410 ? -35.376 -0.657 48.844 1.00 96.19 410 GLU A CA 1
ATOM 3192 C C . GLU A 1 410 ? -36.838 -1.002 49.131 1.00 96.19 410 GLU A C 1
ATOM 3194 O O . GLU A 1 410 ? -37.265 -0.873 50.277 1.00 96.19 410 GLU A O 1
ATOM 3199 N N . GLN A 1 411 ? -37.548 -1.588 48.166 1.00 96.81 411 GLN A N 1
ATOM 3200 C CA . GLN A 1 411 ? -38.913 -2.070 48.355 1.00 96.81 411 GLN A CA 1
ATOM 3201 C C . GLN A 1 411 ? -39.002 -3.100 49.491 1.00 96.81 411 GLN A C 1
ATOM 3203 O O . GLN A 1 411 ? -39.852 -2.972 50.368 1.00 96.81 411 GLN A O 1
ATOM 3208 N N . LYS A 1 412 ? -38.087 -4.079 49.561 1.00 96.25 412 LYS A N 1
ATOM 3209 C CA . LYS A 1 412 ? -38.044 -5.034 50.688 1.00 96.25 412 LYS A CA 1
ATOM 3210 C C . LYS A 1 412 ? -37.817 -4.346 52.034 1.00 96.25 412 LYS A C 1
ATOM 3212 O O . LYS A 1 412 ? -38.354 -4.790 53.048 1.00 96.25 412 LYS A O 1
ATOM 3217 N N . ARG A 1 413 ? -37.001 -3.284 52.081 1.00 96.00 413 ARG A N 1
ATOM 3218 C CA . ARG A 1 413 ? -36.809 -2.496 53.312 1.00 96.00 413 ARG A CA 1
ATOM 3219 C C . ARG A 1 413 ? -38.088 -1.762 53.694 1.00 96.00 413 ARG A C 1
ATOM 3221 O O . ARG A 1 413 ? -38.439 -1.781 54.869 1.00 96.00 413 ARG A O 1
ATOM 3228 N N . GLU A 1 414 ? -38.776 -1.152 52.736 1.00 96.31 414 GLU A N 1
ATOM 3229 C CA . GLU A 1 414 ? -40.056 -0.474 52.966 1.00 96.31 414 GLU A CA 1
ATOM 3230 C C . GLU A 1 414 ? -41.141 -1.448 53.442 1.00 96.31 414 GLU A C 1
ATOM 3232 O O . GLU A 1 414 ? -41.826 -1.165 54.425 1.00 96.31 414 GLU A O 1
ATOM 3237 N N . GLU A 1 415 ? -41.247 -2.623 52.819 1.00 96.31 415 GLU A N 1
ATOM 3238 C CA . GLU A 1 415 ? -42.157 -3.697 53.232 1.00 96.31 415 GLU A CA 1
ATOM 3239 C C . GLU A 1 415 ? -41.856 -4.159 54.663 1.00 96.31 415 GLU A C 1
ATOM 3241 O O . GLU A 1 415 ? -42.766 -4.224 55.487 1.00 96.31 415 GLU A O 1
ATOM 3246 N N . LEU A 1 416 ? -40.583 -4.383 55.013 1.00 95.56 416 LEU A N 1
ATOM 3247 C CA . LEU A 1 416 ? -40.187 -4.725 56.383 1.00 95.56 416 LEU A CA 1
ATOM 3248 C C . LEU A 1 416 ? -40.534 -3.618 57.382 1.00 95.56 416 LEU A C 1
ATOM 3250 O O . LEU A 1 416 ? -41.037 -3.912 58.465 1.00 95.56 416 LEU A O 1
ATOM 3254 N N . VAL A 1 417 ? -40.281 -2.352 57.042 1.00 96.38 417 VAL A N 1
ATOM 3255 C CA . VAL A 1 417 ? -40.652 -1.209 57.891 1.00 96.38 417 VAL A CA 1
ATOM 3256 C C . VAL A 1 417 ? -42.166 -1.162 58.091 1.00 96.38 417 VAL A C 1
ATOM 3258 O O . VAL A 1 417 ? -42.620 -0.988 59.221 1.00 96.38 417 VAL A O 1
ATOM 3261 N N . SER A 1 418 ? -42.949 -1.379 57.033 1.00 95.56 418 SER A N 1
ATOM 3262 C CA . SER A 1 418 ? -44.409 -1.449 57.109 1.00 95.56 418 SER A CA 1
ATOM 3263 C C . SER A 1 418 ? -44.883 -2.625 57.971 1.00 95.56 418 SER A C 1
ATOM 3265 O O . SER A 1 418 ? -45.744 -2.444 58.831 1.00 95.56 418 SER A O 1
ATOM 3267 N N . GLU A 1 419 ? -44.279 -3.809 57.830 1.00 95.88 419 GLU A N 1
ATOM 3268 C CA . GLU A 1 419 ? -44.573 -4.969 58.676 1.00 95.88 419 GLU A CA 1
ATOM 3269 C C . GLU A 1 419 ? -44.240 -4.720 60.152 1.00 95.88 419 GLU A C 1
ATOM 3271 O O . GLU A 1 419 ? -44.998 -5.135 61.032 1.00 95.88 419 GLU A O 1
ATOM 3276 N N . PHE A 1 420 ? -43.109 -4.072 60.447 1.00 94.25 420 PHE A N 1
ATOM 3277 C CA . PHE A 1 420 ? -42.734 -3.717 61.816 1.00 94.25 420 PHE A CA 1
ATOM 3278 C C . PHE A 1 420 ? -43.691 -2.686 62.405 1.00 94.25 420 PHE A C 1
ATOM 3280 O O . PHE A 1 420 ? -44.152 -2.888 63.526 1.00 94.25 420 PHE A O 1
ATOM 3287 N N . ALA A 1 421 ? -44.054 -1.653 61.643 1.00 96.06 421 ALA A N 1
ATOM 3288 C CA . ALA A 1 421 ? -45.039 -0.664 62.063 1.00 96.06 421 ALA A CA 1
ATOM 3289 C C . ALA A 1 421 ? -46.405 -1.315 62.343 1.00 96.06 421 ALA A C 1
ATOM 3291 O O . ALA A 1 421 ? -47.000 -1.073 63.389 1.00 96.06 421 ALA A O 1
ATOM 3292 N N . ALA A 1 42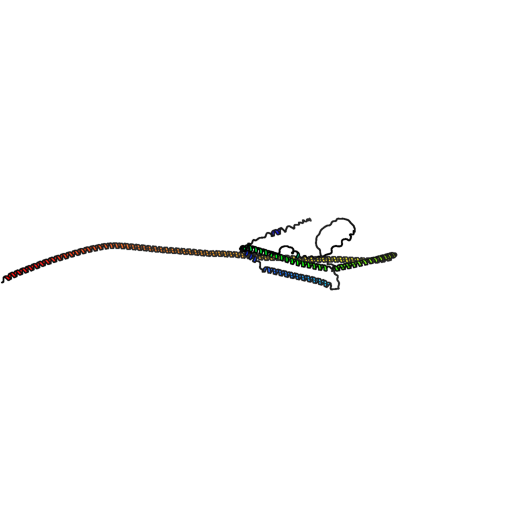2 ? -46.866 -2.222 61.476 1.00 95.75 422 ALA A N 1
ATOM 3293 C CA . ALA A 1 422 ? -48.110 -2.962 61.687 1.00 95.75 422 ALA A CA 1
ATOM 3294 C C . ALA A 1 422 ? -48.044 -3.889 62.916 1.00 95.75 422 ALA A C 1
ATOM 3296 O O . ALA A 1 422 ? -49.019 -4.022 63.660 1.00 95.75 422 ALA A O 1
ATOM 3297 N N . LYS A 1 423 ? -46.894 -4.534 63.167 1.00 95.31 423 LYS A N 1
ATOM 3298 C CA . LYS A 1 423 ? -46.671 -5.332 64.386 1.00 95.31 423 LYS A CA 1
ATOM 3299 C C . LYS A 1 423 ? -46.686 -4.458 65.637 1.00 95.31 423 LYS A C 1
ATOM 3301 O O . LYS A 1 423 ? -47.281 -4.867 66.632 1.00 95.31 423 LYS A O 1
ATOM 3306 N N . GLU A 1 424 ? -46.059 -3.288 65.593 1.00 93.69 424 GLU A N 1
ATOM 3307 C CA . GLU A 1 424 ? -46.038 -2.319 66.689 1.00 93.69 424 GLU A CA 1
ATOM 3308 C C . GLU A 1 424 ? -47.440 -1.773 66.978 1.00 93.69 424 GLU A C 1
ATOM 3310 O O . GLU A 1 424 ? -47.871 -1.781 68.130 1.00 93.69 424 GLU A O 1
ATOM 3315 N N . GLU A 1 425 ? -48.202 -1.405 65.948 1.00 95.75 425 GLU A N 1
ATOM 3316 C CA . GLU A 1 425 ? -49.598 -0.984 66.081 1.00 95.75 425 GLU A CA 1
ATOM 3317 C C . GLU A 1 425 ? -50.460 -2.107 66.674 1.00 95.75 425 GLU A C 1
ATOM 3319 O O . GLU A 1 425 ? -51.213 -1.887 67.622 1.00 95.75 425 GLU A O 1
ATOM 3324 N N . ASN A 1 426 ? -50.312 -3.345 66.192 1.00 95.25 426 ASN A N 1
ATOM 3325 C CA . ASN A 1 426 ? -51.058 -4.482 66.727 1.00 95.25 426 ASN A CA 1
ATOM 3326 C C . ASN A 1 426 ? -50.686 -4.795 68.186 1.00 95.25 426 ASN A C 1
ATOM 3328 O O . ASN A 1 426 ? -51.564 -5.135 68.977 1.00 95.25 426 ASN A O 1
ATOM 3332 N N . LEU A 1 427 ? -49.407 -4.682 68.557 1.00 94.50 427 LEU A N 1
ATOM 3333 C CA . LEU A 1 427 ? -48.963 -4.814 69.948 1.00 94.50 427 LEU A CA 1
ATOM 3334 C C . LEU A 1 427 ? -49.529 -3.692 70.818 1.00 94.50 427 LEU A C 1
ATOM 3336 O O . LEU A 1 427 ? -50.016 -3.964 71.913 1.00 94.50 427 LEU A O 1
ATOM 3340 N N . THR A 1 428 ? -49.522 -2.459 70.320 1.00 94.62 428 THR A N 1
ATOM 3341 C CA . THR A 1 428 ? -50.100 -1.297 71.005 1.00 94.62 428 THR A CA 1
ATOM 3342 C C . THR A 1 428 ? -51.594 -1.504 71.234 1.00 94.62 428 THR A C 1
ATOM 3344 O O . THR A 1 428 ? -52.062 -1.393 72.365 1.00 94.62 428 THR A O 1
ATOM 3347 N N . ARG A 1 429 ? -52.328 -1.951 70.209 1.00 94.94 429 ARG A N 1
ATOM 3348 C CA . ARG A 1 429 ? -53.748 -2.312 70.310 1.00 94.94 429 ARG A CA 1
ATOM 3349 C C . ARG A 1 429 ? -53.992 -3.428 71.330 1.00 94.94 429 ARG A C 1
ATOM 3351 O O . ARG A 1 429 ? -54.899 -3.314 72.146 1.00 94.94 429 ARG A O 1
ATOM 3358 N N . GLN A 1 430 ? -53.175 -4.485 71.333 1.00 94.44 430 GLN A N 1
ATOM 3359 C CA . GLN A 1 430 ? -53.274 -5.559 72.333 1.00 94.44 430 GLN A CA 1
ATOM 3360 C C . GLN A 1 430 ? -53.005 -5.060 73.759 1.00 94.44 430 GLN A C 1
ATOM 3362 O O . GLN A 1 430 ? -53.650 -5.518 74.703 1.00 94.44 430 GLN A O 1
ATOM 3367 N N . LEU A 1 431 ? -52.047 -4.148 73.937 1.00 93.19 431 LEU A N 1
ATOM 3368 C CA . LEU A 1 431 ? -51.771 -3.533 75.234 1.00 93.19 431 LEU A CA 1
ATOM 3369 C C . LEU A 1 431 ? -52.939 -2.654 75.684 1.00 93.19 431 LEU A C 1
ATOM 3371 O O . LEU A 1 431 ? -53.366 -2.782 76.826 1.00 93.19 431 LEU A O 1
ATOM 3375 N N . GLU A 1 432 ? -53.509 -1.836 74.801 1.00 94.50 432 GLU A N 1
ATOM 3376 C CA . GLU A 1 432 ? -54.706 -1.043 75.100 1.00 94.50 432 GLU A CA 1
ATOM 3377 C C . GLU A 1 432 ? -55.914 -1.915 75.460 1.00 94.50 432 GLU A C 1
ATOM 3379 O O . GLU A 1 432 ? -56.640 -1.603 76.402 1.00 94.50 432 GLU A O 1
ATOM 3384 N N . GLU A 1 433 ? -56.132 -3.024 74.749 1.00 94.25 433 GLU A N 1
ATOM 3385 C CA . GLU A 1 433 ? -57.182 -3.996 75.073 1.00 94.25 433 GLU A CA 1
ATOM 3386 C C . GLU A 1 433 ? -56.963 -4.614 76.460 1.00 94.25 433 GLU A C 1
ATOM 3388 O O . GLU A 1 433 ? -57.906 -4.702 77.249 1.00 94.25 433 GLU A O 1
ATOM 3393 N N . LYS A 1 434 ? -55.720 -4.981 76.803 1.00 93.50 434 LYS A N 1
ATOM 3394 C CA . LYS A 1 434 ? -55.374 -5.475 78.146 1.00 93.50 434 LYS A CA 1
ATOM 3395 C C . LYS A 1 434 ? -55.554 -4.413 79.225 1.00 93.50 434 LYS A C 1
ATOM 3397 O O . LYS A 1 434 ? -56.039 -4.751 80.299 1.00 93.50 434 LYS A O 1
ATOM 3402 N N . ILE A 1 435 ? -55.193 -3.159 78.955 1.00 93.25 435 ILE A N 1
ATOM 3403 C CA . ILE A 1 435 ? -55.411 -2.037 79.878 1.00 93.25 435 ILE A CA 1
ATOM 3404 C C . ILE A 1 435 ? -56.910 -1.855 80.114 1.00 93.25 435 ILE A C 1
ATOM 3406 O O . ILE A 1 435 ? -57.337 -1.859 81.259 1.00 93.25 435 ILE A O 1
ATOM 3410 N N . LYS A 1 436 ? -57.729 -1.816 79.056 1.00 93.75 436 LYS A N 1
ATOM 3411 C CA . LYS A 1 436 ? -59.194 -1.725 79.181 1.00 93.75 436 LYS A CA 1
ATOM 3412 C C . LYS A 1 436 ? -59.785 -2.895 79.967 1.00 93.75 436 LYS A C 1
ATOM 3414 O O . LYS A 1 436 ? -60.675 -2.686 80.784 1.00 93.75 436 LYS A O 1
ATOM 3419 N N . ALA A 1 437 ? -59.301 -4.116 79.738 1.00 93.50 437 ALA A N 1
ATOM 3420 C CA . ALA A 1 437 ? -59.728 -5.289 80.499 1.00 93.50 437 ALA A CA 1
ATOM 3421 C C . ALA A 1 437 ? -59.320 -5.191 81.979 1.00 93.50 437 ALA A C 1
ATOM 3423 O O . ALA A 1 437 ? -60.114 -5.525 82.855 1.00 93.50 437 ALA A O 1
ATOM 3424 N N . TYR A 1 438 ? -58.111 -4.702 82.261 1.00 91.25 438 TYR A N 1
ATOM 3425 C CA . TYR A 1 438 ? -57.631 -4.461 83.620 1.00 91.25 438 TYR A CA 1
ATOM 3426 C C . TYR A 1 438 ? -58.433 -3.359 84.323 1.00 91.25 438 TYR A C 1
ATOM 3428 O O . TYR A 1 438 ? -58.814 -3.526 85.476 1.00 91.25 438 TYR A O 1
ATOM 3436 N N . ASP A 1 439 ? -58.756 -2.270 83.628 1.00 92.75 439 ASP A N 1
ATOM 3437 C CA . ASP A 1 439 ? -59.600 -1.191 84.144 1.00 92.75 439 ASP A CA 1
ATOM 3438 C C . ASP A 1 439 ? -61.029 -1.674 84.416 1.00 92.75 439 ASP A C 1
ATOM 3440 O O . ASP A 1 439 ? -61.603 -1.341 85.452 1.00 92.75 439 ASP A O 1
ATOM 3444 N N . ALA A 1 440 ? -61.595 -2.505 83.534 1.00 92.19 440 ALA A N 1
ATOM 3445 C CA . ALA A 1 440 ? -62.896 -3.132 83.752 1.00 92.19 440 ALA A CA 1
ATOM 3446 C C . ALA A 1 440 ? -62.880 -4.065 84.973 1.00 92.19 440 ALA A C 1
ATOM 3448 O O . ALA A 1 440 ? -63.758 -3.962 85.825 1.00 92.19 440 ALA A O 1
ATOM 3449 N N . ALA A 1 441 ? -61.852 -4.909 85.103 1.00 91.69 441 ALA A N 1
ATOM 3450 C CA . ALA A 1 441 ? -61.676 -5.774 86.266 1.00 91.69 441 ALA A CA 1
ATOM 3451 C C . ALA A 1 441 ? -61.461 -4.966 87.556 1.00 91.69 441 ALA A C 1
ATOM 3453 O O . ALA A 1 441 ? -62.009 -5.309 88.595 1.00 91.69 441 ALA A O 1
ATOM 3454 N N . ASN A 1 442 ? -60.712 -3.860 87.513 1.00 89.31 442 ASN A N 1
ATOM 3455 C CA . ASN A 1 442 ? -60.567 -2.962 88.660 1.00 89.31 442 ASN A CA 1
ATOM 3456 C C . ASN A 1 442 ? -61.887 -2.307 89.044 1.00 89.31 442 ASN A C 1
ATOM 3458 O O . ASN A 1 442 ? -62.152 -2.141 90.232 1.00 89.31 442 ASN A O 1
ATOM 3462 N N . LYS A 1 443 ? -62.707 -1.929 88.060 1.00 92.50 443 LYS A N 1
ATOM 3463 C CA . LYS A 1 443 ? -64.044 -1.397 88.307 1.00 92.50 443 LYS A CA 1
ATOM 3464 C C . LYS A 1 443 ? -64.931 -2.445 88.979 1.00 92.50 443 LYS A C 1
ATOM 3466 O O . LYS A 1 443 ? -65.575 -2.125 89.967 1.00 92.50 443 LYS A O 1
ATOM 3471 N N . GLU A 1 444 ? -64.895 -3.689 88.511 1.00 92.00 444 GLU A N 1
ATOM 3472 C CA . GLU A 1 444 ? -65.594 -4.812 89.145 1.00 92.00 444 GLU A CA 1
ATOM 3473 C C . GLU A 1 444 ? -65.068 -5.077 90.566 1.00 92.00 444 GLU A C 1
ATOM 3475 O O . GLU A 1 444 ? -65.849 -5.249 91.492 1.00 92.00 444 GLU A O 1
ATOM 3480 N N . ILE A 1 445 ? -63.750 -5.026 90.789 1.00 88.62 445 ILE A N 1
ATOM 3481 C CA . ILE A 1 445 ? -63.152 -5.122 92.131 1.00 88.62 445 ILE A CA 1
ATOM 3482 C C . ILE A 1 445 ? -63.620 -3.972 93.031 1.00 88.62 445 ILE A C 1
ATOM 3484 O O . ILE A 1 445 ? -63.838 -4.193 94.219 1.00 88.62 445 ILE A O 1
ATOM 3488 N N . LEU A 1 446 ? -63.743 -2.753 92.501 1.00 90.19 446 LEU A N 1
ATOM 3489 C CA . LEU A 1 446 ? -64.285 -1.595 93.218 1.00 90.19 446 LEU A CA 1
ATOM 3490 C C . LEU A 1 446 ? -65.753 -1.816 93.586 1.00 90.19 446 LEU A C 1
ATOM 3492 O O . LEU A 1 446 ? -66.099 -1.653 94.748 1.00 90.19 446 LEU A O 1
ATOM 3496 N N . GLU A 1 447 ? -66.579 -2.269 92.644 1.00 90.81 447 GLU A N 1
ATOM 3497 C CA . GLU A 1 447 ? -67.985 -2.607 92.889 1.00 90.81 447 GLU A CA 1
ATOM 3498 C C . GLU A 1 447 ? -68.111 -3.719 93.946 1.00 90.81 447 GLU A C 1
ATOM 3500 O O . GLU A 1 447 ? -68.842 -3.564 94.921 1.00 90.81 447 GLU A O 1
ATOM 3505 N N . LEU A 1 448 ? -67.318 -4.791 93.843 1.00 89.50 448 LEU A N 1
ATOM 3506 C CA . LEU A 1 448 ? -67.258 -5.861 94.845 1.00 89.50 448 LEU A CA 1
ATOM 3507 C C . LEU A 1 448 ? -66.741 -5.370 96.204 1.00 89.50 448 LEU A C 1
ATOM 3509 O O . LEU A 1 448 ? -67.165 -5.873 97.244 1.00 89.50 448 LEU A O 1
ATOM 3513 N N . ARG A 1 449 ? -65.811 -4.407 96.231 1.00 87.00 449 ARG A N 1
ATOM 3514 C CA . ARG A 1 449 ? -65.357 -3.769 97.474 1.00 87.00 449 ARG A CA 1
ATOM 3515 C C . ARG A 1 449 ? -66.461 -2.940 98.104 1.00 87.00 449 ARG A C 1
ATOM 3517 O O . ARG A 1 449 ? -66.638 -3.059 99.309 1.00 87.00 449 ARG A O 1
ATOM 3524 N N . ASP A 1 450 ? -67.194 -2.160 97.319 1.00 87.44 450 ASP A N 1
ATOM 3525 C CA . ASP A 1 450 ? -68.331 -1.372 97.793 1.00 87.44 450 ASP A CA 1
ATOM 3526 C C . ASP A 1 450 ? -69.444 -2.295 98.315 1.00 87.44 450 ASP A C 1
ATOM 3528 O O . ASP A 1 450 ? -70.022 -2.041 99.372 1.00 87.44 450 ASP A O 1
ATOM 3532 N N . GLU A 1 451 ? -69.708 -3.415 97.635 1.00 87.69 451 GLU A N 1
ATOM 3533 C CA . GLU A 1 451 ? -70.628 -4.459 98.102 1.00 87.69 451 GLU A CA 1
ATOM 3534 C C . GLU A 1 451 ? -70.150 -5.112 99.402 1.00 87.69 451 GLU A C 1
ATOM 3536 O O . GLU A 1 451 ? -70.943 -5.286 100.329 1.00 87.69 451 GLU A O 1
ATOM 3541 N N . LEU A 1 452 ? -68.858 -5.439 99.511 1.00 82.31 452 LEU A N 1
ATOM 3542 C CA . LEU A 1 452 ? -68.266 -5.960 100.743 1.00 82.31 452 LEU A CA 1
ATOM 3543 C C . LEU A 1 452 ? -68.285 -4.932 101.872 1.00 82.31 452 LEU A C 1
ATOM 3545 O O . LEU A 1 452 ? -68.502 -5.307 103.019 1.00 82.31 452 LEU A O 1
ATOM 3549 N N . GLU A 1 453 ? -68.059 -3.653 101.587 1.00 85.06 453 GLU A N 1
ATOM 3550 C CA . GLU A 1 453 ? -68.120 -2.576 102.572 1.00 85.06 453 GLU A CA 1
ATOM 3551 C C . GLU A 1 453 ? -69.557 -2.345 103.033 1.00 85.06 453 GLU A C 1
ATOM 3553 O O . GLU A 1 453 ? -69.800 -2.192 104.227 1.00 85.06 453 GLU A O 1
ATOM 3558 N N . LYS A 1 454 ? -70.530 -2.437 102.126 1.00 82.44 454 LYS A N 1
ATOM 3559 C CA . LYS A 1 454 ? -71.952 -2.435 102.467 1.00 82.44 454 LYS A CA 1
ATOM 3560 C C . LYS A 1 454 ? -72.321 -3.639 103.333 1.00 82.44 454 LYS A C 1
ATOM 3562 O O . LYS A 1 454 ? -72.880 -3.449 104.406 1.00 82.44 454 LYS A O 1
ATOM 3567 N N . ALA A 1 455 ? -71.915 -4.848 102.944 1.00 79.88 455 ALA A N 1
ATOM 3568 C CA . ALA A 1 455 ? -72.114 -6.057 103.741 1.00 79.88 455 ALA A CA 1
ATOM 3569 C C . ALA A 1 455 ? -71.407 -5.975 105.104 1.00 79.88 455 ALA A C 1
ATOM 3571 O O . ALA A 1 455 ? -71.934 -6.443 106.110 1.00 79.88 455 ALA A O 1
ATOM 3572 N N . ARG A 1 456 ? -70.226 -5.348 105.165 1.00 80.12 456 ARG A N 1
ATOM 3573 C CA . ARG A 1 456 ? -69.498 -5.084 106.409 1.00 80.12 456 ARG A CA 1
ATOM 3574 C C . ARG A 1 456 ? -70.235 -4.076 107.285 1.00 80.12 456 ARG A C 1
ATOM 3576 O O . ARG A 1 456 ? -70.314 -4.308 108.485 1.00 80.12 456 ARG A O 1
ATOM 3583 N N . ASN A 1 457 ? -70.776 -3.005 106.711 1.00 75.94 457 ASN A N 1
ATOM 3584 C CA . ASN A 1 457 ? -71.561 -1.999 107.425 1.00 75.94 457 ASN A CA 1
ATOM 3585 C C . ASN A 1 457 ? -72.869 -2.597 107.963 1.00 75.94 457 ASN A C 1
ATOM 3587 O O . ASN A 1 457 ? -73.212 -2.376 109.127 1.00 75.94 457 ASN A O 1
ATOM 3591 N N . ASP A 1 458 ? -73.537 -3.432 107.165 1.00 77.38 458 ASP A N 1
ATOM 3592 C CA . ASP A 1 458 ? -74.701 -4.218 107.578 1.00 77.38 458 ASP A CA 1
ATOM 3593 C C . ASP A 1 458 ? -74.326 -5.199 108.703 1.00 77.38 458 ASP A C 1
ATOM 3595 O O . ASP A 1 458 ? -75.044 -5.313 109.695 1.00 77.38 458 ASP A O 1
ATOM 3599 N N . ALA A 1 459 ? -73.160 -5.851 108.618 1.00 69.56 459 ALA A N 1
ATOM 3600 C CA . ALA A 1 459 ? -72.651 -6.731 109.668 1.00 69.56 459 ALA A CA 1
ATOM 3601 C C . ALA A 1 459 ? -72.286 -5.975 110.955 1.00 69.56 459 ALA A C 1
ATOM 3603 O O . ALA A 1 459 ? -72.568 -6.474 112.041 1.00 69.56 459 ALA A O 1
ATOM 3604 N N . THR A 1 460 ? -71.715 -4.769 110.880 1.00 67.81 460 THR A N 1
ATOM 3605 C CA . THR A 1 460 ? -71.482 -3.926 112.066 1.00 67.81 460 THR A CA 1
ATOM 3606 C C . THR A 1 460 ? -72.781 -3.392 112.658 1.00 67.81 460 THR A C 1
ATOM 3608 O O . THR A 1 460 ? -72.892 -3.334 113.877 1.00 67.81 460 THR A O 1
ATOM 3611 N N . SER A 1 461 ? -73.791 -3.090 111.836 1.00 66.12 461 SER A N 1
ATOM 3612 C CA . SER A 1 461 ? -75.144 -2.773 112.313 1.00 66.12 461 SER A CA 1
ATOM 3613 C C . SER A 1 461 ? -75.769 -3.971 113.040 1.00 66.12 461 SER A C 1
ATOM 3615 O O . SER A 1 461 ? -76.337 -3.823 114.125 1.00 66.12 461 SER A O 1
ATOM 3617 N N . LEU A 1 462 ? -75.577 -5.184 112.511 1.00 61.12 462 LEU A N 1
ATOM 3618 C CA . LEU A 1 462 ? -75.938 -6.417 113.207 1.00 61.12 462 LEU A CA 1
ATOM 3619 C C . LEU A 1 462 ? -75.126 -6.597 114.497 1.00 61.12 462 LEU A C 1
ATOM 3621 O O . LEU A 1 462 ? -75.682 -6.996 115.515 1.00 61.12 462 LEU A O 1
ATOM 3625 N N . GLN A 1 463 ? -73.837 -6.267 114.509 1.00 59.91 463 GLN A N 1
ATOM 3626 C CA . GLN A 1 463 ? -72.992 -6.387 115.695 1.00 59.91 463 GLN A CA 1
ATOM 3627 C C . GLN A 1 463 ? -73.360 -5.368 116.788 1.00 59.91 463 GLN A C 1
ATOM 3629 O O . GLN A 1 463 ? -73.296 -5.704 117.968 1.00 59.91 463 GLN A O 1
ATOM 3634 N N . GLU A 1 464 ? -73.839 -4.173 116.432 1.00 58.69 464 GLU A N 1
ATOM 3635 C CA . GLU A 1 464 ? -74.468 -3.238 117.378 1.00 58.69 464 GLU A CA 1
ATOM 3636 C C . GLU A 1 464 ? -75.797 -3.776 117.936 1.00 58.69 464 GLU A C 1
ATOM 3638 O O . GLU A 1 464 ? -76.128 -3.515 119.095 1.00 58.69 464 GLU A O 1
ATOM 3643 N N . SER A 1 465 ? -76.546 -4.575 117.164 1.00 56.75 465 SER A N 1
ATOM 3644 C CA . SER A 1 465 ? -77.727 -5.289 117.677 1.00 56.75 465 SER A CA 1
ATOM 3645 C C . SER A 1 465 ? -77.351 -6.442 118.621 1.00 56.75 465 SER A C 1
ATOM 3647 O O . SER A 1 465 ? -77.963 -6.590 119.675 1.00 56.75 465 SER A O 1
ATOM 3649 N N . VAL A 1 466 ? -76.257 -7.160 118.341 1.00 57.44 466 VAL A N 1
ATOM 3650 C CA . VAL A 1 466 ? -75.700 -8.193 119.234 1.00 57.44 466 VAL A CA 1
ATOM 3651 C C . VAL A 1 466 ? -75.107 -7.577 120.510 1.00 57.44 466 VAL A C 1
ATOM 3653 O O . VAL A 1 466 ? -75.179 -8.178 121.579 1.00 57.44 466 VAL A O 1
ATOM 3656 N N . GLY A 1 467 ? -74.576 -6.351 120.448 1.00 57.47 467 GLY A N 1
ATOM 3657 C CA . GLY A 1 467 ? -74.182 -5.584 121.635 1.00 57.47 467 GLY A CA 1
ATOM 3658 C C . GLY A 1 467 ? -75.362 -5.311 122.576 1.00 57.47 467 GLY A C 1
ATOM 3659 O O . GLY A 1 467 ? -75.233 -5.487 123.787 1.00 57.47 467 GLY A O 1
ATOM 3660 N N . LYS A 1 468 ? -76.537 -4.986 122.016 1.00 58.91 468 LYS A N 1
ATOM 3661 C CA . LYS A 1 468 ? -77.786 -4.834 122.785 1.00 58.91 468 LYS A CA 1
ATOM 3662 C C . LYS A 1 468 ? -78.273 -6.164 123.375 1.00 58.91 468 LYS A C 1
ATOM 3664 O O . LYS A 1 468 ? -78.736 -6.170 124.513 1.00 58.91 468 LYS A O 1
ATOM 3669 N N . ASP A 1 469 ? -78.088 -7.283 122.676 1.00 54.00 469 ASP A N 1
ATOM 3670 C CA . ASP A 1 469 ? -78.393 -8.622 123.208 1.00 54.00 469 ASP A CA 1
ATOM 3671 C C . ASP A 1 469 ? -77.413 -9.069 124.309 1.00 54.00 469 ASP A C 1
ATOM 3673 O O . ASP A 1 469 ? -77.817 -9.721 125.270 1.00 54.00 469 ASP A O 1
ATOM 3677 N N . SER A 1 470 ? -76.139 -8.669 124.239 1.00 58.31 470 SER A N 1
ATOM 3678 C CA . SER A 1 470 ? -75.152 -8.883 125.311 1.00 58.31 470 SER A CA 1
ATOM 3679 C C . SER A 1 470 ? -75.544 -8.151 126.599 1.00 58.31 470 SER A C 1
ATOM 3681 O O . SER A 1 470 ? -75.409 -8.700 127.693 1.00 58.31 470 SER A O 1
ATOM 3683 N N . ASP A 1 471 ? -76.040 -6.920 126.489 1.00 60.22 471 ASP A N 1
ATOM 3684 C CA . ASP A 1 471 ? -76.449 -6.142 127.660 1.00 60.22 471 ASP A CA 1
ATOM 3685 C C . ASP A 1 471 ? -77.786 -6.633 128.240 1.00 60.22 471 ASP A C 1
ATOM 3687 O O . ASP A 1 471 ? -77.938 -6.679 129.461 1.00 60.22 471 ASP A O 1
ATOM 3691 N N . LEU A 1 472 ? -78.695 -7.139 127.399 1.00 63.72 472 LEU A N 1
ATOM 3692 C CA . LEU A 1 472 ? -79.863 -7.903 127.851 1.00 63.72 472 LEU A CA 1
ATOM 3693 C C . LEU A 1 472 ? -79.460 -9.221 128.536 1.00 63.72 472 LEU A C 1
ATOM 3695 O O . LEU A 1 472 ? -80.048 -9.584 129.552 1.00 63.72 472 LEU A O 1
ATOM 3699 N N . SER A 1 473 ? -78.431 -9.919 128.044 1.00 63.34 473 SER A N 1
ATOM 3700 C CA . SER A 1 473 ? -77.935 -11.159 128.659 1.00 63.34 473 SER A CA 1
ATOM 3701 C C . SER A 1 473 ? -77.337 -10.916 130.047 1.00 63.34 473 SER A C 1
ATOM 3703 O O . SER A 1 473 ? -77.611 -11.682 130.969 1.00 63.34 473 SER A O 1
ATOM 3705 N N . LYS A 1 474 ? -76.573 -9.831 130.235 1.00 71.69 474 LYS A N 1
ATOM 3706 C CA . LYS A 1 474 ? -76.048 -9.440 131.557 1.00 71.69 474 LYS A CA 1
ATOM 3707 C C . LYS A 1 474 ? -77.169 -9.103 132.544 1.00 71.69 474 LYS A C 1
ATOM 3709 O O . LYS A 1 474 ? -77.059 -9.419 133.726 1.00 71.69 474 LYS A O 1
ATOM 3714 N N . GLU A 1 475 ? -78.257 -8.509 132.061 1.00 68.81 475 GLU A N 1
ATOM 3715 C CA . GLU A 1 475 ? -79.430 -8.188 132.877 1.00 68.81 475 GLU A CA 1
ATOM 3716 C C . GLU A 1 475 ? -80.235 -9.441 133.268 1.00 68.81 475 GLU A C 1
ATOM 3718 O O . GLU A 1 475 ? -80.701 -9.560 134.402 1.00 68.81 475 GLU A O 1
ATOM 3723 N N . VAL A 1 476 ? -80.329 -10.430 132.373 1.00 71.25 476 VAL A N 1
ATOM 3724 C CA . VAL A 1 476 ? -80.915 -11.748 132.678 1.00 71.25 476 VAL A CA 1
ATOM 3725 C C . VAL A 1 476 ? -80.082 -12.503 133.721 1.00 71.25 476 VAL A C 1
ATOM 3727 O O . VAL A 1 476 ? -80.650 -13.124 134.619 1.00 71.25 476 VAL A O 1
ATOM 3730 N N . GLU A 1 477 ? -78.750 -12.432 133.652 1.00 69.12 477 GLU A N 1
ATOM 3731 C CA . GLU A 1 477 ? -77.852 -13.037 134.648 1.00 69.12 477 GLU A CA 1
ATOM 3732 C C . GLU A 1 477 ? -78.006 -12.376 136.032 1.00 69.12 477 GLU A C 1
ATOM 3734 O O . GLU A 1 477 ? -78.066 -13.066 137.051 1.00 69.12 477 GLU A O 1
ATOM 3739 N N . ARG A 1 478 ? -78.153 -11.042 136.071 1.00 75.75 478 ARG A N 1
ATOM 3740 C CA . ARG A 1 478 ? -78.412 -10.274 137.301 1.00 75.75 478 ARG A CA 1
ATOM 3741 C C . ARG A 1 478 ? -79.734 -10.682 137.957 1.00 75.75 478 ARG A C 1
ATOM 3743 O O . ARG A 1 478 ? -79.765 -10.959 139.154 1.00 75.75 478 ARG A O 1
ATOM 3750 N N . LEU A 1 479 ? -80.805 -10.792 137.167 1.00 74.88 479 LEU A N 1
ATOM 3751 C CA . LEU A 1 479 ? -82.121 -11.220 137.653 1.00 74.88 479 LEU A CA 1
ATOM 3752 C C . LEU A 1 479 ? -82.131 -12.683 138.128 1.00 74.88 479 LEU A C 1
ATOM 3754 O O . LEU A 1 479 ? -82.851 -13.013 139.067 1.00 74.88 479 LEU A O 1
ATOM 3758 N N . ARG A 1 480 ? -81.308 -13.561 137.537 1.00 72.88 480 ARG A N 1
ATOM 3759 C CA . ARG A 1 480 ? -81.121 -14.940 138.027 1.00 72.88 480 ARG A CA 1
ATOM 3760 C C . ARG A 1 480 ? -80.420 -14.992 139.388 1.00 72.88 480 ARG A C 1
ATOM 3762 O O . ARG A 1 480 ? -80.787 -15.829 140.208 1.00 72.88 480 ARG A O 1
ATOM 3769 N N . GLY A 1 481 ? -79.462 -14.099 139.642 1.00 71.69 481 GLY A N 1
ATOM 3770 C CA . GLY A 1 481 ? -78.802 -13.979 140.947 1.00 71.69 481 GLY A CA 1
ATOM 3771 C C . GLY A 1 481 ? -79.757 -13.530 142.057 1.00 71.69 481 GLY A C 1
ATOM 3772 O O . GLY A 1 481 ? -79.798 -14.138 143.123 1.00 71.69 481 GLY A O 1
ATOM 3773 N N . GLU A 1 482 ? -80.595 -12.530 141.778 1.00 73.88 482 GLU A N 1
ATOM 3774 C CA . GLU A 1 482 ? -81.595 -12.029 142.736 1.00 73.88 482 GLU A CA 1
ATOM 3775 C C . GLU A 1 482 ? -82.667 -13.081 143.074 1.00 73.88 482 GLU A C 1
ATOM 3777 O O . GLU A 1 482 ? -83.140 -13.152 144.211 1.00 73.88 482 GLU A O 1
ATOM 3782 N N . LEU A 1 483 ? -83.020 -13.942 142.114 1.00 71.94 483 LEU A N 1
ATOM 3783 C CA . LEU A 1 483 ? -83.984 -15.026 142.319 1.00 71.94 483 LEU A CA 1
ATOM 3784 C C . LEU A 1 483 ? -83.418 -16.137 143.221 1.00 71.94 483 LEU A C 1
ATOM 3786 O O . LEU A 1 483 ? -84.125 -16.634 144.096 1.00 71.94 483 LEU A O 1
ATOM 3790 N N . PHE A 1 484 ? -82.130 -16.463 143.067 1.00 74.00 484 PHE A N 1
ATOM 3791 C CA . PHE A 1 484 ? -81.433 -17.449 143.899 1.00 74.00 484 PHE A CA 1
ATOM 3792 C C . PHE A 1 484 ? -81.309 -16.999 145.366 1.00 74.00 484 PHE A C 1
ATOM 3794 O O . PHE A 1 484 ? -81.515 -17.794 146.283 1.00 74.00 484 PHE A O 1
ATOM 3801 N N . GLU A 1 485 ? -81.037 -15.713 145.616 1.00 72.88 485 GLU A N 1
ATOM 3802 C CA . GLU A 1 485 ? -80.965 -15.170 146.983 1.00 72.88 485 GLU A CA 1
ATOM 3803 C C . GLU A 1 485 ? -82.330 -15.146 147.695 1.00 72.88 485 GLU A C 1
ATOM 3805 O O . GLU A 1 485 ? -82.411 -15.366 148.909 1.00 72.88 485 GLU A O 1
ATOM 3810 N N . LEU A 1 486 ? -83.415 -14.896 146.955 1.00 70.75 486 LEU A N 1
ATOM 3811 C CA . LEU A 1 486 ? -84.782 -14.928 147.485 1.00 70.75 486 LEU A CA 1
ATOM 3812 C C . LEU A 1 486 ? -85.244 -16.352 147.817 1.00 70.75 486 LEU A C 1
ATOM 3814 O O . LEU A 1 486 ? -85.905 -16.560 148.837 1.00 70.75 486 LEU A O 1
ATOM 3818 N N . GLU A 1 487 ? -84.869 -17.330 146.994 1.00 71.44 487 GLU A N 1
ATOM 3819 C CA . GLU A 1 487 ? -85.201 -18.740 147.208 1.00 71.44 487 GLU A CA 1
ATOM 3820 C C . GLU A 1 487 ? -84.477 -19.304 148.444 1.00 71.44 487 GLU A C 1
ATOM 3822 O O . GLU A 1 487 ? -85.113 -19.896 149.317 1.00 71.44 487 GLU A O 1
ATOM 3827 N N . GLN A 1 488 ? -83.192 -18.973 148.621 1.00 73.69 488 GLN A N 1
ATOM 3828 C CA . GLN A 1 488 ? -82.413 -19.365 149.802 1.00 73.69 488 GLN A CA 1
ATOM 3829 C C . GLN A 1 488 ? -82.932 -18.723 151.106 1.00 73.69 488 GLN A C 1
ATOM 3831 O O . GLN A 1 488 ? -82.947 -19.365 152.159 1.00 73.69 488 GLN A O 1
ATOM 3836 N N . LYS A 1 489 ? -83.417 -17.471 151.056 1.00 71.75 489 LYS A N 1
ATOM 3837 C CA . LYS A 1 489 ? -84.082 -16.827 152.208 1.00 71.75 489 LYS A CA 1
ATOM 3838 C C . LYS A 1 489 ? -85.406 -17.500 152.577 1.00 71.75 489 LYS A C 1
ATOM 3840 O O . LYS A 1 489 ? -85.698 -17.638 153.763 1.00 71.75 489 LYS A O 1
ATOM 3845 N N . SER A 1 490 ? -86.187 -17.935 151.586 1.00 70.88 490 SER A N 1
ATOM 3846 C CA . SER A 1 490 ? -87.455 -18.636 151.821 1.00 70.88 490 SER A CA 1
ATOM 3847 C C . SER A 1 490 ? -87.257 -20.015 152.462 1.00 70.88 490 SER A C 1
ATOM 3849 O O . SER A 1 490 ? -88.059 -20.419 153.307 1.00 70.88 490 SER A O 1
ATOM 3851 N N . GLU A 1 491 ? -86.195 -20.737 152.096 1.00 69.56 491 GLU A N 1
ATOM 3852 C CA . GLU A 1 491 ? -85.875 -22.044 152.684 1.00 69.56 491 GLU A CA 1
ATOM 3853 C C . GLU A 1 491 ? -85.408 -21.931 154.142 1.00 69.56 491 GLU A C 1
ATOM 3855 O O . GLU A 1 491 ? -85.922 -22.649 155.002 1.00 69.56 491 GLU A O 1
ATOM 3860 N N . LEU A 1 492 ? -84.550 -20.954 154.457 1.00 71.00 492 LEU A N 1
ATOM 3861 C CA . LEU A 1 492 ? -84.085 -20.695 155.827 1.00 71.00 492 LEU A CA 1
ATOM 3862 C C . LEU A 1 492 ? -85.223 -20.316 156.795 1.00 71.00 492 LEU A C 1
ATOM 3864 O O . LEU A 1 492 ? -85.208 -20.710 157.965 1.00 71.00 492 LEU A O 1
ATOM 3868 N N . GLU A 1 493 ? -86.240 -19.586 156.328 1.00 68.94 493 GLU A N 1
ATOM 3869 C CA . GLU A 1 493 ? -87.418 -19.263 157.145 1.00 68.94 493 GLU A CA 1
ATOM 3870 C C . GLU A 1 493 ? -88.315 -20.482 157.406 1.00 68.94 493 GLU A C 1
ATOM 3872 O O . GLU A 1 493 ? -88.863 -20.611 158.505 1.00 68.94 493 GLU A O 1
ATOM 3877 N N . LYS A 1 494 ? -88.432 -21.411 156.445 1.00 70.00 494 LYS A N 1
ATOM 3878 C CA . LYS A 1 494 ? -89.178 -22.668 156.630 1.00 70.00 494 LYS A CA 1
ATOM 3879 C C . LYS A 1 494 ? -88.492 -23.588 157.638 1.00 70.00 494 LYS A C 1
ATOM 3881 O O . LYS A 1 494 ? -89.169 -24.143 158.502 1.00 70.00 494 LYS A O 1
ATOM 3886 N N . GLU A 1 495 ? -87.169 -23.705 157.580 1.00 67.69 495 GLU A N 1
ATOM 3887 C CA . GLU A 1 495 ? -86.387 -24.535 158.506 1.00 67.69 495 GLU A CA 1
ATOM 3888 C C . GLU A 1 495 ? -86.408 -23.990 159.944 1.00 67.69 495 GLU A C 1
ATOM 3890 O O . GLU A 1 495 ? -86.594 -24.746 160.899 1.00 67.69 495 GLU A O 1
ATOM 3895 N N . SER A 1 496 ? -86.363 -22.663 160.109 1.00 69.94 496 SER A N 1
ATOM 3896 C CA . SER A 1 496 ? -86.527 -21.991 161.409 1.00 69.94 496 SER A CA 1
ATOM 3897 C C . SER A 1 496 ? -87.914 -22.199 162.038 1.00 69.94 496 SER A C 1
ATOM 3899 O O . SER A 1 496 ? -88.045 -22.237 163.265 1.00 69.94 496 SER A O 1
ATOM 3901 N N . LEU A 1 497 ? -88.969 -22.326 161.223 1.00 73.31 497 LEU A N 1
ATOM 3902 C CA . LEU A 1 497 ? -90.333 -22.551 161.713 1.00 73.31 497 LEU A CA 1
ATOM 3903 C C . LEU A 1 497 ? -90.554 -24.005 162.159 1.00 73.31 497 LEU A C 1
ATOM 3905 O O . LEU A 1 497 ? -91.203 -24.250 163.176 1.00 73.31 497 LEU A O 1
ATOM 3909 N N . ILE A 1 498 ? -89.985 -24.956 161.414 1.00 71.62 498 ILE A N 1
ATOM 3910 C CA . ILE A 1 498 ? -90.085 -26.394 161.696 1.00 71.62 498 ILE A CA 1
ATOM 3911 C C . ILE A 1 498 ? -89.399 -26.732 163.023 1.00 71.62 498 ILE A C 1
ATOM 3913 O O . ILE A 1 498 ? -89.974 -27.455 163.838 1.00 71.62 498 ILE A O 1
ATOM 3917 N N . GLU A 1 499 ? -88.228 -26.154 163.295 1.00 70.31 499 GLU A N 1
ATOM 3918 C CA . GLU A 1 499 ? -87.483 -26.462 164.520 1.00 70.31 499 GLU A CA 1
ATOM 3919 C C . GLU A 1 499 ? -88.126 -25.856 165.780 1.00 70.31 499 GLU A C 1
ATOM 3921 O O . GLU A 1 499 ? -88.053 -26.431 166.866 1.00 70.31 499 GLU A O 1
ATOM 3926 N N . ARG A 1 500 ? -88.869 -24.751 165.627 1.00 70.56 500 ARG A N 1
ATOM 3927 C CA . ARG A 1 500 ? -89.666 -24.145 166.706 1.00 70.56 500 ARG A CA 1
ATOM 3928 C C . ARG A 1 500 ? -90.851 -25.024 167.109 1.00 70.56 500 ARG A C 1
ATOM 3930 O O . ARG A 1 500 ? -91.042 -25.282 168.292 1.00 70.56 500 ARG A O 1
ATOM 3937 N N . HIS A 1 501 ? -91.591 -25.549 166.129 1.00 72.94 501 HIS A N 1
ATOM 3938 C CA . HIS A 1 501 ? -92.694 -26.484 166.384 1.00 72.94 501 HIS A CA 1
ATOM 3939 C C . HIS A 1 501 ? -92.204 -27.815 166.971 1.00 72.94 501 HIS A C 1
ATOM 3941 O O . HIS A 1 501 ? -92.917 -28.467 167.731 1.00 72.94 501 HIS A O 1
ATOM 3947 N N . ARG A 1 502 ? -90.974 -28.228 166.647 1.00 75.94 502 ARG A N 1
ATOM 3948 C CA . ARG A 1 502 ? -90.378 -29.462 167.166 1.00 75.94 502 ARG A CA 1
ATOM 3949 C C . ARG A 1 502 ? -90.041 -29.375 168.657 1.00 75.94 502 ARG A C 1
ATOM 3951 O O . ARG A 1 502 ? -90.253 -30.346 169.380 1.00 75.94 502 ARG A O 1
ATOM 3958 N N . LEU A 1 503 ? -89.557 -28.217 169.109 1.00 71.19 503 LEU A N 1
ATOM 3959 C CA . LEU A 1 503 ? -89.270 -27.945 170.521 1.00 71.19 503 LEU A CA 1
ATOM 3960 C C . LEU A 1 503 ? -90.551 -27.828 171.360 1.00 71.19 503 LEU A C 1
ATOM 3962 O O . LEU A 1 503 ? -90.618 -28.408 172.438 1.00 71.19 503 LEU A O 1
ATOM 3966 N N . GLU A 1 504 ? -91.587 -27.177 170.832 1.00 72.56 504 GLU A N 1
ATOM 3967 C CA . GLU A 1 504 ? -92.873 -27.007 171.526 1.00 72.56 504 GLU A CA 1
ATOM 3968 C C . GLU A 1 504 ? -93.619 -28.344 171.712 1.00 72.56 504 GLU A C 1
ATOM 3970 O O . GLU A 1 504 ? -94.198 -28.605 172.766 1.00 72.56 504 GLU A O 1
ATOM 3975 N N . ILE A 1 505 ? -93.527 -29.257 170.734 1.00 72.69 505 ILE A N 1
ATOM 3976 C CA . ILE A 1 505 ? -94.057 -30.625 170.868 1.00 72.69 505 ILE A CA 1
ATOM 3977 C C . ILE A 1 505 ? -93.292 -31.415 171.939 1.00 72.69 505 ILE A C 1
ATOM 3979 O O . ILE A 1 505 ? -93.922 -32.128 172.717 1.00 72.69 505 ILE A O 1
ATOM 3983 N N . ALA A 1 506 ? -91.962 -31.283 172.003 1.00 70.69 506 ALA A N 1
ATOM 3984 C CA . ALA A 1 506 ? -91.138 -31.992 172.984 1.00 70.69 506 ALA A CA 1
ATOM 3985 C C . ALA A 1 506 ? -91.454 -31.560 174.428 1.00 70.69 506 ALA A C 1
ATOM 3987 O O . ALA A 1 506 ? -91.539 -32.408 175.321 1.00 70.69 506 ALA A O 1
ATOM 3988 N N . GLU A 1 507 ? -91.683 -30.264 174.638 1.00 73.06 507 GLU A N 1
ATOM 3989 C CA . GLU A 1 507 ? -92.012 -29.674 175.939 1.00 73.06 507 GLU A CA 1
ATOM 3990 C C . GLU A 1 507 ? -93.397 -30.130 176.436 1.00 73.06 507 GLU A C 1
ATOM 3992 O O . GLU A 1 507 ? -93.530 -30.578 177.577 1.00 73.06 507 GLU A O 1
ATOM 3997 N N . LEU A 1 508 ? -94.394 -30.180 175.541 1.00 70.12 508 LEU A N 1
ATOM 3998 C CA . LEU A 1 508 ? -95.736 -30.690 175.851 1.00 70.12 508 LEU A CA 1
ATOM 3999 C C . LEU A 1 508 ? -95.750 -32.194 176.180 1.00 70.12 508 LEU A C 1
ATOM 4001 O O . LEU A 1 508 ? -96.468 -32.617 177.088 1.00 70.12 508 LEU A O 1
ATOM 4005 N N . THR A 1 509 ? -94.937 -33.015 175.501 1.00 71.06 509 THR A N 1
ATOM 4006 C CA . THR A 1 509 ? -94.784 -34.436 175.874 1.00 71.06 509 THR A CA 1
ATOM 4007 C C . THR A 1 509 ? -94.120 -34.619 177.237 1.00 71.06 509 THR A C 1
ATOM 4009 O O . THR A 1 509 ? -94.495 -35.528 177.978 1.00 71.06 509 THR A O 1
ATOM 4012 N N . HIS A 1 510 ? -93.173 -33.751 177.606 1.00 72.44 510 HIS A N 1
ATOM 4013 C CA . HIS A 1 510 ? -92.496 -33.843 178.897 1.00 72.44 510 HIS A CA 1
ATOM 4014 C C . HIS A 1 510 ? -93.436 -33.503 180.064 1.00 72.44 510 HIS A C 1
ATOM 4016 O O . HIS A 1 510 ? -93.465 -34.229 181.059 1.00 72.44 510 HIS A O 1
ATOM 4022 N N . GLU A 1 511 ? -94.268 -32.466 179.922 1.00 72.62 511 GLU A N 1
ATOM 4023 C CA . GLU A 1 511 ? -95.277 -32.112 180.931 1.00 72.62 511 GLU A CA 1
ATOM 4024 C C . GLU A 1 511 ? -96.358 -33.191 181.095 1.00 72.62 511 GLU A C 1
ATOM 4026 O O . GLU A 1 511 ? -96.805 -33.468 182.217 1.00 72.62 511 GLU A O 1
ATOM 4031 N N . GLN A 1 512 ? -96.755 -33.846 179.998 1.00 67.88 512 GLN A N 1
ATOM 4032 C CA . GLN A 1 512 ? -97.742 -34.925 180.021 1.00 67.88 512 GLN A CA 1
ATOM 4033 C C . GLN A 1 512 ? -97.212 -36.176 180.744 1.00 67.88 512 GLN A C 1
ATOM 4035 O O . GLN A 1 512 ? -97.917 -36.774 181.561 1.00 67.88 512 GLN A O 1
ATOM 4040 N N . ASP A 1 513 ? -95.949 -36.542 180.523 1.00 73.00 513 ASP A N 1
ATOM 4041 C CA . ASP A 1 513 ? -95.316 -37.660 181.230 1.00 73.00 513 ASP A CA 1
ATOM 4042 C C . ASP A 1 513 ? -95.114 -37.355 182.722 1.00 73.00 513 ASP A C 1
ATOM 4044 O O . ASP A 1 513 ? -95.289 -38.231 183.579 1.00 73.00 513 ASP A O 1
ATOM 4048 N N . GLN A 1 514 ? -94.820 -36.098 183.064 1.00 71.56 514 GLN A N 1
ATOM 4049 C CA . GLN A 1 514 ? -94.638 -35.663 184.447 1.00 71.56 514 GLN A CA 1
ATOM 4050 C C . GLN A 1 514 ? -95.961 -35.662 185.232 1.00 71.56 514 GLN A C 1
ATOM 4052 O O . GLN A 1 514 ? -95.998 -36.084 186.391 1.00 71.56 514 GLN A O 1
ATOM 4057 N N . THR A 1 515 ? -97.074 -35.283 184.595 1.00 69.12 515 THR A N 1
ATOM 4058 C CA . THR A 1 515 ? -98.413 -35.388 185.200 1.00 69.12 515 THR A CA 1
ATOM 4059 C C . THR A 1 515 ? -98.860 -36.840 185.367 1.00 69.12 515 THR A C 1
ATOM 4061 O O . THR A 1 515 ? -99.362 -37.201 186.434 1.00 69.12 515 THR A O 1
ATOM 4064 N N . VAL A 1 516 ? -98.621 -37.707 184.378 1.00 71.00 516 VAL A N 1
ATOM 4065 C CA . VAL A 1 516 ? -98.947 -39.144 184.473 1.00 71.00 516 VAL A CA 1
ATOM 4066 C C . VAL A 1 516 ? -98.116 -39.843 185.556 1.00 71.00 516 VAL A C 1
ATOM 4068 O O . VAL A 1 516 ? -98.646 -40.680 186.294 1.00 71.00 516 VAL A O 1
ATOM 4071 N N . SER A 1 517 ? -96.838 -39.483 185.696 1.00 71.88 517 SER A N 1
ATOM 4072 C CA . SER A 1 517 ? -95.961 -40.006 186.750 1.00 71.88 517 SER A CA 1
ATOM 4073 C C . SER A 1 517 ? -96.446 -39.603 188.147 1.00 71.88 517 SER A C 1
ATOM 4075 O O . SER A 1 517 ? -96.593 -40.456 189.025 1.00 71.88 517 SER A O 1
ATOM 4077 N N . ASN A 1 518 ? -96.808 -38.330 188.335 1.00 70.06 518 ASN A N 1
ATOM 4078 C CA . ASN A 1 518 ? -97.273 -37.828 189.629 1.00 70.06 518 ASN A CA 1
ATOM 4079 C C . ASN A 1 518 ? -98.614 -38.450 190.050 1.00 70.06 518 ASN A C 1
ATOM 4081 O O . ASN A 1 518 ? -98.768 -38.838 191.208 1.00 70.06 518 ASN A O 1
ATOM 4085 N N . VAL A 1 519 ? -99.555 -38.642 189.116 1.00 66.44 519 VAL A N 1
ATOM 4086 C CA . VAL A 1 519 ? -100.833 -39.323 189.402 1.00 66.44 519 VAL A CA 1
ATOM 4087 C C . VAL A 1 519 ? -100.612 -40.790 189.785 1.00 66.44 519 VAL A C 1
ATOM 4089 O O . VAL A 1 519 ? -101.243 -41.284 190.720 1.00 66.44 519 VAL A O 1
ATOM 4092 N N . ARG A 1 520 ? -99.680 -41.492 189.123 1.00 64.62 520 ARG A N 1
ATOM 4093 C CA . ARG A 1 520 ? -99.325 -42.879 189.477 1.00 64.62 520 ARG A CA 1
ATOM 4094 C C . ARG A 1 520 ? -98.666 -42.977 190.850 1.00 64.62 520 ARG A C 1
ATOM 4096 O O . ARG A 1 520 ? -98.979 -43.900 191.597 1.00 64.62 520 ARG A O 1
ATOM 4103 N N . GLN A 1 521 ? -97.802 -42.027 191.200 1.00 63.94 521 GLN A N 1
ATOM 4104 C CA . GLN A 1 521 ? -97.158 -41.988 192.512 1.00 63.94 521 GLN A CA 1
ATOM 4105 C C . GLN A 1 521 ? -98.168 -41.686 193.629 1.00 63.94 521 GLN A C 1
ATOM 4107 O O . GLN A 1 521 ? -98.104 -42.292 194.697 1.00 63.94 521 GLN A O 1
ATOM 4112 N N . GLN A 1 522 ? -99.158 -40.831 193.363 1.00 61.59 522 GLN A N 1
ATOM 4113 C CA . GLN A 1 522 ? -100.221 -40.513 194.316 1.00 61.59 522 GLN A CA 1
ATOM 4114 C C . GLN A 1 522 ? -101.186 -41.696 194.534 1.00 61.59 522 GLN A C 1
ATOM 4116 O O . GLN A 1 522 ? -101.552 -41.978 195.673 1.00 61.59 522 GLN A O 1
ATOM 4121 N N . HIS A 1 523 ? -101.494 -42.468 193.483 1.00 61.16 523 HIS A N 1
ATOM 4122 C CA . HIS A 1 523 ? -102.257 -43.722 193.594 1.00 61.16 523 HIS A CA 1
ATOM 4123 C C . HIS A 1 523 ? -101.513 -44.818 194.375 1.00 61.16 523 HIS A C 1
ATOM 4125 O O . HIS A 1 523 ? -102.136 -45.586 195.108 1.00 61.16 523 HIS A O 1
ATOM 4131 N N . LEU A 1 524 ? -100.184 -44.900 194.240 1.00 64.50 524 LEU A N 1
ATOM 4132 C CA . LEU A 1 524 ? -99.382 -45.889 194.966 1.00 64.50 524 LEU A CA 1
ATOM 4133 C C . LEU A 1 524 ? -99.375 -45.603 196.477 1.00 64.50 524 LEU A C 1
ATOM 4135 O O . LEU A 1 524 ? -99.556 -46.514 197.281 1.00 64.50 524 LEU A O 1
ATOM 4139 N N . ILE A 1 525 ? -99.254 -44.327 196.854 1.00 63.75 525 ILE A N 1
ATOM 4140 C CA . ILE A 1 525 ? -99.273 -43.890 198.257 1.00 63.75 525 ILE A CA 1
ATOM 4141 C C . ILE A 1 525 ? -100.661 -44.115 198.886 1.00 63.75 525 ILE A C 1
ATOM 4143 O O . ILE A 1 525 ? -100.757 -44.557 200.033 1.00 63.75 525 ILE A O 1
ATOM 4147 N N . GLU A 1 526 ? -101.751 -43.879 198.146 1.00 59.41 526 GLU A N 1
ATOM 4148 C CA . GLU A 1 526 ? -103.109 -44.162 198.636 1.00 59.41 526 GLU A CA 1
ATOM 4149 C C . GLU A 1 526 ? -103.350 -45.667 198.854 1.00 59.41 526 GLU A C 1
ATOM 4151 O O . GLU A 1 526 ? -103.916 -46.048 199.884 1.00 59.41 526 GLU A O 1
ATOM 4156 N N . MET A 1 527 ? -102.846 -46.528 197.961 1.00 60.22 527 MET A N 1
ATOM 4157 C CA . MET A 1 527 ? -102.935 -47.991 198.085 1.00 60.22 527 MET A CA 1
ATOM 4158 C C . MET A 1 527 ? -102.108 -48.549 199.255 1.00 60.22 527 MET A C 1
ATOM 4160 O O . MET A 1 527 ? -102.563 -49.457 199.962 1.00 60.22 527 MET A O 1
ATOM 4164 N N . GLU A 1 528 ? -100.930 -47.984 199.526 1.00 57.78 528 GLU A N 1
ATOM 4165 C CA . GLU A 1 528 ? -100.126 -48.353 200.699 1.00 57.78 528 GLU A CA 1
ATOM 4166 C C . GLU A 1 528 ? -100.797 -47.908 202.012 1.00 57.78 528 GLU A C 1
ATOM 4168 O O . GLU A 1 528 ? -100.801 -48.658 202.992 1.00 57.78 528 GLU A O 1
ATOM 4173 N N . SER A 1 529 ? -101.479 -46.754 202.019 1.00 55.75 529 SER A N 1
ATOM 4174 C CA . SER A 1 529 ? -102.219 -46.262 203.194 1.00 55.75 529 SER A CA 1
ATOM 4175 C C . SER A 1 529 ? -103.457 -47.102 203.558 1.00 55.75 529 SER A C 1
ATOM 4177 O O . SER A 1 529 ? -103.877 -47.117 204.722 1.00 55.75 529 SER A O 1
ATOM 4179 N N . LEU A 1 530 ? -104.037 -47.809 202.578 1.00 54.75 530 LEU A N 1
ATOM 4180 C CA . LEU A 1 530 ? -105.189 -48.698 202.763 1.00 54.75 530 LEU A CA 1
ATOM 4181 C C . LEU A 1 530 ? -104.777 -50.111 203.194 1.00 54.75 530 LEU A C 1
ATOM 4183 O O . LEU A 1 530 ? -105.499 -50.748 203.959 1.00 54.75 530 LEU A O 1
ATOM 4187 N N . THR A 1 531 ? -103.597 -50.579 202.786 1.00 53.84 531 THR A N 1
ATOM 4188 C CA . THR A 1 531 ? -103.134 -51.941 203.098 1.00 53.84 531 THR A CA 1
ATOM 4189 C C . THR A 1 531 ? -102.609 -52.066 204.536 1.00 53.84 531 THR A C 1
ATOM 4191 O O . THR A 1 531 ? -102.770 -53.109 205.164 1.00 53.84 531 THR A O 1
ATOM 4194 N N . ALA A 1 532 ? -102.080 -50.991 205.128 1.00 52.81 532 ALA A N 1
ATOM 4195 C CA . ALA A 1 532 ? -101.595 -51.007 206.514 1.00 52.81 532 ALA A CA 1
ATOM 4196 C C . ALA A 1 532 ? -102.694 -50.854 207.593 1.00 52.81 532 ALA A C 1
ATOM 4198 O O . ALA A 1 532 ? -102.384 -50.887 208.778 1.00 52.81 532 ALA A O 1
ATOM 4199 N N . ARG A 1 533 ? -103.977 -50.690 207.226 1.00 53.47 533 ARG A N 1
ATOM 4200 C CA . ARG A 1 533 ? -105.103 -50.661 208.191 1.00 53.47 533 ARG A CA 1
ATOM 4201 C C . ARG A 1 533 ? -105.814 -52.008 208.364 1.00 53.47 533 ARG A C 1
ATOM 4203 O O . ARG A 1 533 ? -106.831 -52.057 209.050 1.00 53.47 533 ARG A O 1
ATOM 4210 N N . MET A 1 534 ? -105.322 -53.082 207.743 1.00 49.47 534 MET A N 1
ATOM 4211 C CA . MET A 1 534 ? -105.985 -54.396 207.741 1.00 49.47 534 MET A CA 1
ATOM 4212 C C . MET A 1 534 ? -105.191 -55.551 208.384 1.00 49.47 534 MET A C 1
ATOM 4214 O O . MET A 1 534 ? -105.669 -56.683 208.351 1.00 49.47 534 MET A O 1
ATOM 4218 N N . CYS A 1 535 ? -104.064 -55.269 209.042 1.00 40.53 535 CYS A N 1
ATOM 4219 C CA . CYS A 1 535 ? -103.368 -56.158 209.984 1.00 40.53 535 CYS A CA 1
ATOM 4220 C C . CYS A 1 535 ? -102.902 -55.329 211.181 1.00 40.53 535 CYS A C 1
ATOM 4222 O O . CYS A 1 535 ? -102.853 -55.894 212.296 1.00 40.53 535 CYS A O 1
#

Mean predicted aligned error: 24.3 Å

Radius of gyration: 93.26 Å; Cα contacts (8 Å, |Δi|>4): 5; chains: 1; bounding box: 188×97×308 Å

Secondary structure (DSSP, 8-state):
------------SSSSHHHHHHHTT--------TT-HHHHHHHHHHHGGG--HHHHHHHHHHHHHHHHHHHHHHHHHHHHHHHHHHHHHHHHHHHHH----------SS-SS-----------------------------S----------------GGGSSS------------------S--HHHHHHHHHHHHHHHHHHHHHHHHHHHHHHHHHHHHHHHHHHHHHHHHHHHHHHHHS-HHHHHHHHHHHHHHHHHHHHHHHHHHHHHHHHHHHHHHHHHHHTTS-HHHHHHHHHHHHHHHHHHHHHHHHHHHHHHHHHHHHHHHHHHHHHHHHHHHHHHHHHHHHHHHHHHHHHHHHHHHHHHHHHHHHHHHHHHHHHHHHHHHHHHHHHHHHHHHHHHHHHHHHHHHHHHHHHHHHHHHHHHHHHHHHHHHHHHHHHHHHHHHHHHHHHHHHHHHHHHHHHHHHHHHHHHHHHHHHHHHHHHHHHHHHHHHHHHHHHHHHHHHHHHHHHHHHHHHHHHHHHHHHHTT--

Organism: N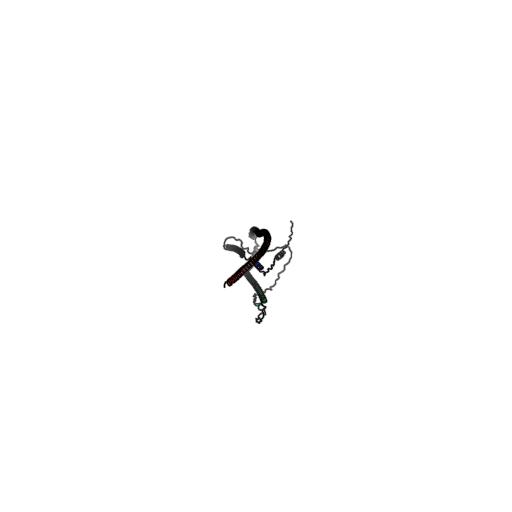ippostrongylus brasiliensis (NCBI:txid27835)

Foldseek 3Di:
DDDDDDDDDDDPDDPPPVVVVVVVPPDDPDDQPCVPPVSVVVVVVVVVPPPDVVVVVVVVVVVVVVVVVVVVVVVVVVVVVVVVVVVVVVVVVVVVPDPDDDDDDDDDPDDDDDDDDDDDDDDDDDDDDDDDDDDDDDDDDDDDDDDDDDDDDDDDDDPVPPPPDDPDDDDDDDDDDDDDDDDDCPVVVVVVVVVVVVVVVVVVVVVVVVVVVVVVVVVVVVVVVVVVVVVVVVVVVVVVVPPPPVVVVVVVVVVVVVVVVVVVVVVVVVVVVVVVVVVVVVVVVVVPDDPVVVVVVVVVVVVVVVVVVVVVVVVVVVVVVVVVVVVVVVVVVVVVVVVVVVVVVVVVVVVVVVVVVVVVVVVVVVVVVVVVVVVVVVVVVVVVVVVVVVVVVVVVVVVVVVVVVVVVVVVVVVVVVVVVVVVVVVVVVVVVVVVVVVVVVVVVVVVVVVVVVVVVVVVVVVVVVVVVVVVVVVVVVVVVVVVVVVVVVVVVVVVVVVVVVVVVVVVVVVVVVVVVVVVVVVVVVVVVVVVVVPD

Sequence (535 aa):
MEIDDGHCSSSDAEGDVEQIERLARHSAVVKLDLDSSTVAQTVLEVLRVDKEPSRSNAMFKGLKSKLEDEAKKLQASVQQYSEQLSQQVEHIRGASSDAGSESGSSITRRFLNTVGGSSSATNVHDSLNLSVGNALMEEVTEGDLLGLESSSRQRRFSLSTLFQSIPGLSGSTLDPVDFDDNETLDEWGSGVIKSASKDQTVLAQTQDKALDRIEKLKKDKKALGEKLRELEESRSSEAEALQVDPRIHRYEEMLEKCKAEITRSRAKIKELSQENEKLAQSVKSAEGDSDMSTLVADRVANEWKQRIDKVEEEWTERMNKNDTDHALQLATTKADMHAALEAKDKEIESWRSKCRVLEIQDGQANERWQKKVDDLQLVVEALEAEKSDMIEKLSAAKVQGVRAVRDEEEQKREELVSEFAAKEENLTRQLEEKIKAYDAANKEILELRDELEKARNDATSLQESVGKDSDLSKEVERLRGELFELEQKSELEKESLIERHRLEIAELTHEQDQTVSNVRQQHLIEMESLTARMC

Solvent-accessible surface area (backbone atoms only — not comparable to full-atom values): 31954 Å² total; per-residue (Å²): 143,80,86,82,81,82,78,87,78,89,84,86,88,81,74,74,67,66,59,60,61,64,68,67,75,76,76,79,85,77,86,76,64,68,86,40,65,70,51,44,50,52,52,53,58,63,68,60,72,80,75,66,68,65,64,56,49,53,52,51,52,53,53,50,52,52,53,52,52,49,50,51,51,52,51,52,48,50,48,52,51,52,50,52,49,47,52,54,51,47,54,58,51,57,72,71,71,67,92,81,78,92,81,95,74,94,84,87,86,87,86,85,87,88,88,87,81,90,82,84,87,80,91,74,95,79,89,82,91,84,84,88,80,93,80,80,93,75,92,79,79,94,83,87,86,87,88,81,82,88,75,93,73,91,77,86,83,69,81,82,74,77,78,84,81,75,89,86,90,77,87,84,80,91,80,91,78,93,75,92,81,78,96,77,59,72,71,60,48,53,53,52,52,53,49,51,52,50,53,51,50,51,50,49,54,51,50,50,55,50,50,55,52,50,51,51,51,51,52,51,51,49,54,51,50,51,52,49,49,52,51,50,50,52,49,48,54,50,54,66,67,49,59,57,65,67,50,49,52,51,50,52,52,52,49,52,50,49,51,52,49,49,53,50,48,50,52,48,50,52,50,50,51,54,49,49,52,52,47,51,52,52,46,69,68,50,73,84,65,64,81,67,58,53,57,52,49,49,50,51,50,51,55,52,47,53,53,48,54,50,50,51,50,53,48,51,50,51,49,52,49,51,52,50,52,51,52,50,51,53,51,48,55,51,51,51,51,50,54,52,49,54,52,49,51,52,50,51,49,50,50,55,51,51,51,53,52,50,52,51,51,51,50,53,51,49,51,54,49,49,52,53,50,53,54,50,50,52,51,50,53,50,52,53,49,53,50,49,54,48,51,51,51,51,52,50,52,51,52,51,51,55,47,52,54,49,52,54,52,49,50,53,49,53,51,49,52,50,52,50,52,51,49,51,52,51,50,50,52,52,50,52,51,50,48,53,51,50,52,52,51,50,50,51,50,48,51,53,46,54,51,48,50,48,53,46,51,53,48,50,54,50,48,56,52,50,50,54,50,51,54,51,49,53,51,53,54,51,54,52,52,57,52,52,56,50,52,55,52,55,52,55,53,52,55,57,51,53,56,52,56,52,51,54,52,52,54,54,53,52,54,52,52,52,52,54,50,51,54,52,53,52,52,50,54,53,53,55,64,58,59,71,74,76,120